Protein AF-0000000066934474 (afdb_homodimer)

Secondary structure (DSSP, 8-state):
--GGG-SEEEEE--STTHHHHHHHHHHHS-TT-EEEEE-S-HHHHHHHHHH-TTTEEE-SSHHHHHHH-SEEEE--SSHHHHHHHHH-TTT---HHHHTT-EEEE-----HHHHHHHHHHHHHH-TTSEEEE--EESHHHHHHHT-EEEEE---TT-TTHHHHHHHHHTTEEEEEEEE-SSTTHHHHHHHHHHHHHHHHHHHHHHHHHHHHHTT--HHHHHHHHHHSTT-BHHHHHS-SSTTSSTTSGGGGTT-SSSBHHHHHHHHHHHHHHHHHTT---TTHHHHHHHHHHHHHHHTTSBGGGHHHHHHHHHHHHHHHH--/--GGG-SEEEEE--STTHHHHHHHHHHHS-TT-EEEEE-S-HHHHHHHHHH-TTTEEE-SSHHHHHHH-SEEEE--SSHHHHHHHHH-TTT---HHHHTT-EEEE-----HHHHHHHHHHHHHH-TTSEEEE--EESHHHHHHHT-EEEEE---TT-TTHHHHHHHHHTTEEEEEEEE-SSTTHHHHHHHHHHHHHHHHHHHHHHHHHHHHHTT--HHHHHHHHHHSTT-BHHHHHS-SSTTSSTTSGGGGTT-SSSBHHHHHHHHHHHHHHHHHTT---TTHHHHHHHHHHHHHHHTTSBGGGHHHHHHHHHHHHHHHS--

Structure (mmCIF, N/CA/C/O backbone):
data_AF-0000000066934474-model_v1
#
loop_
_entity.id
_entity.type
_entity.pdbx_description
1 polymer '3-hydroxyisobutyrate dehydrogenase'
#
loop_
_atom_site.group_PDB
_atom_site.id
_atom_site.type_symbol
_atom_site.label_atom_id
_atom_site.label_alt_id
_atom_site.label_comp_id
_atom_site.label_asym_id
_atom_site.label_entity_id
_atom_site.label_seq_id
_atom_site.pdbx_PDB_ins_code
_atom_site.Cartn_x
_atom_site.Cartn_y
_atom_site.Cartn_z
_atom_site.occupancy
_atom_site.B_iso_or_equiv
_atom_site.auth_seq_id
_atom_site.auth_comp_id
_atom_site.auth_asym_id
_atom_site.auth_atom_id
_atom_site.pdbx_PDB_model_num
ATOM 1 N N . MET A 1 1 ? 10.312 23.922 29.812 1 73.44 1 MET A N 1
ATOM 2 C CA . MET A 1 1 ? 8.875 24.016 30.062 1 73.44 1 MET A CA 1
ATOM 3 C C . MET A 1 1 ? 8.18 22.719 29.656 1 73.44 1 MET A C 1
ATOM 5 O O . MET A 1 1 ? 8.547 22.094 28.656 1 73.44 1 MET A O 1
ATOM 9 N N . GLY A 1 2 ? 7.395 22.125 30.609 1 80.62 2 GLY A N 1
ATOM 10 C CA . GLY A 1 2 ? 6.598 20.938 30.328 1 80.62 2 GLY A CA 1
ATOM 11 C C . GLY A 1 2 ? 5.117 21.234 30.172 1 80.62 2 GLY A C 1
ATOM 12 O O . GLY A 1 2 ? 4.695 22.391 30.328 1 80.62 2 GLY A O 1
ATOM 13 N N . LEU A 1 3 ? 4.379 20.328 29.75 1 84.88 3 LEU A N 1
ATOM 14 C CA . LEU A 1 3 ? 2.943 20.469 29.531 1 84.88 3 LEU A CA 1
ATOM 15 C C . LEU A 1 3 ? 2.25 21.031 30.766 1 84.88 3 LEU A C 1
ATOM 17 O O . LEU A 1 3 ? 1.287 21.781 30.641 1 84.88 3 LEU A O 1
ATOM 21 N N . THR A 1 4 ? 2.809 20.75 31.859 1 86.5 4 THR A N 1
ATOM 22 C CA . THR A 1 4 ? 2.205 21.156 33.125 1 86.5 4 THR A CA 1
ATOM 23 C C . THR A 1 4 ? 2.42 22.656 33.344 1 86.5 4 THR A C 1
ATOM 25 O O . THR A 1 4 ? 1.771 23.25 34.219 1 86.5 4 THR A O 1
ATOM 28 N N . ASP A 1 5 ? 3.283 23.172 32.594 1 91.12 5 ASP A N 1
ATOM 29 C CA . ASP A 1 5 ? 3.58 24.594 32.781 1 91.12 5 ASP A CA 1
ATOM 30 C C . ASP A 1 5 ? 2.6 25.453 31.969 1 91.12 5 ASP A C 1
ATOM 32 O O . ASP A 1 5 ? 2.518 26.672 32.188 1 91.12 5 ASP A O 1
ATOM 36 N N . PHE A 1 6 ? 1.854 24.828 31.094 1 94.94 6 PHE A N 1
ATOM 37 C CA . PHE A 1 6 ? 0.892 25.594 30.297 1 94.94 6 PHE A CA 1
ATOM 38 C C . PHE A 1 6 ? -0.341 25.938 31.141 1 94.94 6 PHE A C 1
ATOM 40 O O . PHE A 1 6 ? -0.987 25.047 31.688 1 94.94 6 PHE A O 1
ATOM 47 N N . GLN A 1 7 ? -0.633 27.219 31.219 1 96.88 7 GLN A N 1
ATOM 48 C CA . GLN A 1 7 ? -1.896 27.625 31.828 1 96.88 7 GLN A CA 1
ATOM 49 C C . GLN A 1 7 ? -3.057 27.469 30.844 1 96.88 7 GLN A C 1
ATOM 51 O O . GLN A 1 7 ? -4.148 27.031 31.234 1 96.88 7 GLN A O 1
ATOM 56 N N . ARG A 1 8 ? -2.77 27.859 29.609 1 98.19 8 ARG A N 1
ATOM 57 C CA . ARG A 1 8 ? -3.779 27.75 28.562 1 98.19 8 ARG A CA 1
ATOM 58 C C . ARG A 1 8 ? -3.17 27.219 27.266 1 98.19 8 ARG A C 1
ATOM 60 O O . ARG A 1 8 ? -2.055 27.609 26.906 1 98.19 8 ARG A O 1
ATOM 67 N N . VAL A 1 9 ? -3.881 26.328 26.641 1 98.75 9 VAL A N 1
ATOM 68 C CA . VAL A 1 9 ? -3.586 25.859 25.281 1 98.75 9 VAL A CA 1
ATOM 69 C C . VAL A 1 9 ? -4.703 26.297 24.344 1 98.75 9 VAL A C 1
ATOM 71 O O . VAL A 1 9 ? -5.879 26.281 24.703 1 98.75 9 VAL A O 1
ATOM 74 N N . GLY A 1 10 ? -4.34 26.781 23.188 1 98.81 10 GLY A N 1
ATOM 75 C CA . GLY A 1 10 ? -5.32 27.234 22.219 1 98.81 10 GLY A CA 1
ATOM 76 C C . GLY A 1 10 ? -5.469 26.297 21.031 1 98.81 10 GLY A C 1
ATOM 77 O O . GLY A 1 10 ? -4.508 25.641 20.641 1 98.81 10 GLY A O 1
ATOM 78 N N . LEU A 1 11 ? -6.645 26.188 20.453 1 98.94 11 LEU A N 1
ATOM 79 C CA . LEU A 1 11 ? -6.895 25.484 19.203 1 98.94 11 LEU A CA 1
ATOM 80 C C . LEU A 1 11 ? -7.805 26.297 18.297 1 98.94 11 LEU A C 1
ATOM 82 O O . LEU A 1 11 ? -8.898 26.703 18.688 1 98.94 11 LEU A O 1
ATOM 86 N N . ILE A 1 12 ? -7.312 26.625 17.141 1 98.75 12 ILE A N 1
ATOM 87 C CA . ILE A 1 12 ? -8.07 27.359 16.141 1 98.75 12 ILE A CA 1
ATOM 88 C C . ILE A 1 12 ? -8.43 26.422 14.977 1 98.75 12 ILE A C 1
ATOM 90 O O . ILE A 1 12 ? -7.547 25.891 14.305 1 98.75 12 ILE A O 1
ATOM 94 N N . GLY A 1 13 ? -9.648 26.297 14.672 1 98.5 13 GLY A N 1
ATOM 95 C CA . GLY A 1 13 ? -10.172 25.375 13.688 1 98.5 13 GLY A CA 1
ATOM 96 C C . GLY A 1 13 ? -10.867 24.172 14.305 1 98.5 13 GLY A C 1
ATOM 97 O O . GLY A 1 13 ? -10.227 23.328 14.938 1 98.5 13 GLY A O 1
ATOM 98 N N . LEU A 1 14 ? -12.211 24.125 14.133 1 98.19 14 LEU A N 1
ATOM 99 C CA . LEU A 1 14 ? -13.023 23.078 14.734 1 98.19 14 LEU A CA 1
ATOM 100 C C . LEU A 1 14 ? -13.82 22.328 13.664 1 98.19 14 LEU A C 1
ATOM 102 O O . LEU A 1 14 ? -15.031 22.141 13.805 1 98.19 14 LEU A O 1
ATOM 106 N N . GLY A 1 15 ? -13.094 22.016 12.609 1 94.5 15 GLY A N 1
ATOM 107 C CA . GLY A 1 15 ? -13.68 21.188 11.57 1 94.5 15 GLY A CA 1
ATOM 108 C C . GLY A 1 15 ? -13.633 19.703 11.898 1 94.5 15 GLY A C 1
ATOM 109 O O . GLY A 1 15 ? -13.609 19.328 13.07 1 94.5 15 GLY A O 1
ATOM 110 N N . ALA A 1 16 ? -13.602 18.906 10.859 1 91.44 16 ALA A N 1
ATOM 111 C CA . ALA A 1 16 ? -13.672 17.453 10.984 1 91.44 16 ALA A CA 1
ATOM 112 C C . ALA A 1 16 ? -12.492 16.906 11.789 1 91.44 16 ALA A C 1
ATOM 114 O O . ALA A 1 16 ? -12.625 15.93 12.523 1 91.44 16 ALA A O 1
ATOM 115 N N . MET A 1 17 ? -11.352 17.578 11.641 1 94.81 17 MET A N 1
ATOM 116 C CA . MET A 1 17 ? -10.156 17.141 12.352 1 94.81 17 MET A CA 1
ATOM 117 C C . MET A 1 17 ? -10.016 17.891 13.672 1 94.81 17 MET A C 1
ATOM 119 O O . MET A 1 17 ? -9.828 17.266 14.727 1 94.81 17 MET A O 1
ATOM 123 N N . GLY A 1 18 ? -10.188 19.188 13.609 1 97.81 18 GLY A N 1
ATOM 124 C CA . GLY A 1 18 ? -9.93 20.031 14.766 1 97.81 18 GLY A CA 1
ATOM 125 C C . GLY A 1 18 ? -10.867 19.766 15.93 1 97.81 18 GLY A C 1
ATOM 126 O O . GLY A 1 18 ? -10.469 19.859 17.094 1 97.81 18 GLY A O 1
ATOM 127 N N . TYR A 1 19 ? -12.078 19.438 15.633 1 97.88 19 TYR A N 1
ATOM 128 C CA . TYR A 1 19 ? -13.07 19.25 16.688 1 97.88 19 TYR A CA 1
ATOM 129 C C . TYR A 1 19 ? -12.711 18.062 17.562 1 97.88 19 TYR A C 1
ATOM 131 O O . TYR A 1 19 ? -12.586 18.203 18.781 1 97.88 19 TYR A O 1
ATOM 139 N N . PRO A 1 20 ? -12.531 16.859 16.969 1 98 20 PRO A N 1
ATOM 140 C CA . PRO A 1 20 ? -12.141 15.75 17.844 1 98 20 PRO A CA 1
ATOM 141 C C . PRO A 1 20 ? -10.766 15.961 18.484 1 98 20 PRO A C 1
ATOM 143 O O . PRO A 1 20 ? -10.523 15.484 19.594 1 98 20 PRO A O 1
ATOM 146 N N . MET A 1 21 ? -9.836 16.656 17.844 1 98.56 21 MET A N 1
ATOM 147 C CA . MET A 1 21 ? -8.57 17.031 18.469 1 98.56 21 MET A CA 1
ATOM 148 C C . MET A 1 21 ? -8.805 17.859 19.719 1 98.56 21 MET A C 1
ATOM 150 O O . MET A 1 21 ? -8.195 17.609 20.766 1 98.56 21 MET A O 1
ATOM 154 N N . ALA A 1 22 ? -9.727 18.812 19.641 1 98.81 22 ALA A N 1
ATOM 155 C CA . ALA A 1 22 ? -10.078 19.641 20.781 1 98.81 22 ALA A CA 1
ATOM 156 C C . ALA A 1 22 ? -10.672 18.812 21.906 1 98.81 22 ALA A C 1
ATOM 158 O O . ALA A 1 22 ? -10.383 19.047 23.094 1 98.81 22 ALA A O 1
ATOM 159 N N . GLN A 1 23 ? -11.477 17.844 21.531 1 98.81 23 GLN A N 1
ATOM 160 C CA . GLN A 1 23 ? -12.039 16.938 22.531 1 98.81 23 GLN A CA 1
ATOM 161 C C . GLN A 1 23 ? -10.945 16.203 23.281 1 98.81 23 GLN A C 1
ATOM 163 O O . GLN A 1 23 ? -10.992 16.094 24.516 1 98.81 23 GLN A O 1
ATOM 168 N N . ASN A 1 24 ? -10.008 15.719 22.562 1 98.81 24 ASN A N 1
ATOM 169 C CA . ASN A 1 24 ? -8.906 14.992 23.188 1 98.81 24 ASN A CA 1
ATOM 170 C C . ASN A 1 24 ? -8.062 15.906 24.078 1 98.81 24 ASN A C 1
ATOM 172 O O . ASN A 1 24 ? -7.664 15.516 25.172 1 98.81 24 ASN A O 1
ATOM 176 N N . LEU A 1 25 ? -7.824 17.109 23.609 1 98.75 25 LEU A N 1
ATOM 177 C CA . LEU A 1 25 ? -7.102 18.078 24.438 1 98.75 25 LEU A CA 1
ATOM 178 C C . LEU A 1 25 ? -7.855 18.359 25.719 1 98.75 25 LEU A C 1
ATOM 180 O O . LEU A 1 25 ? -7.262 18.375 26.812 1 98.75 25 LEU A O 1
ATOM 184 N N . ALA A 1 26 ? -9.102 18.562 25.641 1 98.69 26 ALA A N 1
ATOM 185 C CA . ALA A 1 26 ? -9.922 18.875 26.812 1 98.69 26 ALA A CA 1
ATOM 186 C C . ALA A 1 26 ? -9.852 17.734 27.828 1 98.69 26 ALA A C 1
ATOM 188 O O . ALA A 1 26 ? -9.836 17.969 29.031 1 98.69 26 ALA A O 1
ATOM 189 N N . ARG A 1 27 ? -9.789 16.531 27.328 1 98.31 27 ARG A N 1
ATOM 190 C CA . ARG A 1 27 ? -9.82 15.359 28.188 1 98.31 27 ARG A CA 1
ATOM 191 C C . ARG A 1 27 ? -8.445 15.102 28.797 1 98.31 27 ARG A C 1
ATOM 193 O O . ARG A 1 27 ? -8.336 14.609 29.922 1 98.31 27 ARG A O 1
ATOM 200 N N . LYS A 1 28 ? -7.418 15.414 28.047 1 98.12 28 LYS A N 1
ATOM 201 C CA . LYS A 1 28 ? -6.141 14.812 28.406 1 98.12 28 LYS A CA 1
ATOM 202 C C . LYS A 1 28 ? -5.16 15.867 28.922 1 98.12 28 LYS A C 1
ATOM 204 O O . LYS A 1 28 ? -4.141 15.523 29.531 1 98.12 28 LYS A O 1
ATOM 209 N N . LEU A 1 29 ? -5.43 17.141 28.641 1 98 29 LEU A N 1
ATOM 210 C CA . LEU A 1 29 ? -4.59 18.172 29.234 1 98 29 LEU A CA 1
ATOM 211 C C . LEU A 1 29 ? -4.656 18.125 30.766 1 98 29 LEU A C 1
ATOM 213 O O . LEU A 1 29 ? -5.648 17.656 31.328 1 98 29 LEU A O 1
ATOM 217 N N . PRO A 1 30 ? -3.6 18.609 31.422 1 96.5 30 PRO A N 1
ATOM 218 C CA . PRO A 1 30 ? -3.676 18.688 32.875 1 96.5 30 PRO A CA 1
ATOM 219 C C . PRO A 1 30 ? -4.93 19.406 33.375 1 96.5 30 PRO A C 1
ATOM 221 O O . PRO A 1 30 ? -5.406 20.344 32.719 1 96.5 30 PRO A O 1
ATOM 224 N N . VAL A 1 31 ? -5.379 19.078 34.531 1 95.06 31 VAL A N 1
ATOM 225 C CA . VAL A 1 31 ? -6.645 19.547 35.062 1 95.06 31 VAL A CA 1
ATOM 226 C C . VAL A 1 31 ? -6.633 21.078 35.156 1 95.06 31 VAL A C 1
ATOM 228 O O . VAL A 1 31 ? -7.652 21.734 34.906 1 95.06 31 VAL A O 1
ATOM 231 N N . GLU A 1 32 ? -5.5 21.625 35.406 1 95.75 32 GLU A N 1
ATOM 232 C CA . GLU A 1 32 ? -5.406 23.062 35.625 1 95.75 32 GLU A CA 1
ATOM 233 C C . GLU A 1 32 ? -5.25 23.828 34.312 1 95.75 32 GLU A C 1
ATOM 235 O O . GLU A 1 32 ? -5.414 25.047 34.281 1 95.75 32 GLU A O 1
ATOM 240 N N . THR A 1 33 ? -4.934 23.109 33.25 1 97.94 33 THR A N 1
ATOM 241 C CA . THR A 1 33 ? -4.715 23.766 31.969 1 97.94 33 THR A CA 1
ATOM 242 C C . THR A 1 33 ? -6.035 23.953 31.234 1 97.94 33 THR A C 1
ATOM 244 O O . THR A 1 33 ? -6.762 22.984 31 1 97.94 33 THR A O 1
ATOM 247 N N . LYS A 1 34 ? -6.34 25.203 30.844 1 98.5 34 LYS A N 1
ATOM 248 C CA . LYS A 1 34 ? -7.559 25.484 30.094 1 98.5 34 LYS A CA 1
ATOM 249 C C . LYS A 1 34 ? -7.312 25.375 28.578 1 98.5 34 LYS A C 1
ATOM 251 O O . LYS A 1 34 ? -6.176 25.516 28.125 1 98.5 34 LYS A O 1
ATOM 256 N N . LEU A 1 35 ? -8.383 25.078 27.906 1 98.81 35 LEU A N 1
ATOM 257 C CA . LEU A 1 35 ? -8.367 25.047 26.453 1 98.81 35 LEU A CA 1
ATOM 258 C C . LEU A 1 35 ? -9.156 26.234 25.875 1 98.81 35 LEU A C 1
ATOM 260 O O . LEU A 1 35 ? -10.344 26.375 26.172 1 98.81 35 LEU A O 1
ATOM 264 N N . VAL A 1 36 ? -8.492 27.109 25.141 1 98.81 36 VAL A N 1
ATOM 265 C CA . VAL A 1 36 ? -9.148 28.234 24.484 1 98.81 36 VAL A CA 1
ATOM 266 C C . VAL A 1 36 ? -9.359 27.922 23 1 98.81 36 VAL A C 1
ATOM 268 O O . VAL A 1 36 ? -8.406 27.625 22.281 1 98.81 36 VAL A O 1
ATOM 271 N N . VAL A 1 37 ? -10.648 27.984 22.531 1 98.88 37 VAL A N 1
ATOM 272 C CA . VAL A 1 37 ? -10.914 27.516 21.156 1 98.88 37 VAL A CA 1
ATOM 273 C C . VAL A 1 37 ? -11.531 28.656 20.344 1 98.88 37 VAL A C 1
ATOM 275 O O . VAL A 1 37 ? -12.195 29.531 20.906 1 98.88 37 VAL A O 1
ATOM 278 N N . PHE A 1 38 ? -11.289 28.625 19.031 1 98.56 38 PHE A N 1
ATOM 279 C CA . PHE A 1 38 ? -11.961 29.531 18.094 1 98.56 38 PHE A CA 1
ATOM 280 C C . PHE A 1 38 ? -12.18 28.844 16.75 1 98.56 38 PHE A C 1
ATOM 282 O O . PHE A 1 38 ? -11.344 28.062 16.312 1 98.56 38 PHE A O 1
ATOM 289 N N . ASP A 1 39 ? -13.227 29.094 16.172 1 98.44 39 ASP A N 1
ATOM 290 C CA . ASP A 1 39 ? -13.617 28.75 14.812 1 98.44 39 ASP A CA 1
ATOM 291 C C . ASP A 1 39 ? -14.539 29.812 14.211 1 98.44 39 ASP A C 1
ATOM 293 O O . ASP A 1 39 ? -15.273 30.484 14.945 1 98.44 39 ASP A O 1
ATOM 297 N N . ILE A 1 40 ? -14.516 29.922 12.914 1 96.44 40 ILE A N 1
ATOM 298 C CA . ILE A 1 40 ? -15.43 30.859 12.273 1 96.44 40 ILE A CA 1
ATOM 299 C C . ILE A 1 40 ? -16.875 30.375 12.445 1 96.44 40 ILE A C 1
ATOM 301 O O . ILE A 1 40 ? -17.812 31.172 12.352 1 96.44 40 ILE A O 1
ATOM 305 N N . SER A 1 41 ? -17.047 29.094 12.617 1 96.81 41 SER A N 1
ATOM 306 C CA . SER A 1 41 ? -18.344 28.531 12.945 1 96.81 41 SER A CA 1
ATOM 307 C C . SER A 1 41 ? -18.656 28.672 14.438 1 96.81 41 SER A C 1
ATOM 309 O O . SER A 1 41 ? -18.203 27.859 15.25 1 96.81 41 SER A O 1
ATOM 311 N N . SER A 1 42 ? -19.547 29.562 14.773 1 97.06 42 SER A N 1
ATOM 312 C CA . SER A 1 42 ? -19.922 29.781 16.172 1 97.06 42 SER A CA 1
ATOM 313 C C . SER A 1 42 ? -20.578 28.531 16.766 1 97.06 42 SER A C 1
ATOM 315 O O . SER A 1 42 ? -20.328 28.188 17.922 1 97.06 42 SER A O 1
ATOM 317 N N . PRO A 1 43 ? -21.328 27.859 15.961 1 97.94 43 PRO A N 1
ATOM 318 C CA . PRO A 1 43 ? -21.938 26.641 16.484 1 97.94 43 PRO A CA 1
ATOM 319 C C . PRO A 1 43 ? -20.891 25.609 16.922 1 97.94 43 PRO A C 1
ATOM 321 O O . PRO A 1 43 ? -21.094 24.922 17.938 1 97.94 43 PRO A O 1
ATOM 324 N N . ALA A 1 44 ? -19.844 25.484 16.25 1 97.69 44 ALA A N 1
ATOM 325 C CA . ALA A 1 44 ? -18.797 24.531 16.609 1 97.69 44 ALA A CA 1
ATOM 326 C C . ALA A 1 44 ? -18.141 24.922 17.938 1 97.69 44 ALA A C 1
ATOM 328 O O . ALA A 1 44 ? -17.859 24.062 18.766 1 97.69 44 ALA A O 1
ATOM 329 N N . VAL A 1 45 ? -17.922 26.203 18.125 1 98.5 45 VAL A N 1
ATOM 330 C CA . VAL A 1 45 ? -17.312 26.719 19.359 1 98.5 45 VAL A CA 1
ATOM 331 C C . VAL A 1 45 ? -18.25 26.453 20.531 1 98.5 45 VAL A C 1
ATOM 333 O O . VAL A 1 45 ? -17.828 25.969 21.578 1 98.5 45 VAL A O 1
ATOM 336 N N . GLU A 1 46 ? -19.516 26.734 20.312 1 98.38 46 GLU A N 1
ATOM 337 C CA . GLU A 1 46 ? -20.5 26.547 21.375 1 98.38 46 GLU A CA 1
ATOM 338 C C . GLU A 1 46 ? -20.641 25.078 21.75 1 98.38 46 GLU A C 1
ATOM 340 O O . GLU A 1 46 ? -20.797 24.734 22.922 1 98.38 46 GLU A O 1
ATOM 345 N N . LYS A 1 47 ? -20.609 24.281 20.781 1 98.44 47 LYS A N 1
ATOM 346 C CA . LYS A 1 47 ? -20.797 22.859 21.016 1 98.44 47 LYS A CA 1
ATOM 347 C C . LYS A 1 47 ? -19.703 22.297 21.906 1 98.44 47 LYS A C 1
ATOM 349 O O . LYS A 1 47 ? -19.984 21.625 22.906 1 98.44 47 LYS A O 1
ATOM 354 N N . ILE A 1 48 ? -18.453 22.562 21.625 1 98.62 48 ILE A N 1
ATOM 355 C CA . ILE A 1 48 ? -17.359 21.984 22.406 1 98.62 48 ILE A CA 1
ATOM 356 C C . ILE A 1 48 ? -17.297 22.641 23.781 1 98.62 48 ILE A C 1
ATOM 358 O O . ILE A 1 48 ? -16.953 21.984 24.766 1 98.62 48 ILE A O 1
ATOM 362 N N . ALA A 1 49 ? -17.578 23.906 23.844 1 98.31 49 ALA A N 1
ATOM 363 C CA . ALA A 1 49 ? -17.625 24.578 25.141 1 98.31 49 ALA A CA 1
ATOM 364 C C . ALA A 1 49 ? -18.703 23.969 26.031 1 98.31 49 ALA A C 1
ATOM 366 O O . ALA A 1 49 ? -18.531 23.891 27.25 1 98.31 49 ALA A O 1
ATOM 367 N N . GLY A 1 50 ? -19.781 23.578 25.391 1 98.38 50 GLY A N 1
ATOM 368 C CA . GLY A 1 50 ? -20.859 22.922 26.125 1 98.38 50 GLY A CA 1
ATOM 369 C C . GLY A 1 50 ? -20.5 21.531 26.594 1 98.38 50 GLY A C 1
ATOM 370 O O . GLY A 1 50 ? -20.938 21.109 27.672 1 98.38 50 GLY A O 1
ATOM 371 N N . GLU A 1 51 ? -19.703 20.875 25.875 1 98.5 51 GLU A N 1
ATOM 372 C CA . GLU A 1 51 ? -19.266 19.516 26.234 1 98.5 51 GLU A CA 1
ATOM 373 C C . GLU A 1 51 ? -18.312 19.547 27.406 1 98.5 51 GLU A C 1
ATOM 375 O O . GLU A 1 51 ? -18.281 18.609 28.219 1 98.5 51 GLU A O 1
ATOM 380 N N . PHE A 1 52 ? -17.562 20.656 27.5 1 98.44 52 PHE A N 1
ATOM 381 C CA . PHE A 1 52 ? -16.547 20.766 28.547 1 98.44 52 PHE A CA 1
ATOM 382 C C . PHE A 1 52 ? -16.578 22.156 29.188 1 98.44 52 PHE A C 1
ATOM 384 O O . PHE A 1 52 ? -15.602 22.891 29.141 1 98.44 52 PHE A O 1
ATOM 391 N N . PRO A 1 53 ? -17.562 22.484 29.922 1 97.69 53 PRO A N 1
ATOM 392 C CA . PRO A 1 53 ? -17.781 23.844 30.391 1 97.69 53 PRO A CA 1
ATOM 393 C C . PRO A 1 53 ? -16.719 24.312 31.375 1 97.69 53 PRO A C 1
ATOM 395 O O . PRO A 1 53 ? -16.422 25.516 31.453 1 97.69 53 PRO A O 1
ATOM 398 N N . GLU A 1 54 ? -16.078 23.453 32.094 1 97.12 54 GLU A N 1
ATOM 399 C CA . GLU A 1 54 ? -15.078 23.859 33.094 1 97.12 54 GLU A CA 1
ATOM 400 C C . GLU A 1 54 ? -13.68 23.875 32.469 1 97.12 54 GLU A C 1
ATOM 402 O O . GLU A 1 54 ? -12.742 24.375 33.094 1 97.12 54 GLU A O 1
ATOM 407 N N . LYS A 1 55 ? -13.531 23.344 31.328 1 98.5 55 LYS A N 1
ATOM 408 C CA . LYS A 1 55 ? -12.211 23.125 30.734 1 98.5 55 LYS A CA 1
ATOM 409 C C . LYS A 1 55 ? -12 24.031 29.516 1 98.5 55 LYS A C 1
ATOM 411 O O . LYS A 1 55 ? -10.898 24.547 29.297 1 98.5 55 LYS A O 1
ATOM 416 N N . VAL A 1 56 ? -13.102 24.266 28.75 1 98.75 56 VAL A N 1
ATOM 417 C CA . VAL A 1 56 ? -12.984 24.938 27.453 1 98.75 56 VAL A CA 1
ATOM 418 C C . VAL A 1 56 ? -13.477 26.375 27.578 1 98.75 56 VAL A C 1
ATOM 420 O O . VAL A 1 56 ? -14.555 26.625 28.109 1 98.75 56 VAL A O 1
ATOM 423 N N . GLU A 1 57 ? -12.664 27.281 27.094 1 98.62 57 GLU A N 1
ATOM 424 C CA . GLU A 1 57 ? -13.016 28.703 26.984 1 98.62 57 GLU A CA 1
ATOM 425 C C . GLU A 1 57 ? -13.211 29.109 25.531 1 98.62 57 GLU A C 1
ATOM 427 O O . GLU A 1 57 ? -12.492 28.656 24.641 1 98.62 57 GLU A O 1
ATOM 432 N N . ARG A 1 58 ? -14.125 30.016 25.344 1 98.31 58 ARG A N 1
ATOM 433 C CA . ARG A 1 58 ? -14.422 30.516 24 1 98.31 58 ARG A CA 1
ATOM 434 C C . ARG A 1 58 ? -13.508 31.703 23.656 1 98.31 58 ARG A C 1
ATOM 436 O O . ARG A 1 58 ? -13.375 32.625 24.453 1 98.31 58 ARG A O 1
ATOM 443 N N . GLY A 1 59 ? -12.891 31.578 22.547 1 96.75 59 GLY A N 1
ATOM 444 C CA . GLY A 1 59 ? -12.242 32.75 21.969 1 96.75 59 GLY A CA 1
ATOM 445 C C . GLY A 1 59 ? -13.125 33.5 21 1 96.75 59 GLY A C 1
ATOM 446 O O . GLY A 1 59 ? -13.852 32.906 20.219 1 96.75 59 GLY A O 1
ATOM 447 N N . ASN A 1 60 ? -13.039 34.812 20.953 1 95.31 60 ASN A N 1
ATOM 448 C CA . ASN A 1 60 ? -13.859 35.625 20.078 1 95.31 60 ASN A CA 1
ATOM 449 C C . ASN A 1 60 ? -13.164 35.875 18.734 1 95.31 60 ASN A C 1
ATOM 451 O O . ASN A 1 60 ? -13.805 36.344 17.781 1 95.31 60 ASN A O 1
ATOM 455 N N . SER A 1 61 ? -11.961 35.656 18.688 1 95.94 61 SER A N 1
ATOM 456 C CA . SER A 1 61 ? -11.156 35.781 17.469 1 95.94 61 SER A CA 1
ATOM 457 C C . SER A 1 61 ? -9.891 34.938 17.547 1 95.94 61 SER A C 1
ATOM 459 O O . SER A 1 61 ? -9.508 34.469 18.625 1 95.94 61 SER A O 1
ATOM 461 N N . ALA A 1 62 ? -9.242 34.75 16.406 1 96.69 62 ALA A N 1
ATOM 462 C CA . ALA A 1 62 ? -7.961 34.062 16.375 1 96.69 62 ALA A CA 1
ATOM 463 C C . ALA A 1 62 ? -6.934 34.781 17.25 1 96.69 62 ALA A C 1
ATOM 465 O O . ALA A 1 62 ? -6.223 34.156 18.031 1 96.69 62 ALA A O 1
ATOM 466 N N . ARG A 1 63 ? -6.902 36.094 17.156 1 96.25 63 ARG A N 1
ATOM 467 C CA . ARG A 1 63 ? -5.941 36.875 17.938 1 96.25 63 ARG A CA 1
ATOM 468 C C . ARG A 1 63 ? -6.109 36.625 19.422 1 96.25 63 ARG A C 1
ATOM 470 O O . ARG A 1 63 ? -5.121 36.531 20.156 1 96.25 63 ARG A O 1
ATOM 477 N N . GLU A 1 64 ? -7.316 36.594 19.812 1 96.5 64 GLU A N 1
ATOM 478 C CA . GLU A 1 64 ? -7.566 36.375 21.234 1 96.5 64 GLU A CA 1
ATOM 479 C C . GLU A 1 64 ? -7.031 35.031 21.703 1 96.5 64 GLU A C 1
ATOM 481 O O . GLU A 1 64 ? -6.488 34.938 22.797 1 96.5 64 GLU A O 1
ATOM 486 N N . VAL A 1 65 ? -7.191 34 20.875 1 98 65 VAL A N 1
ATOM 487 C CA . VAL A 1 65 ? -6.66 32.688 21.219 1 98 65 VAL A CA 1
ATOM 488 C C . VAL A 1 65 ? -5.141 32.75 21.344 1 98 65 VAL A C 1
ATOM 490 O O . VAL A 1 65 ? -4.566 32.25 22.312 1 98 65 VAL A O 1
ATOM 493 N N . PHE A 1 66 ? -4.535 33.438 20.422 1 97.69 66 PHE A N 1
ATOM 494 C CA . PHE A 1 66 ? -3.086 33.562 20.469 1 97.69 66 PHE A CA 1
ATOM 495 C C . PHE A 1 66 ? -2.652 34.312 21.719 1 97.69 66 PHE A C 1
ATOM 497 O O . PHE A 1 66 ? -1.698 33.906 22.391 1 97.69 66 PHE A O 1
ATOM 504 N N . SER A 1 67 ? -3.365 35.344 22.109 1 95.81 67 SER A N 1
ATOM 505 C CA . SER A 1 67 ? -2.949 36.219 23.203 1 95.81 67 SER A CA 1
ATOM 506 C C . SER A 1 67 ? -3.17 35.562 24.547 1 95.81 67 SER A C 1
ATOM 508 O O . SER A 1 67 ? -2.461 35.844 25.516 1 95.81 67 SER A O 1
ATOM 510 N N . ARG A 1 68 ? -4.004 34.625 24.578 1 96.94 68 ARG A N 1
ATOM 511 C CA . ARG A 1 68 ? -4.391 34.062 25.859 1 96.94 68 ARG A CA 1
ATOM 512 C C . ARG A 1 68 ? -3.695 32.719 26.109 1 96.94 68 ARG A C 1
ATOM 514 O O . ARG A 1 68 ? -3.758 32.188 27.219 1 96.94 68 ARG A O 1
ATOM 521 N N . SER A 1 69 ? -3.012 32.219 25.109 1 97.94 69 SER A N 1
ATOM 522 C CA . SER A 1 69 ? -2.566 30.828 25.219 1 97.94 69 SER A CA 1
ATOM 523 C C . SER A 1 69 ? -1.045 30.734 25.234 1 97.94 69 SER A C 1
ATOM 525 O O . SER A 1 69 ? -0.365 31.5 24.547 1 97.94 69 SER A O 1
ATOM 527 N N . ASP A 1 70 ? -0.521 29.766 26.016 1 97.75 70 ASP A N 1
ATOM 528 C CA . ASP A 1 70 ? 0.911 29.484 26.062 1 97.75 70 ASP A CA 1
ATOM 529 C C . ASP A 1 70 ? 1.36 28.766 24.781 1 97.75 70 ASP A C 1
ATOM 531 O O . ASP A 1 70 ? 2.484 28.953 24.312 1 97.75 70 ASP A O 1
ATOM 535 N N . ALA A 1 71 ? 0.485 27.938 24.266 1 98.38 71 ALA A N 1
ATOM 536 C CA . ALA A 1 71 ? 0.657 27.234 23 1 98.38 71 ALA A CA 1
ATOM 537 C C . ALA A 1 71 ? -0.641 27.219 22.188 1 98.38 71 ALA A C 1
ATOM 539 O O . ALA A 1 71 ? -1.73 27.141 22.766 1 98.38 71 ALA A O 1
ATOM 540 N N . VAL A 1 72 ? -0.513 27.344 20.891 1 98.62 72 VAL A N 1
ATOM 541 C CA . VAL A 1 72 ? -1.695 27.344 20.031 1 98.62 72 VAL A CA 1
ATOM 542 C C . VAL A 1 72 ? -1.517 26.344 18.891 1 98.62 72 VAL A C 1
ATOM 544 O O . VAL A 1 72 ? -0.465 26.297 18.25 1 98.62 72 VAL A O 1
ATOM 547 N N . ILE A 1 73 ? -2.521 25.5 18.672 1 98.88 73 ILE A N 1
ATOM 548 C CA . ILE A 1 73 ? -2.592 24.594 17.547 1 98.88 73 ILE A CA 1
ATOM 549 C C . ILE A 1 73 ? -3.604 25.109 16.531 1 98.88 73 ILE A C 1
ATOM 551 O O . ILE A 1 73 ? -4.723 25.484 16.891 1 98.88 73 ILE A O 1
ATOM 555 N N . THR A 1 74 ? -3.172 25.25 15.297 1 98.81 74 THR A N 1
ATOM 556 C CA . THR A 1 74 ? -4.094 25.562 14.211 1 98.81 74 THR A CA 1
ATOM 557 C C . THR A 1 74 ? -4.34 24.344 13.328 1 98.81 74 THR A C 1
ATOM 559 O O . THR A 1 74 ? -3.426 23.562 13.078 1 98.81 74 THR A O 1
ATOM 562 N N . MET A 1 75 ? -5.535 24.062 12.984 1 98.44 75 MET A N 1
ATOM 563 C CA . MET A 1 75 ? -5.996 23 12.094 1 98.44 75 MET A CA 1
ATOM 564 C C . MET A 1 75 ? -7.031 23.516 11.109 1 98.44 75 MET A C 1
ATOM 566 O O . MET A 1 75 ? -8.234 23.484 11.383 1 98.44 75 MET A O 1
ATOM 570 N N . LEU A 1 76 ? -6.527 23.969 9.93 1 97.19 76 LEU A N 1
ATOM 571 C CA . LEU A 1 76 ? -7.336 24.688 8.953 1 97.19 76 LEU A CA 1
ATOM 572 C C . LEU A 1 76 ? -7.27 24.016 7.582 1 97.19 76 LEU A C 1
ATOM 574 O O . LEU A 1 76 ? -6.363 23.219 7.32 1 97.19 76 LEU A O 1
ATOM 578 N N . PRO A 1 77 ? -8.172 24.25 6.691 1 92.38 77 PRO A N 1
ATOM 579 C CA . PRO A 1 77 ? -8.328 23.453 5.465 1 92.38 77 PRO A CA 1
ATOM 580 C C . PRO A 1 77 ? -7.199 23.688 4.465 1 92.38 77 PRO A C 1
ATOM 582 O O . PRO A 1 77 ? -6.695 22.75 3.859 1 92.38 77 PRO A O 1
ATOM 585 N N . GLU A 1 78 ? -6.816 24.984 4.27 1 94.06 78 GLU A N 1
ATOM 586 C CA . GLU A 1 78 ? -5.902 25.312 3.18 1 94.06 78 GLU A CA 1
ATOM 587 C C . GLU A 1 78 ? -4.902 26.391 3.602 1 94.06 78 GLU A C 1
ATOM 589 O O . GLU A 1 78 ? -5.059 27.016 4.656 1 94.06 78 GLU A O 1
ATOM 594 N N . GLY A 1 79 ? -3.926 26.562 2.744 1 96 79 GLY A N 1
ATOM 595 C CA . GLY A 1 79 ? -2.857 27.516 3.018 1 96 79 GLY A CA 1
ATOM 596 C C . GLY A 1 79 ? -3.354 28.938 3.227 1 96 79 GLY A C 1
ATOM 597 O O . GLY A 1 79 ? -2.896 29.625 4.137 1 96 79 GLY A O 1
ATOM 598 N N . HIS A 1 80 ? -4.301 29.328 2.438 1 95.75 80 HIS A N 1
ATOM 599 C CA . HIS A 1 80 ? -4.777 30.703 2.559 1 95.75 80 HIS A CA 1
ATOM 600 C C . HIS A 1 80 ? -5.523 30.906 3.869 1 95.75 80 HIS A C 1
ATOM 602 O O . HIS A 1 80 ? -5.496 32 4.438 1 95.75 80 HIS A O 1
ATOM 608 N N . HIS A 1 81 ? -6.129 29.891 4.387 1 96.38 81 HIS A N 1
ATOM 609 C CA . HIS A 1 81 ? -6.77 29.984 5.695 1 96.38 81 HIS A CA 1
ATOM 610 C C . HIS A 1 81 ? -5.738 30.156 6.801 1 96.38 81 HIS A C 1
ATOM 612 O O . HIS A 1 81 ? -5.922 30.984 7.707 1 96.38 81 HIS A O 1
ATOM 618 N N . VAL A 1 82 ? -4.668 29.391 6.703 1 97.94 82 VAL A N 1
ATOM 619 C CA . VAL A 1 82 ? -3.6 29.484 7.695 1 97.94 82 VAL A CA 1
ATOM 620 C C . VAL A 1 82 ? -2.971 30.875 7.645 1 97.94 82 VAL A C 1
ATOM 622 O O . VAL A 1 82 ? -2.771 31.516 8.688 1 97.94 82 VAL A O 1
ATOM 625 N N . ARG A 1 83 ? -2.717 31.344 6.445 1 97.38 83 ARG A N 1
ATOM 626 C CA . ARG A 1 83 ? -2.152 32.688 6.293 1 97.38 83 ARG A CA 1
ATOM 627 C C . ARG A 1 83 ? -3.09 33.75 6.867 1 97.38 83 ARG A C 1
ATOM 629 O O . ARG A 1 83 ? -2.645 34.688 7.523 1 97.38 83 ARG A O 1
ATOM 636 N N . SER A 1 84 ? -4.34 33.562 6.641 1 96.38 84 SER A N 1
ATOM 637 C CA . SER A 1 84 ? -5.32 34.531 7.137 1 96.38 84 SER A CA 1
ATOM 638 C C . SER A 1 84 ? -5.312 34.594 8.664 1 96.38 84 SER A C 1
ATOM 640 O O . SER A 1 84 ? -5.5 35.656 9.25 1 96.38 84 SER A O 1
ATOM 642 N N . VAL A 1 85 ? -5.078 33.5 9.281 1 97.38 85 VAL A N 1
ATOM 643 C CA . VAL A 1 85 ? -5.125 33.406 10.742 1 97.38 85 VAL A CA 1
ATOM 644 C C . VAL A 1 85 ? -3.844 33.969 11.336 1 97.38 85 VAL A C 1
ATOM 646 O O . VAL A 1 85 ? -3.871 34.594 12.406 1 97.38 85 VAL A O 1
ATOM 649 N N . TYR A 1 86 ? -2.758 33.875 10.68 1 97.56 86 TYR A N 1
ATOM 650 C CA . TYR A 1 86 ? -1.474 34.281 11.242 1 97.56 86 TYR A CA 1
ATOM 651 C C . TYR A 1 86 ? -1.078 35.656 10.766 1 97.56 86 TYR A C 1
ATOM 653 O O . TYR A 1 86 ? -0.544 36.469 11.539 1 97.56 86 TYR A O 1
ATOM 661 N N . THR A 1 87 ? -1.323 35.938 9.461 1 94.56 87 THR A N 1
ATOM 662 C CA . THR A 1 87 ? -0.742 37.125 8.867 1 94.56 87 THR A CA 1
ATOM 663 C C . THR A 1 87 ? -1.834 38.062 8.375 1 94.56 87 THR A C 1
ATOM 665 O O . THR A 1 87 ? -1.542 39.156 7.867 1 94.56 87 THR A O 1
ATOM 668 N N . GLY A 1 88 ? -3.02 37.656 8.547 1 91.94 88 GLY A N 1
ATOM 669 C CA . GLY A 1 88 ? -4.098 38.5 8.07 1 91.94 88 GLY A CA 1
ATOM 670 C C . GLY A 1 88 ? -4.07 39.906 8.688 1 91.94 88 GLY A C 1
ATOM 671 O O . GLY A 1 88 ? -3.711 40.062 9.852 1 91.94 88 GLY A O 1
ATOM 672 N N . PRO A 1 89 ? -4.496 40.844 7.918 1 86.19 89 PRO A N 1
ATOM 673 C CA . PRO A 1 89 ? -4.438 42.219 8.383 1 86.19 89 PRO A CA 1
ATOM 674 C C . PRO A 1 89 ? -5.332 42.469 9.594 1 86.19 89 PRO A C 1
ATOM 676 O O . PRO A 1 89 ? -5.066 43.375 10.383 1 86.19 89 PRO A O 1
ATOM 679 N N . ASP A 1 90 ? -6.254 41.625 9.75 1 85.06 90 ASP A N 1
ATOM 680 C CA . ASP A 1 90 ? -7.211 41.875 10.836 1 85.06 90 ASP A CA 1
ATOM 681 C C . ASP A 1 90 ? -6.758 41.188 12.117 1 85.06 90 ASP A C 1
ATOM 683 O O . ASP A 1 90 ? -7.293 41.438 13.195 1 85.06 90 ASP A O 1
ATOM 687 N N . VAL A 1 91 ? -5.758 40.344 12.07 1 87.44 91 VAL A N 1
ATOM 688 C CA . VAL A 1 91 ? -5.355 39.562 13.234 1 87.44 91 VAL A CA 1
ATOM 689 C C . VAL A 1 91 ? -4.297 40.312 14.031 1 87.44 91 VAL A C 1
ATOM 691 O O . VAL A 1 91 ? -4.34 40.344 15.266 1 87.44 91 VAL A O 1
ATOM 694 N N . HIS A 1 92 ? -3.328 41.031 13.406 1 89.62 92 HIS A N 1
ATOM 695 C CA . HIS A 1 92 ? -2.346 41.938 13.984 1 89.62 92 HIS A CA 1
ATOM 696 C C . HIS A 1 92 ? -1.553 41.281 15.102 1 89.62 92 HIS A C 1
ATOM 698 O O . HIS A 1 92 ? -1.479 41.781 16.219 1 89.62 92 HIS A O 1
ATOM 704 N N . LEU A 1 93 ? -0.966 40.156 14.75 1 94.44 93 LEU A N 1
ATOM 705 C CA . LEU A 1 93 ? -0.071 39.531 15.703 1 94.44 93 LEU A CA 1
ATOM 706 C C . LEU A 1 93 ? 1.213 40.312 15.875 1 94.44 93 LEU A C 1
ATOM 708 O O . LEU A 1 93 ? 1.729 40.906 14.906 1 94.44 93 LEU A O 1
ATOM 712 N N . ASP A 1 94 ? 1.589 40.469 17.141 1 93.19 94 ASP A N 1
ATOM 713 C CA . ASP A 1 94 ? 2.82 41.188 17.438 1 93.19 94 ASP A CA 1
ATOM 714 C C . ASP A 1 94 ? 3.574 40.562 18.594 1 93.19 94 ASP A C 1
ATOM 716 O O . ASP A 1 94 ? 3.188 39.469 19.078 1 93.19 94 ASP A O 1
ATOM 720 N N . SER A 1 95 ? 4.664 41.156 18.938 1 92.5 95 SER A N 1
ATOM 721 C CA . SER A 1 95 ? 5.555 40.562 19.938 1 92.5 95 SER A CA 1
ATOM 722 C C . SER A 1 95 ? 4.871 40.469 21.297 1 92.5 95 SER A C 1
ATOM 724 O O . SER A 1 95 ? 5.133 39.562 22.078 1 92.5 95 SER A O 1
ATOM 726 N N . GLU A 1 96 ? 4.074 41.375 21.594 1 91 96 GLU A N 1
ATOM 727 C CA . GLU A 1 96 ? 3.381 41.344 22.891 1 91 96 GLU A CA 1
ATOM 728 C C . GLU A 1 96 ? 2.41 40.188 22.969 1 91 96 GLU A C 1
ATOM 730 O O . GLU A 1 96 ? 2.334 39.5 24 1 91 96 GLU A O 1
ATOM 735 N N . CYS A 1 97 ? 1.799 39.938 21.906 1 91.12 97 CYS A N 1
ATOM 736 C CA . CYS A 1 97 ? 0.788 38.906 21.797 1 91.12 97 CYS A CA 1
ATOM 737 C C . CYS A 1 97 ? 1.429 37.5 21.844 1 91.12 97 CYS A C 1
ATOM 739 O O . CYS A 1 97 ? 0.856 36.562 22.391 1 91.12 97 CYS A O 1
ATOM 741 N N . LEU A 1 98 ? 2.637 37.406 21.312 1 94.81 98 LEU A N 1
ATOM 742 C CA . LEU A 1 98 ? 3.178 36.094 21.031 1 94.81 98 LEU A CA 1
ATOM 743 C C . LEU A 1 98 ? 4.48 35.844 21.797 1 94.81 98 LEU A C 1
ATOM 745 O O . LEU A 1 98 ? 5.266 34.969 21.453 1 94.81 98 LEU A O 1
ATOM 749 N N . GLU A 1 99 ? 4.727 36.625 22.781 1 92.56 99 GLU A N 1
ATOM 750 C CA . GLU A 1 99 ? 5.988 36.5 23.5 1 92.56 99 GLU A CA 1
ATOM 751 C C . GLU A 1 99 ? 6.156 35.094 24.094 1 92.56 99 GLU A C 1
ATOM 753 O O . GLU A 1 99 ? 5.367 34.656 24.938 1 92.56 99 GLU A O 1
ATOM 758 N N . GLY A 1 100 ? 7.098 34.406 23.578 1 92.44 100 GLY A N 1
ATOM 759 C CA . GLY A 1 100 ? 7.496 33.125 24.125 1 92.44 100 GLY A CA 1
ATOM 760 C C . GLY A 1 100 ? 6.5 32 23.828 1 92.44 100 GLY A C 1
ATOM 761 O O . GLY A 1 100 ? 6.559 30.938 24.438 1 92.44 100 GLY A O 1
ATOM 762 N N . ARG A 1 101 ? 5.621 32.25 22.953 1 96 101 ARG A N 1
ATOM 763 C CA . ARG A 1 101 ? 4.562 31.281 22.703 1 96 101 ARG A CA 1
ATOM 764 C C . ARG A 1 101 ? 5.039 30.188 21.75 1 96 101 ARG A C 1
ATOM 766 O O . ARG A 1 101 ? 5.926 30.422 20.922 1 96 101 ARG A O 1
ATOM 773 N N . ILE A 1 102 ? 4.477 28.969 21.938 1 97.69 102 ILE A N 1
ATOM 774 C CA . ILE A 1 102 ? 4.684 27.844 21.016 1 97.69 102 ILE A CA 1
ATOM 775 C C . ILE A 1 102 ? 3.502 27.75 20.062 1 97.69 102 ILE A C 1
ATOM 777 O O . ILE A 1 102 ? 2.361 27.547 20.484 1 97.69 102 ILE A O 1
ATOM 781 N N . LEU A 1 103 ? 3.801 27.938 18.781 1 98.5 103 LEU A N 1
ATOM 782 C CA . LEU A 1 103 ? 2.781 27.906 17.734 1 98.5 103 LEU A CA 1
ATOM 783 C C . LEU A 1 103 ? 2.961 26.672 16.844 1 98.5 103 LEU A C 1
ATOM 785 O O . LEU A 1 103 ? 4.051 26.438 16.328 1 98.5 103 LEU A O 1
ATOM 789 N N . ILE A 1 104 ? 1.873 25.828 16.734 1 98.69 104 ILE A N 1
ATOM 790 C CA . ILE A 1 104 ? 1.915 24.594 15.953 1 98.69 104 ILE A CA 1
ATOM 791 C C . ILE A 1 104 ? 0.807 24.609 14.906 1 98.69 104 ILE A C 1
ATOM 793 O O . ILE A 1 104 ? -0.378 24.656 15.242 1 98.69 104 ILE A O 1
ATOM 797 N N . ASP A 1 105 ? 1.188 24.609 13.672 1 98.81 105 ASP A N 1
ATOM 798 C CA . ASP A 1 105 ? 0.182 24.453 12.625 1 98.81 105 ASP A CA 1
ATOM 799 C C . ASP A 1 105 ? 0.114 23 12.148 1 98.81 105 ASP A C 1
ATOM 801 O O . ASP A 1 105 ? 1.053 22.516 11.516 1 98.81 105 ASP A O 1
ATOM 805 N N . SER A 1 106 ? -1.036 22.391 12.367 1 98.62 106 SER A N 1
ATOM 806 C CA . SER A 1 106 ? -1.204 20.969 12.031 1 98.62 106 SER A CA 1
ATOM 807 C C . SER A 1 106 ? -1.955 20.797 10.719 1 98.62 106 SER A C 1
ATOM 809 O O . SER A 1 106 ? -2.336 19.688 10.359 1 98.62 106 SER A O 1
ATOM 811 N N . SER A 1 107 ? -2.162 21.922 10 1 97.69 107 SER A N 1
ATOM 812 C CA . SER A 1 107 ? -2.836 21.875 8.703 1 97.69 107 SER A CA 1
ATOM 813 C C . SER A 1 107 ? -1.944 21.25 7.637 1 97.69 107 SER A C 1
ATOM 815 O O . SER A 1 107 ? -0.717 21.297 7.742 1 97.69 107 SER A O 1
ATOM 817 N N . THR A 1 108 ? -2.59 20.578 6.684 1 96.25 108 THR A N 1
ATOM 818 C CA . THR A 1 108 ? -1.88 20.125 5.492 1 96.25 108 THR A CA 1
ATOM 819 C C . THR A 1 108 ? -1.954 21.156 4.383 1 96.25 108 THR A C 1
ATOM 821 O O . THR A 1 108 ? -2.949 21.234 3.66 1 96.25 108 THR A O 1
ATOM 824 N N . ILE A 1 109 ? -0.88 21.938 4.273 1 96.94 109 ILE A N 1
ATOM 825 C CA . ILE A 1 109 ? -0.863 23.078 3.359 1 96.94 109 ILE A CA 1
ATOM 826 C C . ILE A 1 109 ? 0.438 23.078 2.559 1 96.94 109 ILE A C 1
ATOM 828 O O . ILE A 1 109 ? 1.306 22.234 2.775 1 96.94 109 ILE A O 1
ATOM 832 N N . ASP A 1 110 ? 0.512 23.969 1.577 1 95.81 110 ASP A N 1
ATOM 833 C CA . ASP A 1 110 ? 1.726 24.078 0.772 1 95.81 110 ASP A CA 1
ATOM 834 C C . ASP A 1 110 ? 2.891 24.609 1.604 1 95.81 110 ASP A C 1
ATOM 836 O O . ASP A 1 110 ? 2.695 25.422 2.508 1 95.81 110 ASP A O 1
ATOM 840 N N . VAL A 1 111 ? 4.062 24.172 1.253 1 95.62 111 VAL A N 1
ATOM 841 C CA . VAL A 1 111 ? 5.297 24.516 1.944 1 95.62 111 VAL A CA 1
ATOM 842 C C . VAL A 1 111 ? 5.477 26.031 1.943 1 95.62 111 VAL A C 1
ATOM 844 O O . VAL A 1 111 ? 5.844 26.625 2.963 1 95.62 111 VAL A O 1
ATOM 847 N N . ASP A 1 112 ? 5.16 26.656 0.896 1 95.44 112 ASP A N 1
ATOM 848 C CA . ASP A 1 112 ? 5.352 28.094 0.748 1 95.44 112 ASP A CA 1
ATOM 849 C C . ASP A 1 112 ? 4.512 28.859 1.764 1 95.44 112 ASP A C 1
ATOM 851 O O . ASP A 1 112 ? 4.98 29.844 2.348 1 95.44 112 ASP A O 1
ATOM 855 N N . SER A 1 113 ? 3.305 28.469 1.919 1 96.56 113 SER A N 1
ATOM 856 C CA . SER A 1 113 ? 2.438 29.141 2.887 1 96.56 113 SER A CA 1
ATOM 857 C C . SER A 1 113 ? 2.986 29 4.301 1 96.56 113 SER A C 1
ATOM 859 O O . SER A 1 113 ? 2.961 29.953 5.074 1 96.56 113 SER A O 1
ATOM 861 N N . SER A 1 114 ? 3.439 27.844 4.633 1 97.44 114 SER A N 1
ATOM 862 C CA . SER A 1 114 ? 4.004 27.609 5.961 1 97.44 114 SER A CA 1
ATOM 863 C C . SER A 1 114 ? 5.246 28.469 6.191 1 97.44 114 SER A C 1
ATOM 865 O O . SER A 1 114 ? 5.406 29.062 7.258 1 97.44 114 SER A O 1
ATOM 867 N N . LEU A 1 115 ? 6.082 28.531 5.203 1 96.88 115 LEU A N 1
ATOM 868 C CA . LEU A 1 115 ? 7.309 29.312 5.316 1 96.88 115 LEU A CA 1
ATOM 869 C C . LEU A 1 115 ? 6.996 30.812 5.387 1 96.88 115 LEU A C 1
ATOM 871 O O . LEU A 1 115 ? 7.688 31.562 6.082 1 96.88 115 LEU A O 1
ATOM 875 N N . ALA A 1 116 ? 6.004 31.203 4.676 1 97.19 116 ALA A N 1
ATOM 876 C CA . ALA A 1 116 ? 5.586 32.594 4.738 1 97.19 116 ALA A CA 1
ATOM 877 C C . ALA A 1 116 ? 5.148 32.969 6.152 1 97.19 116 ALA A C 1
ATOM 879 O O . ALA A 1 116 ? 5.473 34.062 6.641 1 97.19 116 ALA A O 1
ATOM 880 N N . VAL A 1 117 ? 4.418 32.125 6.766 1 97.94 117 VAL A N 1
ATOM 881 C CA . VAL A 1 117 ? 3.982 32.375 8.141 1 97.94 117 VAL A CA 1
ATOM 882 C C . VAL A 1 117 ? 5.195 32.406 9.062 1 97.94 117 VAL A C 1
ATOM 884 O O . VAL A 1 117 ? 5.301 33.312 9.914 1 97.94 117 VAL A O 1
ATOM 887 N N . ARG A 1 118 ? 6.086 31.484 8.891 1 97.31 118 ARG A N 1
ATOM 888 C CA . ARG A 1 118 ? 7.301 31.438 9.703 1 97.31 118 ARG A CA 1
ATOM 889 C C . ARG A 1 118 ? 8.094 32.719 9.57 1 97.31 118 ARG A C 1
ATOM 891 O O . ARG A 1 118 ? 8.531 33.312 10.57 1 97.31 118 ARG A O 1
ATOM 898 N N . ASP A 1 119 ? 8.273 33.156 8.336 1 96.88 119 ASP A N 1
ATOM 899 C CA . ASP A 1 119 ? 9.039 34.375 8.07 1 96.88 119 ASP A CA 1
ATOM 900 C C . ASP A 1 119 ? 8.352 35.594 8.68 1 96.88 119 ASP A C 1
ATOM 902 O O . ASP A 1 119 ? 9.016 36.469 9.227 1 96.88 119 ASP A O 1
ATOM 906 N N . PHE A 1 120 ? 7.121 35.656 8.562 1 97.12 120 PHE A N 1
ATOM 907 C CA . PHE A 1 120 ? 6.355 36.75 9.156 1 97.12 120 PHE A CA 1
ATOM 908 C C . PHE A 1 120 ? 6.562 36.781 10.664 1 97.12 120 PHE A C 1
ATOM 910 O O . PHE A 1 120 ? 6.852 37.844 11.227 1 97.12 120 PHE A O 1
ATOM 917 N N . LEU A 1 121 ? 6.473 35.656 11.328 1 96.88 121 LEU A N 1
ATOM 918 C CA . LEU A 1 121 ? 6.578 35.562 12.773 1 96.88 121 LEU A CA 1
ATOM 919 C C . LEU A 1 121 ? 7.984 35.906 13.242 1 96.88 121 LEU A C 1
ATOM 921 O O . LEU A 1 121 ? 8.164 36.5 14.312 1 96.88 121 LEU A O 1
ATOM 925 N N . LYS A 1 122 ? 8.953 35.531 12.453 1 95.62 122 LYS A N 1
ATOM 926 C CA . LYS A 1 122 ? 10.328 35.875 12.781 1 95.62 122 LYS A CA 1
ATOM 927 C C . LYS A 1 122 ? 10.484 37.406 12.883 1 95.62 122 LYS A C 1
ATOM 929 O O . LYS A 1 122 ? 11.281 37.906 13.68 1 95.62 122 LYS A O 1
ATOM 934 N N . GLY A 1 123 ? 9.742 38.062 12.055 1 95.31 123 GLY A N 1
ATOM 935 C CA . GLY A 1 123 ? 9.82 39.5 12.031 1 95.31 123 GLY A CA 1
ATOM 936 C C . GLY A 1 123 ? 9.055 40.188 13.164 1 95.31 123 GLY A C 1
ATOM 937 O O . GLY A 1 123 ? 9.547 41.125 13.773 1 95.31 123 GLY A O 1
ATOM 938 N N . VAL A 1 124 ? 7.934 39.656 13.508 1 94.62 124 VAL A N 1
ATOM 939 C CA . VAL A 1 124 ? 7.051 40.406 14.398 1 94.62 124 VAL A CA 1
ATOM 940 C C . VAL A 1 124 ? 7.129 39.812 15.805 1 94.62 124 VAL A C 1
ATOM 942 O O . VAL A 1 124 ? 6.805 40.5 16.781 1 94.62 124 VAL A O 1
ATOM 945 N N . ALA A 1 125 ? 7.52 38.625 15.922 1 94.38 125 ALA A N 1
ATOM 946 C CA . ALA A 1 125 ? 7.578 37.906 17.203 1 94.38 125 ALA A CA 1
ATOM 947 C C . ALA A 1 125 ? 8.734 36.938 17.234 1 94.38 125 ALA A C 1
ATOM 949 O O . ALA A 1 125 ? 8.523 35.719 17.297 1 94.38 125 ALA A O 1
ATOM 950 N N . PRO A 1 126 ? 9.898 37.375 17.391 1 93.62 126 PRO A N 1
ATOM 951 C CA . PRO A 1 126 ? 11.07 36.531 17.25 1 93.62 126 PRO A CA 1
ATOM 952 C C . PRO A 1 126 ? 11.203 35.531 18.406 1 93.62 126 PRO A C 1
ATOM 954 O O . PRO A 1 126 ? 11.922 34.531 18.281 1 93.62 126 PRO A O 1
ATOM 957 N N . THR A 1 127 ? 10.523 35.75 19.5 1 95 127 THR A N 1
ATOM 958 C CA . THR A 1 127 ? 10.648 34.812 20.625 1 95 127 THR A CA 1
ATOM 959 C C . THR A 1 127 ? 9.625 33.688 20.531 1 95 127 THR A C 1
ATOM 961 O O . THR A 1 127 ? 9.672 32.75 21.312 1 95 127 THR A O 1
ATOM 964 N N . ALA A 1 128 ? 8.711 33.844 19.656 1 96.5 128 ALA A N 1
ATOM 965 C CA . ALA A 1 128 ? 7.75 32.781 19.438 1 96.5 128 ALA A CA 1
ATOM 966 C C . ALA A 1 128 ? 8.375 31.656 18.609 1 96.5 128 ALA A C 1
ATOM 968 O O . ALA A 1 128 ? 9.273 31.891 17.797 1 96.5 128 ALA A O 1
ATOM 969 N N . SER A 1 129 ? 8.031 30.438 18.906 1 96.69 129 SER A N 1
ATOM 970 C CA . SER A 1 129 ? 8.445 29.281 18.109 1 96.69 129 SER A CA 1
ATOM 971 C C . SER A 1 129 ? 7.293 28.766 17.266 1 96.69 129 SER A C 1
ATOM 973 O O . SER A 1 129 ? 6.191 28.531 17.766 1 96.69 129 SER A O 1
ATOM 975 N N . PHE A 1 130 ? 7.551 28.625 15.961 1 98 130 PHE A N 1
ATOM 976 C CA . PHE A 1 130 ? 6.531 28.156 15.039 1 98 130 PHE A CA 1
ATOM 977 C C . PHE A 1 130 ? 6.941 26.828 14.406 1 98 130 PHE A C 1
ATOM 979 O O . PHE A 1 130 ? 8.039 26.703 13.867 1 98 130 PHE A O 1
ATOM 986 N N . TYR A 1 131 ? 6.031 25.781 14.492 1 98.12 131 TYR A N 1
ATOM 987 C CA . TYR A 1 131 ? 6.281 24.453 13.922 1 98.12 131 TYR A CA 1
ATOM 988 C C . TYR A 1 131 ? 5.129 24.031 13.023 1 98.12 131 TYR A C 1
ATOM 990 O O . TYR A 1 131 ? 3.961 24.141 13.398 1 98.12 131 TYR A O 1
ATOM 998 N N . ALA A 1 132 ? 5.484 23.609 11.812 1 98.5 132 ALA A N 1
ATOM 999 C CA . ALA A 1 132 ? 4.516 22.828 11.039 1 98.5 132 ALA A CA 1
ATOM 1000 C C . ALA A 1 132 ? 4.477 21.375 11.508 1 98.5 132 ALA A C 1
ATOM 1002 O O . ALA A 1 132 ? 5.516 20.719 11.625 1 98.5 132 ALA A O 1
ATOM 1003 N N . ALA A 1 133 ? 3.275 20.875 11.781 1 98.5 133 ALA A N 1
ATOM 1004 C CA . ALA A 1 133 ? 3.109 19.5 12.281 1 98.5 133 ALA A CA 1
ATOM 1005 C C . ALA A 1 133 ? 1.855 18.859 11.695 1 98.5 133 ALA A C 1
ATOM 1007 O O . ALA A 1 133 ? 0.933 18.5 12.43 1 98.5 133 ALA A O 1
ATOM 1008 N N . PRO A 1 134 ? 1.865 18.656 10.359 1 98.19 134 PRO A N 1
ATOM 1009 C CA . PRO A 1 134 ? 0.697 18 9.781 1 98.19 134 PRO A CA 1
ATOM 1010 C C . PRO A 1 134 ? 0.467 16.594 10.352 1 98.19 134 PRO A C 1
ATOM 1012 O O . PRO A 1 134 ? 1.325 16.062 11.055 1 98.19 134 PRO A O 1
ATOM 1015 N N . VAL A 1 135 ? -0.748 16.078 10.062 1 97.44 135 VAL A N 1
ATOM 1016 C CA . VAL A 1 135 ? -1.153 14.883 10.781 1 97.44 135 VAL A CA 1
ATOM 1017 C C . VAL A 1 135 ? -1.552 13.797 9.781 1 97.44 135 VAL A C 1
ATOM 1019 O O . VAL A 1 135 ? -1.822 14.086 8.609 1 97.44 135 VAL A O 1
ATOM 1022 N N . SER A 1 136 ? -1.507 12.609 10.203 1 95.06 136 SER A N 1
ATOM 1023 C CA . SER A 1 136 ? -2.088 11.453 9.531 1 95.06 136 SER A CA 1
ATOM 1024 C C . SER A 1 136 ? -2.943 10.625 10.492 1 95.06 136 SER A C 1
ATOM 1026 O O . SER A 1 136 ? -2.783 10.719 11.711 1 95.06 136 SER A O 1
ATOM 1028 N N . GLY A 1 137 ? -3.936 9.844 9.93 1 90.62 137 GLY A N 1
ATOM 1029 C CA . GLY A 1 137 ? -4.816 9.016 10.727 1 90.62 137 GLY A CA 1
ATOM 1030 C C . GLY A 1 137 ? -6.289 9.32 10.508 1 90.62 137 GLY A C 1
ATOM 1031 O O . GLY A 1 137 ? -7.156 8.547 10.922 1 90.62 137 GLY A O 1
ATOM 1032 N N . GLY A 1 138 ? -6.566 10.438 9.922 1 87.5 138 GLY A N 1
ATOM 1033 C CA . GLY A 1 138 ? -7.934 10.797 9.562 1 87.5 138 GLY A CA 1
ATOM 1034 C C . GLY A 1 138 ? -8.797 11.117 10.773 1 87.5 138 GLY A C 1
ATOM 1035 O O . GLY A 1 138 ? -8.281 11.281 11.883 1 87.5 138 GLY A O 1
ATOM 1036 N N . VAL A 1 139 ? -10.016 11.227 10.5 1 87.69 139 VAL A N 1
ATOM 1037 C CA . VAL A 1 139 ? -10.984 11.594 11.531 1 87.69 139 VAL A CA 1
ATOM 1038 C C . VAL A 1 139 ? -11.016 10.523 12.617 1 87.69 139 VAL A C 1
ATOM 1040 O O . VAL A 1 139 ? -11.133 10.836 13.805 1 87.69 139 VAL A O 1
ATOM 1043 N N . TYR A 1 140 ? -10.875 9.344 12.195 1 86.19 140 TYR A N 1
ATOM 1044 C CA . TYR A 1 140 ? -10.844 8.258 13.164 1 86.19 140 TYR A CA 1
ATOM 1045 C C . TYR A 1 140 ? -9.68 8.43 14.133 1 86.19 140 TYR A C 1
ATOM 1047 O O . TYR A 1 140 ? -9.852 8.32 15.352 1 86.19 140 TYR A O 1
ATOM 1055 N N . GLY A 1 141 ? -8.492 8.648 13.586 1 91.75 141 GLY A N 1
ATOM 1056 C CA . GLY A 1 141 ? -7.336 8.883 14.445 1 91.75 141 GLY A CA 1
ATOM 1057 C C . GLY A 1 141 ? -7.488 10.094 15.336 1 91.75 141 GLY A C 1
ATOM 1058 O O . GLY A 1 141 ? -7.055 10.086 16.484 1 91.75 141 GLY A O 1
ATOM 1059 N N . ALA A 1 142 ? -8.102 11.133 14.836 1 95 142 ALA A N 1
ATOM 1060 C CA . ALA A 1 142 ? -8.336 12.352 15.609 1 95 142 ALA A CA 1
ATOM 1061 C C . ALA A 1 142 ? -9.258 12.078 16.797 1 95 142 ALA A C 1
ATOM 1063 O O . ALA A 1 142 ? -9.016 12.555 17.906 1 95 142 ALA A O 1
ATOM 1064 N N . SER A 1 143 ? -10.281 11.297 16.5 1 95.06 143 SER A N 1
ATOM 1065 C CA . SER A 1 143 ? -11.242 10.961 17.547 1 95.06 143 SER A CA 1
ATOM 1066 C C . SER A 1 143 ? -10.617 10.055 18.594 1 95.06 143 SER A C 1
ATOM 1068 O O . SER A 1 143 ? -10.828 10.242 19.797 1 95.06 143 SER A O 1
ATOM 1070 N N . ALA A 1 144 ? -9.836 9.102 18.109 1 95.62 144 ALA A N 1
ATOM 1071 C CA . ALA A 1 144 ? -9.25 8.102 19 1 95.62 144 ALA A CA 1
ATOM 1072 C C . ALA A 1 144 ? -8.047 8.664 19.75 1 95.62 144 ALA A C 1
ATOM 1074 O O . ALA A 1 144 ? -7.59 8.078 20.734 1 95.62 144 ALA A O 1
ATOM 1075 N N . GLY A 1 145 ? -7.555 9.758 19.328 1 97.75 145 GLY A N 1
ATOM 1076 C CA . GLY A 1 145 ? -6.352 10.32 19.906 1 97.75 145 GLY A CA 1
ATOM 1077 C C . GLY A 1 145 ? -5.094 9.562 19.531 1 97.75 145 GLY A C 1
ATOM 1078 O O . GLY A 1 145 ? -4.191 9.398 20.359 1 97.75 145 GLY A O 1
ATOM 1079 N N . THR A 1 146 ? -5.062 9.055 18.281 1 96.81 146 THR A N 1
ATOM 1080 C CA . THR A 1 146 ? -3.941 8.227 17.844 1 96.81 146 THR A CA 1
ATOM 1081 C C . THR A 1 146 ? -3.307 8.781 16.578 1 96.81 146 THR A C 1
ATOM 1083 O O . THR A 1 146 ? -2.744 8.031 15.773 1 96.81 146 THR A O 1
ATOM 1086 N N . LEU A 1 147 ? -3.369 10.047 16.359 1 97.19 147 LEU A N 1
ATOM 1087 C CA . LEU A 1 147 ? -2.82 10.672 15.164 1 97.19 147 LEU A CA 1
ATOM 1088 C C . LEU A 1 147 ? -1.302 10.531 15.125 1 97.19 147 LEU A C 1
ATOM 1090 O O . LEU A 1 147 ? -0.652 10.461 16.172 1 97.19 147 LEU A O 1
ATOM 1094 N N . ALA A 1 148 ? -0.836 10.445 13.961 1 97.62 148 ALA A N 1
ATOM 1095 C CA . ALA A 1 148 ? 0.578 10.734 13.734 1 97.62 148 ALA A CA 1
ATOM 1096 C C . ALA A 1 148 ? 0.803 12.219 13.477 1 97.62 148 ALA A C 1
ATOM 1098 O O . ALA A 1 148 ? -0.001 12.875 12.812 1 97.62 148 ALA A O 1
ATOM 1099 N N . PHE A 1 149 ? 1.863 12.727 14.031 1 98.44 149 PHE A N 1
ATOM 1100 C CA . PHE A 1 149 ? 2.283 14.102 13.773 1 98.44 149 PHE A CA 1
ATOM 1101 C C . PHE A 1 149 ? 3.668 14.133 13.133 1 98.44 149 PHE A C 1
ATOM 1103 O O . PHE A 1 149 ? 4.602 13.5 13.633 1 98.44 149 PHE A O 1
ATOM 1110 N N . TYR A 1 150 ? 3.793 14.82 12.023 1 98.62 150 TYR A N 1
ATOM 1111 C CA . TYR A 1 150 ? 5.07 15.039 11.352 1 98.62 150 TYR A CA 1
ATOM 1112 C C . TYR A 1 150 ? 5.578 16.453 11.594 1 98.62 150 TYR A C 1
ATOM 1114 O O . TYR A 1 150 ? 5.145 17.391 10.93 1 98.62 150 TYR A O 1
ATOM 1122 N N . VAL A 1 151 ? 6.516 16.547 12.477 1 98.56 151 VAL A N 1
ATOM 1123 C CA . VAL A 1 151 ? 6.848 17.859 13.031 1 98.56 151 VAL A CA 1
ATOM 1124 C C . VAL A 1 151 ? 8.117 18.391 12.375 1 98.56 151 VAL A C 1
ATOM 1126 O O . VAL A 1 151 ? 9.148 17.719 12.375 1 98.56 151 VAL A O 1
ATOM 1129 N N . GLY A 1 152 ? 8 19.562 11.742 1 98 152 GLY A N 1
ATOM 1130 C CA . GLY A 1 152 ? 9.195 20.234 11.258 1 98 152 GLY A CA 1
ATOM 1131 C C . GLY A 1 152 ? 10.078 20.766 12.367 1 98 152 GLY A C 1
ATOM 1132 O O . GLY A 1 152 ? 10.133 21.984 12.594 1 98 152 GLY A O 1
ATOM 1133 N N . ILE A 1 153 ? 10.805 19.844 13.016 1 97 153 ILE A N 1
ATOM 1134 C CA . ILE A 1 153 ? 11.609 20.172 14.188 1 97 153 ILE A CA 1
ATOM 1135 C C . ILE A 1 153 ? 12.797 19.219 14.273 1 97 153 ILE A C 1
ATOM 1137 O O . ILE A 1 153 ? 12.727 18.078 13.805 1 97 153 ILE A O 1
ATOM 1141 N N . THR A 1 154 ? 13.867 19.703 14.727 1 94.44 154 THR A N 1
ATOM 1142 C CA . THR A 1 154 ? 15.008 18.828 14.961 1 94.44 154 THR A CA 1
ATOM 1143 C C . THR A 1 154 ? 14.945 18.219 16.359 1 94.44 154 THR A C 1
ATOM 1145 O O . THR A 1 154 ? 14.289 18.766 17.25 1 94.44 154 THR A O 1
ATOM 1148 N N . ASP A 1 155 ? 15.695 17.125 16.516 1 88.75 155 ASP A N 1
ATOM 1149 C CA . ASP A 1 155 ? 15.742 16.453 17.812 1 88.75 155 ASP A CA 1
ATOM 1150 C C . ASP A 1 155 ? 16.453 17.328 18.844 1 88.75 155 ASP A C 1
ATOM 1152 O O . ASP A 1 155 ? 16.234 17.156 20.047 1 88.75 155 ASP A O 1
ATOM 1156 N N . SER A 1 156 ? 17.156 18.25 18.391 1 92.06 156 SER A N 1
ATOM 1157 C CA . SER A 1 156 ? 17.953 19.062 19.312 1 92.06 156 SER A CA 1
ATOM 1158 C C . SER A 1 156 ? 17.219 20.359 19.672 1 92.06 156 SER A C 1
ATOM 1160 O O . SER A 1 156 ? 17.703 21.141 20.484 1 92.06 156 SER A O 1
ATOM 1162 N N . ASP A 1 157 ? 16.047 20.531 19.094 1 94.69 157 ASP A N 1
ATOM 1163 C CA . ASP A 1 157 ? 15.273 21.719 19.422 1 94.69 157 ASP A CA 1
ATOM 1164 C C . ASP A 1 157 ? 14.867 21.719 20.891 1 94.69 157 ASP A C 1
ATOM 1166 O O . ASP A 1 157 ? 14.383 20.703 21.406 1 94.69 157 ASP A O 1
ATOM 1170 N N . GLY A 1 158 ? 15 22.781 21.547 1 94.5 158 GLY A N 1
ATOM 1171 C CA . GLY A 1 158 ? 14.734 22.875 22.969 1 94.5 158 GLY A CA 1
ATOM 1172 C C . GLY A 1 158 ? 13.266 22.672 23.312 1 94.5 158 GLY A C 1
ATOM 1173 O O . GLY A 1 158 ? 12.938 22.328 24.453 1 94.5 158 GLY A O 1
ATOM 1174 N N . ASN A 1 159 ? 12.445 22.891 22.359 1 95.38 159 ASN A N 1
ATOM 1175 C CA . ASN A 1 159 ? 11.008 22.781 22.609 1 95.38 159 ASN A CA 1
ATOM 1176 C C . ASN A 1 159 ? 10.477 21.406 22.219 1 95.38 159 ASN A C 1
ATOM 1178 O O . ASN A 1 159 ? 9.305 21.094 22.438 1 95.38 159 ASN A O 1
ATOM 1182 N N . PHE A 1 160 ? 11.266 20.531 21.734 1 95.25 160 PHE A N 1
ATOM 1183 C CA . PHE A 1 160 ? 10.758 19.297 21.141 1 95.25 160 PHE A CA 1
ATOM 1184 C C . PHE A 1 160 ? 10.008 18.469 22.172 1 95.25 160 PHE A C 1
ATOM 1186 O O . PHE A 1 160 ? 8.914 17.953 21.891 1 95.25 160 PHE A O 1
ATOM 1193 N N . GLU A 1 161 ? 10.555 18.297 23.312 1 96 161 GLU A N 1
ATOM 1194 C CA . GLU A 1 161 ? 9.914 17.469 24.328 1 96 161 GLU A CA 1
ATOM 1195 C C . GLU A 1 161 ? 8.562 18.031 24.734 1 96 161 GLU A C 1
ATOM 1197 O O . GLU A 1 161 ? 7.594 17.297 24.906 1 96 161 GLU A O 1
ATOM 1202 N N . THR A 1 162 ? 8.539 19.328 24.891 1 96 162 THR A N 1
ATOM 1203 C CA . THR A 1 162 ? 7.289 20 25.25 1 96 162 THR A CA 1
ATOM 1204 C C . THR A 1 162 ? 6.258 19.859 24.141 1 96 162 THR A C 1
ATOM 1206 O O . THR A 1 162 ? 5.09 19.562 24.391 1 96 162 THR A O 1
ATOM 1209 N N . VAL A 1 163 ? 6.68 20.094 22.891 1 97.5 163 VAL A N 1
ATOM 1210 C CA . VAL A 1 163 ? 5.812 19.953 21.719 1 97.5 163 VAL A CA 1
ATOM 1211 C C . VAL A 1 163 ? 5.297 18.516 21.625 1 97.5 163 VAL A C 1
ATOM 1213 O O . VAL A 1 163 ? 4.102 18.297 21.438 1 97.5 163 VAL A O 1
ATOM 1216 N N . LYS A 1 164 ? 6.184 17.609 21.828 1 97.31 164 LYS A N 1
ATOM 1217 C CA . LYS A 1 164 ? 5.824 16.188 21.781 1 97.31 164 LYS A CA 1
ATOM 1218 C C . LYS A 1 164 ? 4.773 15.852 22.828 1 97.31 164 LYS A C 1
ATOM 1220 O O . LYS A 1 164 ? 3.787 15.18 22.531 1 97.31 164 LYS A O 1
ATOM 1225 N N . GLU A 1 165 ? 4.98 16.266 24.016 1 97.56 165 GLU A N 1
ATOM 1226 C CA . GLU A 1 165 ? 4.031 16.016 25.094 1 97.56 165 GLU A CA 1
ATOM 1227 C C . GLU A 1 165 ? 2.648 16.562 24.766 1 97.56 165 GLU A C 1
ATOM 1229 O O . GLU A 1 165 ? 1.635 15.906 25 1 97.56 165 GLU A O 1
ATOM 1234 N N . LEU A 1 166 ? 2.635 17.766 24.266 1 98.38 166 LEU A N 1
ATOM 1235 C CA . LEU A 1 166 ? 1.37 18.391 23.891 1 98.38 166 LEU A CA 1
ATOM 1236 C C . LEU A 1 166 ? 0.676 17.609 22.797 1 98.38 166 LEU A C 1
ATOM 1238 O O . LEU A 1 166 ? -0.521 17.328 22.891 1 98.38 166 LEU A O 1
ATOM 1242 N N . LEU A 1 167 ? 1.433 17.203 21.766 1 98.62 167 LEU A N 1
ATOM 1243 C CA . LEU A 1 167 ? 0.864 16.5 20.625 1 98.62 167 LEU A CA 1
ATOM 1244 C C . LEU A 1 167 ? 0.391 15.102 21.016 1 98.62 167 LEU A C 1
ATOM 1246 O O . LEU A 1 167 ? -0.562 14.57 20.438 1 98.62 167 LEU A O 1
ATOM 1250 N N . CYS A 1 168 ? 0.947 14.492 22.047 1 98.25 168 CYS A N 1
ATOM 1251 C CA . CYS A 1 168 ? 0.565 13.172 22.531 1 98.25 168 CYS A CA 1
ATOM 1252 C C . CYS A 1 168 ? -0.846 13.188 23.109 1 98.25 168 CYS A C 1
ATOM 1254 O O . CYS A 1 168 ? -1.491 12.141 23.203 1 98.25 168 CYS A O 1
ATOM 1256 N N . CYS A 1 169 ? -1.337 14.383 23.453 1 98.5 169 CYS A N 1
ATOM 1257 C CA . CYS A 1 169 ? -2.723 14.484 23.891 1 98.5 169 CYS A CA 1
ATOM 1258 C C . CYS A 1 169 ? -3.682 14.133 22.766 1 98.5 169 CYS A C 1
ATOM 1260 O O . CYS A 1 169 ? -4.836 13.781 23.016 1 98.5 169 CYS A O 1
ATOM 1262 N N . MET A 1 170 ? -3.203 14.219 21.547 1 98.62 170 MET A N 1
ATOM 1263 C CA . MET A 1 170 ? -4.055 14.008 20.391 1 98.62 170 MET A CA 1
ATOM 1264 C C . MET A 1 170 ? -3.525 12.867 19.516 1 98.62 170 MET A C 1
ATOM 1266 O O . MET A 1 170 ? -4.168 12.477 18.547 1 98.62 170 MET A O 1
ATOM 1270 N N . GLY A 1 171 ? -2.359 12.414 19.797 1 98.25 171 GLY A N 1
ATOM 1271 C CA . GLY A 1 171 ? -1.696 11.492 18.891 1 98.25 171 GLY A CA 1
ATOM 1272 C C . GLY A 1 171 ? -1.026 10.336 19.609 1 98.25 171 GLY A C 1
ATOM 1273 O O . GLY A 1 171 ? -1.035 10.273 20.844 1 98.25 171 GLY A O 1
ATOM 1274 N N . ASP A 1 172 ? -0.538 9.406 18.875 1 97.62 172 ASP A N 1
ATOM 1275 C CA . ASP A 1 172 ? 0.237 8.266 19.359 1 97.62 172 ASP A CA 1
ATOM 1276 C C . ASP A 1 172 ? 1.688 8.656 19.625 1 97.62 172 ASP A C 1
ATOM 1278 O O . ASP A 1 172 ? 2.379 9.148 18.734 1 97.62 172 ASP A O 1
ATOM 1282 N N . LYS A 1 173 ? 2.125 8.359 20.844 1 97 173 LYS A N 1
ATOM 1283 C CA . LYS A 1 173 ? 3.451 8.781 21.281 1 97 173 LYS A CA 1
ATOM 1284 C C . LYS A 1 173 ? 4.539 8.242 20.359 1 97 173 LYS A C 1
ATOM 1286 O O . LYS A 1 173 ? 5.562 8.891 20.156 1 97 173 LYS A O 1
ATOM 1291 N N . ASP A 1 174 ? 4.324 7.133 19.734 1 96.25 174 ASP A N 1
ATOM 1292 C CA . ASP A 1 174 ? 5.328 6.492 18.891 1 96.25 174 ASP A CA 1
ATOM 1293 C C . ASP A 1 174 ? 5.262 7.027 17.469 1 96.25 174 ASP A C 1
ATOM 1295 O O . ASP A 1 174 ? 6.098 6.68 16.625 1 96.25 174 ASP A O 1
ATOM 1299 N N . LYS A 1 175 ? 4.336 7.949 17.203 1 97.06 175 LYS A N 1
ATOM 1300 C CA . LYS A 1 175 ? 4.137 8.445 15.836 1 97.06 175 LYS A CA 1
ATOM 1301 C C . LYS A 1 175 ? 4.27 9.969 15.781 1 97.06 175 LYS A C 1
ATOM 1303 O O . LYS A 1 175 ? 3.768 10.602 14.859 1 97.06 175 LYS A O 1
ATOM 1308 N N . ILE A 1 176 ? 4.805 10.531 16.875 1 97.81 176 ILE A N 1
ATOM 1309 C CA . ILE A 1 176 ? 5.254 11.922 16.812 1 97.81 176 ILE A CA 1
ATOM 1310 C C . ILE A 1 176 ? 6.664 11.977 16.234 1 97.81 176 ILE A C 1
ATOM 1312 O O . ILE A 1 176 ? 7.645 11.727 16.922 1 97.81 176 ILE A O 1
ATOM 1316 N N . ILE A 1 177 ? 6.82 12.375 14.984 1 97.69 177 ILE A N 1
ATOM 1317 C CA . ILE A 1 177 ? 8.07 12.18 14.25 1 97.69 177 ILE A CA 1
ATOM 1318 C C . ILE A 1 177 ? 8.711 13.531 13.961 1 97.69 177 ILE A C 1
ATOM 1320 O O . ILE A 1 177 ? 8.148 14.344 13.219 1 97.69 177 ILE A O 1
ATOM 1324 N N . PRO A 1 178 ? 9.891 13.773 14.562 1 98.12 178 PRO A N 1
ATOM 1325 C CA . PRO A 1 178 ? 10.641 14.953 14.125 1 98.12 178 PRO A CA 1
ATOM 1326 C C . PRO A 1 178 ? 11.211 14.805 12.719 1 98.12 178 PRO A C 1
ATOM 1328 O O . PRO A 1 178 ? 11.93 13.844 12.438 1 98.12 178 PRO A O 1
ATOM 1331 N N . CYS A 1 179 ? 10.945 15.781 11.828 1 97.94 179 CYS A N 1
ATOM 1332 C CA . CYS A 1 179 ? 11.258 15.602 10.414 1 97.94 179 CYS A CA 1
ATOM 1333 C C . CYS A 1 179 ? 12.484 16.422 10.023 1 97.94 179 CYS A C 1
ATOM 1335 O O . CYS A 1 179 ? 13 16.297 8.914 1 97.94 179 CYS A O 1
ATOM 1337 N N . GLY A 1 180 ? 13.047 17.266 10.93 1 95.25 180 GLY A N 1
ATOM 1338 C CA . GLY A 1 180 ? 14.383 17.797 10.695 1 95.25 180 GLY A CA 1
ATOM 1339 C C . GLY A 1 180 ? 14.422 19.297 10.555 1 95.25 180 GLY A C 1
ATOM 1340 O O . GLY A 1 180 ? 15.188 19.969 11.25 1 95.25 180 GLY A O 1
ATOM 1341 N N . TYR A 1 181 ? 13.734 20 9.578 1 93.19 181 TYR A N 1
ATOM 1342 C CA . TYR A 1 181 ? 13.789 21.438 9.328 1 93.19 181 TYR A CA 1
ATOM 1343 C C . TYR A 1 181 ? 12.391 22.016 9.164 1 93.19 181 TYR A C 1
ATOM 1345 O O . TYR A 1 181 ? 11.406 21.281 9.109 1 93.19 181 TYR A O 1
ATOM 1353 N N . PRO A 1 182 ? 12.422 23.391 9.133 1 92.19 182 PRO A N 1
ATOM 1354 C CA . PRO A 1 182 ? 11.102 24.016 9.008 1 92.19 182 PRO A CA 1
ATOM 1355 C C . PRO A 1 182 ? 10.32 23.516 7.797 1 92.19 182 PRO A C 1
ATOM 1357 O O . PRO A 1 182 ? 10.875 23.438 6.695 1 92.19 182 PRO A O 1
ATOM 1360 N N . ALA A 1 183 ? 9.195 23.094 7.906 1 94.06 183 ALA A N 1
ATOM 1361 C CA . ALA A 1 183 ? 8.219 22.672 6.902 1 94.06 183 ALA A CA 1
ATOM 1362 C C . ALA A 1 183 ? 8.523 21.266 6.383 1 94.06 183 ALA A C 1
ATOM 1364 O O . ALA A 1 183 ? 7.859 20.781 5.473 1 94.06 183 ALA A O 1
ATOM 1365 N N . SER A 1 184 ? 9.562 20.609 6.977 1 97.31 184 SER A N 1
ATOM 1366 C CA . SER A 1 184 ? 9.891 19.266 6.531 1 97.31 184 SER A CA 1
ATOM 1367 C C . SER A 1 184 ? 8.734 18.297 6.781 1 97.31 184 SER A C 1
ATOM 1369 O O . SER A 1 184 ? 8.547 17.344 6.035 1 97.31 184 SER A O 1
ATOM 1371 N N . GLY A 1 185 ? 8.016 18.562 7.828 1 98.12 185 GLY A N 1
ATOM 1372 C CA . GLY A 1 185 ? 6.832 17.75 8.078 1 98.12 185 GLY A CA 1
ATOM 1373 C C . GLY A 1 185 ? 5.812 17.844 6.957 1 98.12 185 GLY A C 1
ATOM 1374 O O . GLY A 1 185 ? 5.168 16.844 6.625 1 98.12 185 GLY A O 1
ATOM 1375 N N . LEU A 1 186 ? 5.699 19 6.395 1 98.19 186 LEU A N 1
ATOM 1376 C CA . LEU A 1 186 ? 4.777 19.203 5.277 1 98.19 186 LEU A CA 1
ATOM 1377 C C . LEU A 1 186 ? 5.273 18.469 4.031 1 98.19 186 LEU A C 1
ATOM 1379 O O . LEU A 1 186 ? 4.48 17.875 3.295 1 98.19 186 LEU A O 1
ATOM 1383 N N . VAL A 1 187 ? 6.566 18.547 3.814 1 98.12 187 VAL A N 1
ATOM 1384 C CA . VAL A 1 187 ? 7.141 17.812 2.695 1 98.12 187 VAL A CA 1
ATOM 1385 C C . VAL A 1 187 ? 6.848 16.312 2.857 1 98.12 187 VAL A C 1
ATOM 1387 O O . VAL A 1 187 ? 6.363 15.672 1.925 1 98.12 187 VAL A O 1
ATOM 1390 N N . ALA A 1 188 ? 7.098 15.82 4.055 1 98.38 188 ALA A N 1
ATOM 1391 C CA . ALA A 1 188 ? 6.867 14.398 4.34 1 98.38 188 ALA A CA 1
ATOM 1392 C C . ALA A 1 188 ? 5.398 14.031 4.16 1 98.38 188 ALA A C 1
ATOM 1394 O O . ALA A 1 188 ? 5.078 13.023 3.533 1 98.38 188 ALA A O 1
ATOM 1395 N N . LYS A 1 189 ? 4.531 14.836 4.699 1 98.25 189 LYS A N 1
ATOM 1396 C CA . LYS A 1 189 ? 3.092 14.617 4.594 1 98.25 189 LYS A CA 1
ATOM 1397 C C . LYS A 1 189 ? 2.641 14.625 3.135 1 98.25 189 LYS A C 1
ATOM 1399 O O . LYS A 1 189 ? 1.811 13.805 2.732 1 98.25 189 LYS A O 1
ATOM 1404 N N . THR A 1 190 ? 3.148 15.586 2.412 1 97.94 190 THR A N 1
ATOM 1405 C CA . THR A 1 190 ? 2.803 15.695 1 1 97.94 190 THR A CA 1
ATOM 1406 C C . THR A 1 190 ? 3.184 14.422 0.248 1 97.94 190 THR A C 1
ATOM 1408 O O . THR A 1 190 ? 2.402 13.922 -0.561 1 97.94 190 THR A O 1
ATOM 1411 N N . CYS A 1 191 ? 4.363 13.891 0.483 1 98.44 191 CYS A N 1
ATOM 1412 C CA . CYS A 1 191 ? 4.805 12.648 -0.131 1 98.44 191 CYS A CA 1
ATOM 1413 C C . CYS A 1 191 ? 3.9 11.484 0.275 1 98.44 191 CYS A C 1
ATOM 1415 O O . CYS A 1 191 ? 3.492 10.688 -0.568 1 98.44 191 CYS A O 1
ATOM 1417 N N . ASN A 1 192 ? 3.598 11.422 1.557 1 98 192 ASN A N 1
ATOM 1418 C CA . ASN A 1 192 ? 2.709 10.391 2.084 1 98 192 ASN A CA 1
ATOM 1419 C C . ASN A 1 192 ? 1.337 10.438 1.42 1 98 192 ASN A C 1
ATOM 1421 O O . ASN A 1 192 ? 0.805 9.406 1.01 1 98 192 ASN A O 1
ATOM 1425 N N . ASN A 1 193 ? 0.773 11.594 1.314 1 97.75 193 ASN A N 1
ATOM 1426 C CA . ASN A 1 193 ? -0.577 11.734 0.78 1 97.75 193 ASN A CA 1
ATOM 1427 C C . ASN A 1 193 ? -0.609 11.492 -0.728 1 97.75 193 ASN A C 1
ATOM 1429 O O . ASN A 1 193 ? -1.593 10.977 -1.257 1 97.75 193 ASN A O 1
ATOM 1433 N N . TYR A 1 194 ? 0.447 11.93 -1.367 1 98.5 194 TYR A N 1
ATOM 1434 C CA . TYR A 1 194 ? 0.554 11.617 -2.785 1 98.5 194 TYR A CA 1
ATOM 1435 C C . TYR A 1 194 ? 0.53 10.109 -3.01 1 98.5 194 TYR A C 1
ATOM 1437 O O . TYR A 1 194 ? -0.25 9.609 -3.822 1 98.5 194 TYR A O 1
ATOM 1445 N N . LEU A 1 195 ? 1.367 9.398 -2.275 1 98.62 195 LEU A N 1
ATOM 1446 C CA . LEU A 1 195 ? 1.424 7.941 -2.361 1 98.62 195 LEU A CA 1
ATOM 1447 C C . LEU A 1 195 ? 0.067 7.324 -2.039 1 98.62 195 LEU A C 1
ATOM 1449 O O . LEU A 1 195 ? -0.414 6.457 -2.771 1 98.62 195 LEU A O 1
ATOM 1453 N N . SER A 1 196 ? -0.577 7.816 -1.013 1 97.94 196 SER A N 1
ATOM 1454 C CA . SER A 1 196 ? -1.892 7.32 -0.617 1 97.94 196 SER A CA 1
ATOM 1455 C C . SER A 1 196 ? -2.92 7.539 -1.723 1 97.94 196 SER A C 1
ATOM 1457 O O . SER A 1 196 ? -3.732 6.652 -2.004 1 97.94 196 SER A O 1
ATOM 1459 N N . GLY A 1 197 ? -2.889 8.703 -2.305 1 98.31 197 GLY A N 1
ATOM 1460 C CA . GLY A 1 197 ? -3.82 9.023 -3.373 1 98.31 197 GLY A CA 1
ATOM 1461 C C . GLY A 1 197 ? -3.682 8.109 -4.578 1 98.31 197 GLY A C 1
ATOM 1462 O O . GLY A 1 197 ? -4.68 7.617 -5.109 1 98.31 197 GLY A O 1
ATOM 1463 N N . VAL A 1 198 ? -2.445 7.895 -4.984 1 98.69 198 VAL A N 1
ATOM 1464 C CA . VAL A 1 198 ? -2.205 7.031 -6.137 1 98.69 198 VAL A CA 1
ATOM 1465 C C . VAL A 1 198 ? -2.578 5.59 -5.789 1 98.69 198 VAL A C 1
ATOM 1467 O O . VAL A 1 198 ? -3.193 4.891 -6.594 1 98.69 198 VAL A O 1
ATOM 1470 N N . MET A 1 199 ? -2.232 5.176 -4.594 1 98.5 199 MET A N 1
ATOM 1471 C CA . MET A 1 199 ? -2.572 3.836 -4.129 1 98.5 199 MET A CA 1
ATOM 1472 C C . MET A 1 199 ? -4.082 3.613 -4.156 1 98.5 199 MET A C 1
ATOM 1474 O O . MET A 1 199 ? -4.547 2.523 -4.492 1 98.5 199 MET A O 1
ATOM 1478 N N . ASN A 1 200 ? -4.82 4.617 -3.812 1 98.44 200 ASN A N 1
ATOM 1479 C CA . ASN A 1 200 ? -6.273 4.477 -3.836 1 98.44 200 ASN A CA 1
ATOM 1480 C C . ASN A 1 200 ? -6.793 4.258 -5.254 1 98.44 200 ASN A C 1
ATOM 1482 O O . ASN A 1 200 ? -7.672 3.422 -5.473 1 98.44 200 ASN A O 1
ATOM 1486 N N . ILE A 1 201 ? -6.312 5.055 -6.219 1 98.62 201 ILE A N 1
ATOM 1487 C CA . ILE A 1 201 ? -6.734 4.855 -7.602 1 98.62 201 ILE A CA 1
ATOM 1488 C C . ILE A 1 201 ? -6.445 3.418 -8.023 1 98.62 201 ILE A C 1
ATOM 1490 O O . ILE A 1 201 ? -7.32 2.734 -8.562 1 98.62 201 ILE A O 1
ATOM 1494 N N . ALA A 1 202 ? -5.246 2.967 -7.738 1 98.69 202 ALA A N 1
ATOM 1495 C CA . ALA A 1 202 ? -4.832 1.619 -8.117 1 98.69 202 ALA A CA 1
ATOM 1496 C C . ALA A 1 202 ? -5.688 0.565 -7.422 1 98.69 202 ALA A C 1
ATOM 1498 O O . ALA A 1 202 ? -6.02 -0.464 -8.016 1 98.69 202 ALA A O 1
ATOM 1499 N N . ALA A 1 203 ? -5.977 0.79 -6.148 1 98.62 203 ALA A N 1
ATOM 1500 C CA . ALA A 1 203 ? -6.832 -0.127 -5.398 1 98.62 203 ALA A CA 1
ATOM 1501 C C . ALA A 1 203 ? -8.219 -0.214 -6.02 1 98.62 203 ALA A C 1
ATOM 1503 O O . ALA A 1 203 ? -8.773 -1.308 -6.176 1 98.62 203 ALA A O 1
ATOM 1504 N N . CYS A 1 204 ? -8.797 0.952 -6.344 1 98.5 204 CYS A N 1
ATOM 1505 C CA . CYS A 1 204 ? -10.094 0.98 -7 1 98.5 204 CYS A CA 1
ATOM 1506 C C . CYS A 1 204 ? -10.062 0.2 -8.312 1 98.5 204 CYS A C 1
ATOM 1508 O O . CYS A 1 204 ? -10.961 -0.598 -8.586 1 98.5 204 CYS A O 1
ATOM 1510 N N . GLU A 1 205 ? -9.008 0.413 -9.078 1 98.56 205 GLU A N 1
ATOM 1511 C CA . GLU A 1 205 ? -8.859 -0.281 -10.352 1 98.56 205 GLU A CA 1
ATOM 1512 C C . GLU A 1 205 ? -8.734 -1.788 -10.148 1 98.56 205 GLU A C 1
ATOM 1514 O O . GLU A 1 205 ? -9.406 -2.568 -10.828 1 98.56 205 GLU A O 1
ATOM 1519 N N . ALA A 1 206 ? -7.879 -2.193 -9.25 1 98.62 206 ALA A N 1
ATOM 1520 C CA . ALA A 1 206 ? -7.629 -3.613 -9.016 1 98.62 206 ALA A CA 1
ATOM 1521 C C . ALA A 1 206 ? -8.898 -4.328 -8.555 1 98.62 206 ALA A C 1
ATOM 1523 O O . ALA A 1 206 ? -9.227 -5.406 -9.055 1 98.62 206 ALA A O 1
ATOM 1524 N N . MET A 1 207 ? -9.609 -3.705 -7.605 1 98.62 207 MET A N 1
ATOM 1525 C CA . MET A 1 207 ? -10.852 -4.301 -7.117 1 98.62 207 MET A CA 1
ATOM 1526 C C . MET A 1 207 ? -11.891 -4.395 -8.227 1 98.62 207 MET A C 1
ATOM 1528 O O . MET A 1 207 ? -12.531 -5.43 -8.398 1 98.62 207 MET A O 1
ATOM 1532 N N . HIS A 1 208 ? -12.031 -3.312 -8.984 1 98.44 208 HIS A N 1
ATOM 1533 C CA . HIS A 1 208 ? -13 -3.326 -10.07 1 98.44 208 HIS A CA 1
ATOM 1534 C C . HIS A 1 208 ? -12.625 -4.352 -11.133 1 98.44 208 HIS A C 1
ATOM 1536 O O . HIS A 1 208 ? -13.5 -5.035 -11.672 1 98.44 208 HIS A O 1
ATOM 1542 N N . LEU A 1 209 ? -11.359 -4.438 -11.477 1 98.19 209 LEU A N 1
ATOM 1543 C CA . LEU A 1 209 ? -10.859 -5.418 -12.438 1 98.19 209 LEU A CA 1
ATOM 1544 C C . LEU A 1 209 ? -11.266 -6.832 -12.023 1 98.19 209 LEU A C 1
ATOM 1546 O O . LEU A 1 209 ? -11.812 -7.582 -12.836 1 98.19 209 LEU A O 1
ATOM 1550 N N . GLY A 1 210 ? -10.992 -7.184 -10.727 1 98.12 210 GLY A N 1
ATOM 1551 C CA . GLY A 1 210 ? -11.359 -8.5 -10.234 1 98.12 210 GLY A CA 1
ATOM 1552 C C . GLY A 1 210 ? -12.852 -8.773 -10.281 1 98.12 210 GLY A C 1
ATOM 1553 O O . GLY A 1 210 ? -13.281 -9.828 -10.742 1 98.12 210 GLY A O 1
ATOM 1554 N N . VAL A 1 211 ? -13.625 -7.785 -9.867 1 97.38 211 VAL A N 1
ATOM 1555 C CA . VAL A 1 211 ? -15.078 -7.93 -9.844 1 97.38 211 VAL A CA 1
ATOM 1556 C C . VAL A 1 211 ? -15.602 -8.086 -11.273 1 97.38 211 VAL A C 1
ATOM 1558 O O . VAL A 1 211 ? -16.453 -8.938 -11.539 1 97.38 211 VAL A O 1
ATOM 1561 N N . SER A 1 212 ? -15.109 -7.289 -12.172 1 97.06 212 SER A N 1
ATOM 1562 C CA . SER A 1 212 ? -15.539 -7.344 -13.562 1 97.06 212 SER A CA 1
ATOM 1563 C C . SER A 1 212 ? -15.18 -8.68 -14.203 1 97.06 212 SER A C 1
ATOM 1565 O O . SER A 1 212 ? -15.859 -9.133 -15.133 1 97.06 212 SER A O 1
ATOM 1567 N N . ALA A 1 213 ? -14.141 -9.328 -13.688 1 96.12 213 ALA A N 1
ATOM 1568 C CA . ALA A 1 213 ? -13.695 -10.617 -14.211 1 96.12 213 ALA A CA 1
ATOM 1569 C C . ALA A 1 213 ? -14.391 -11.766 -13.492 1 96.12 213 ALA A C 1
ATOM 1571 O O . ALA A 1 213 ? -14.078 -12.938 -13.727 1 96.12 213 ALA A O 1
ATOM 1572 N N . GLY A 1 214 ? -15.297 -11.43 -12.523 1 95.44 214 GLY A N 1
ATOM 1573 C CA . GLY A 1 214 ? -16.172 -12.438 -11.945 1 95.44 214 GLY A CA 1
ATOM 1574 C C . GLY A 1 214 ? -15.75 -12.852 -10.539 1 95.44 214 GLY A C 1
ATOM 1575 O O . GLY A 1 214 ? -16.344 -13.758 -9.953 1 95.44 214 GLY A O 1
ATOM 1576 N N . LEU A 1 215 ? -14.875 -12.195 -9.961 1 97.25 215 LEU A N 1
ATOM 1577 C CA . LEU A 1 215 ? -14.383 -12.562 -8.641 1 97.25 215 LEU A CA 1
ATOM 1578 C C . LEU A 1 215 ? -15.258 -11.977 -7.543 1 97.25 215 LEU A C 1
ATOM 1580 O O . LEU A 1 215 ? -15.758 -10.852 -7.672 1 97.25 215 LEU A O 1
ATOM 1584 N N . ASP A 1 216 ? -15.453 -12.75 -6.477 1 97.25 216 ASP A N 1
ATOM 1585 C CA . ASP A 1 216 ? -16.016 -12.203 -5.242 1 97.25 216 ASP A CA 1
ATOM 1586 C C . ASP A 1 216 ? -15.078 -11.156 -4.637 1 97.25 216 ASP A C 1
ATOM 1588 O O . ASP A 1 216 ? -13.938 -11.469 -4.285 1 97.25 216 ASP A O 1
ATOM 1592 N N . PRO A 1 217 ? -15.586 -9.984 -4.465 1 98.19 217 PRO A N 1
ATOM 1593 C CA . PRO A 1 217 ? -14.695 -8.945 -3.939 1 98.19 217 PRO A CA 1
ATOM 1594 C C . PRO A 1 217 ? -14.172 -9.266 -2.545 1 98.19 217 PRO A C 1
ATOM 1596 O O . PRO A 1 217 ? -13.078 -8.82 -2.174 1 98.19 217 PRO A O 1
ATOM 1599 N N . LYS A 1 218 ? -14.914 -10.055 -1.76 1 98.06 218 LYS A N 1
ATOM 1600 C CA . LYS A 1 218 ? -14.43 -10.461 -0.442 1 98.06 218 LYS A CA 1
ATOM 1601 C C . LYS A 1 218 ? -13.219 -11.375 -0.558 1 98.06 218 LYS A C 1
ATOM 1603 O O . LYS A 1 218 ? -12.289 -11.289 0.249 1 98.06 218 LYS A O 1
ATOM 1608 N N . ILE A 1 219 ? -13.219 -12.211 -1.54 1 97.75 219 ILE A N 1
ATOM 1609 C CA . ILE A 1 219 ? -12.086 -13.102 -1.778 1 97.75 219 ILE A CA 1
ATOM 1610 C C . ILE A 1 219 ? -10.883 -12.297 -2.258 1 97.75 219 ILE A C 1
ATOM 1612 O O . ILE A 1 219 ? -9.758 -12.516 -1.801 1 97.75 219 ILE A O 1
ATOM 1616 N N . LEU A 1 220 ? -11.117 -11.344 -3.162 1 98.5 220 LEU A N 1
ATOM 1617 C CA . LEU A 1 220 ? -10.023 -10.516 -3.658 1 98.5 220 LEU A CA 1
ATOM 1618 C C . LEU A 1 220 ? -9.406 -9.703 -2.529 1 98.5 220 LEU A C 1
ATOM 1620 O O . LEU A 1 220 ? -8.18 -9.547 -2.471 1 98.5 220 LEU A O 1
ATOM 1624 N N . HIS A 1 221 ? -10.258 -9.156 -1.649 1 98.56 221 HIS A N 1
ATOM 1625 C CA . HIS A 1 221 ? -9.773 -8.461 -0.463 1 98.56 221 HIS A CA 1
ATOM 1626 C C . HIS A 1 221 ? -8.812 -9.336 0.336 1 98.56 221 HIS A C 1
ATOM 1628 O O . HIS A 1 221 ? -7.738 -8.891 0.732 1 98.56 221 HIS A O 1
ATOM 1634 N N . ARG A 1 222 ? -9.156 -10.562 0.546 1 97.56 222 ARG A N 1
ATOM 1635 C CA . ARG A 1 222 ? -8.328 -11.5 1.302 1 97.56 222 ARG A CA 1
ATOM 1636 C C . ARG A 1 222 ? -7.008 -11.766 0.583 1 97.56 222 ARG A C 1
ATOM 1638 O O . ARG A 1 222 ? -5.953 -11.82 1.216 1 97.56 222 ARG A O 1
ATOM 1645 N N . VAL A 1 223 ? -7.121 -11.922 -0.699 1 98.12 223 VAL A N 1
ATOM 1646 C CA . VAL A 1 223 ? -5.945 -12.203 -1.517 1 98.12 223 VAL A CA 1
ATOM 1647 C C . VAL A 1 223 ? -4.953 -11.047 -1.402 1 98.12 223 VAL A C 1
ATOM 1649 O O . VAL A 1 223 ? -3.766 -11.258 -1.146 1 98.12 223 VAL A O 1
ATOM 1652 N N . ILE A 1 224 ? -5.406 -9.836 -1.56 1 97.81 224 ILE A N 1
ATOM 1653 C CA . ILE A 1 224 ? -4.531 -8.672 -1.539 1 97.81 224 ILE A CA 1
ATOM 1654 C C . ILE A 1 224 ? -3.936 -8.5 -0.143 1 97.81 224 ILE A C 1
ATOM 1656 O O . ILE A 1 224 ? -2.742 -8.219 -0.001 1 97.81 224 ILE A O 1
ATOM 1660 N N . CYS A 1 225 ? -4.73 -8.719 0.904 1 96.12 225 CYS A N 1
ATOM 1661 C CA . CYS A 1 225 ? -4.25 -8.602 2.275 1 96.12 225 CYS A CA 1
ATOM 1662 C C . CYS A 1 225 ? -3.174 -9.641 2.57 1 96.12 225 CYS A C 1
ATOM 1664 O O . CYS A 1 225 ? -2.287 -9.406 3.395 1 96.12 225 CYS A O 1
ATOM 1666 N N . ALA A 1 226 ? -3.18 -10.75 1.87 1 94.62 226 ALA A N 1
ATOM 1667 C CA . ALA A 1 226 ? -2.225 -11.828 2.084 1 94.62 226 ALA A CA 1
ATOM 1668 C C . ALA A 1 226 ? -1.014 -11.688 1.168 1 94.62 226 ALA A C 1
ATOM 1670 O O . ALA A 1 226 ? -0.021 -12.398 1.322 1 94.62 226 ALA A O 1
ATOM 1671 N N . GLY A 1 227 ? -1.129 -10.742 0.236 1 93.06 227 GLY A N 1
ATOM 1672 C CA . GLY A 1 227 ? -0.138 -10.695 -0.827 1 93.06 227 GLY A CA 1
ATOM 1673 C C . GLY A 1 227 ? 0.778 -9.492 -0.736 1 93.06 227 GLY A C 1
ATOM 1674 O O . GLY A 1 227 ? 0.788 -8.789 0.276 1 93.06 227 GLY A O 1
ATOM 1675 N N . ALA A 1 228 ? 1.555 -9.281 -1.793 1 90.62 228 ALA A N 1
ATOM 1676 C CA . ALA A 1 228 ? 2.59 -8.25 -1.855 1 90.62 228 ALA A CA 1
ATOM 1677 C C . ALA A 1 228 ? 1.975 -6.859 -1.952 1 90.62 228 ALA A C 1
ATOM 1679 O O . ALA A 1 228 ? 2.635 -5.859 -1.658 1 90.62 228 ALA A O 1
ATOM 1680 N N . ALA A 1 229 ? 0.681 -6.781 -2.295 1 95.19 229 ALA A N 1
ATOM 1681 C CA . ALA A 1 229 ? 0.043 -5.484 -2.5 1 95.19 229 ALA A CA 1
ATOM 1682 C C . ALA A 1 229 ? -0.685 -5.023 -1.24 1 95.19 229 ALA A C 1
ATOM 1684 O O . ALA A 1 229 ? -1.424 -4.035 -1.268 1 95.19 229 ALA A O 1
ATOM 1685 N N . ARG A 1 230 ? -0.498 -5.766 -0.178 1 94.88 230 ARG A N 1
ATOM 1686 C CA . ARG A 1 230 ? -1.155 -5.375 1.065 1 94.88 230 ARG A CA 1
ATOM 1687 C C . ARG A 1 230 ? -0.9 -3.904 1.382 1 94.88 230 ARG A C 1
ATOM 1689 O O . ARG A 1 230 ? 0.229 -3.426 1.26 1 94.88 230 ARG A O 1
ATOM 1696 N N . ASN A 1 231 ? -1.924 -3.18 1.774 1 96 231 ASN A N 1
ATOM 1697 C CA . ASN A 1 231 ? -1.783 -1.761 2.084 1 96 231 ASN A CA 1
ATOM 1698 C C . ASN A 1 231 ? -2.949 -1.252 2.928 1 96 231 ASN A C 1
ATOM 1700 O O . ASN A 1 231 ? -3.951 -1.95 3.094 1 96 231 ASN A O 1
ATOM 1704 N N . GLY A 1 232 ? -2.787 -0.084 3.373 1 92.5 232 GLY A N 1
ATOM 1705 C CA . GLY A 1 232 ? -3.754 0.496 4.293 1 92.5 232 GLY A CA 1
ATOM 1706 C C . GLY A 1 232 ? -5.094 0.79 3.641 1 92.5 232 GLY A C 1
ATOM 1707 O O . GLY A 1 232 ? -6.137 0.708 4.293 1 92.5 232 GLY A O 1
ATOM 1708 N N . ILE A 1 233 ? -5.133 1.116 2.375 1 96.19 233 ILE A N 1
ATOM 1709 C CA . ILE A 1 233 ? -6.375 1.41 1.672 1 96.19 233 ILE A CA 1
ATOM 1710 C C . ILE A 1 233 ? -7.266 0.169 1.656 1 96.19 233 ILE A C 1
ATOM 1712 O O . ILE A 1 233 ? -8.438 0.232 2.039 1 96.19 233 ILE A O 1
ATOM 1716 N 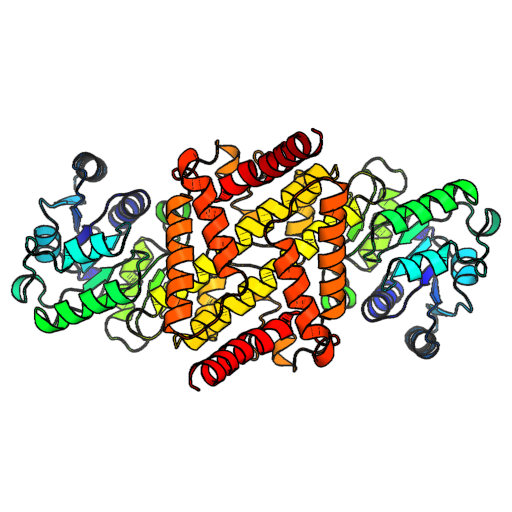N . ILE A 1 234 ? -6.699 -0.933 1.282 1 97.62 234 ILE A N 1
ATOM 1717 C CA . ILE A 1 234 ? -7.441 -2.186 1.166 1 97.62 234 ILE A CA 1
ATOM 1718 C C . ILE A 1 234 ? -7.867 -2.662 2.553 1 97.62 234 ILE A C 1
ATOM 1720 O O . ILE A 1 234 ? -9 -3.111 2.74 1 97.62 234 ILE A O 1
ATOM 1724 N N . GLU A 1 235 ? -7.035 -2.525 3.545 1 95 235 GLU A N 1
ATOM 1725 C CA . GLU A 1 235 ? -7.281 -3.08 4.875 1 95 235 GLU A CA 1
ATOM 1726 C C . GLU A 1 235 ? -8.273 -2.227 5.656 1 95 235 GLU A C 1
ATOM 1728 O O . GLU A 1 235 ? -9.078 -2.75 6.434 1 95 235 GLU A O 1
ATOM 1733 N N . ARG A 1 236 ? -8.258 -0.864 5.438 1 90.81 236 ARG A N 1
ATOM 1734 C CA . ARG A 1 236 ? -9.008 -0.003 6.344 1 90.81 236 ARG A CA 1
ATOM 1735 C C . ARG A 1 236 ? -10 0.867 5.578 1 90.81 236 ARG A C 1
ATOM 1737 O O . ARG A 1 236 ? -11.109 1.12 6.055 1 90.81 236 ARG A O 1
ATOM 1744 N N . SER A 1 237 ? -9.562 1.301 4.41 1 94.06 237 SER A N 1
ATOM 1745 C CA . SER A 1 237 ? -10.375 2.197 3.6 1 94.06 237 SER A CA 1
ATOM 1746 C C . SER A 1 237 ? -10.82 1.524 2.305 1 94.06 237 SER A C 1
ATOM 1748 O O . SER A 1 237 ? -10.773 2.135 1.234 1 94.06 237 SER A O 1
ATOM 1750 N N . GLN A 1 238 ? -11.273 0.285 2.463 1 97.56 238 GLN A N 1
ATOM 1751 C CA . GLN A 1 238 ? -11.672 -0.537 1.325 1 97.56 238 GLN A CA 1
ATOM 1752 C C . GLN A 1 238 ? -12.688 0.192 0.448 1 97.56 238 GLN A C 1
ATOM 1754 O O . GLN A 1 238 ? -13.758 0.574 0.917 1 97.56 238 GLN A O 1
ATOM 1759 N N . PRO A 1 239 ? -12.336 0.383 -0.84 1 98.06 239 PRO A N 1
ATOM 1760 C CA . PRO A 1 239 ? -13.211 1.188 -1.695 1 98.06 239 PRO A CA 1
ATOM 1761 C C . PRO A 1 239 ? -14.516 0.473 -2.045 1 98.06 239 PRO A C 1
ATOM 1763 O O . PRO A 1 239 ? -15.5 1.12 -2.406 1 98.06 239 PRO A O 1
ATOM 1766 N N . VAL A 1 240 ? -14.562 -0.836 -2.051 1 98.5 240 VAL A N 1
ATOM 1767 C CA . VAL A 1 240 ? -15.766 -1.607 -2.346 1 98.5 240 VAL A CA 1
ATOM 1768 C C . VAL A 1 240 ? -16.641 -1.687 -1.101 1 98.5 240 VAL A C 1
ATOM 1770 O O . VAL A 1 240 ? -16.188 -2.115 -0.038 1 98.5 240 VAL A O 1
ATOM 1773 N N . PRO A 1 241 ? -17.922 -1.31 -1.193 1 97.88 241 PRO A N 1
ATOM 1774 C CA . PRO A 1 241 ? -18.812 -1.345 -0.026 1 97.88 241 PRO A CA 1
ATOM 1775 C C . PRO A 1 241 ? -19.031 -2.762 0.495 1 97.88 241 PRO A C 1
ATOM 1777 O O . PRO A 1 241 ? -19.062 -3.715 -0.288 1 97.88 241 PRO A O 1
ATOM 1780 N N . GLY A 1 242 ? -19.188 -2.898 1.826 1 97.75 242 GLY A N 1
ATOM 1781 C CA . GLY A 1 242 ? -19.688 -4.125 2.424 1 97.75 242 GLY A CA 1
ATOM 1782 C C . GLY A 1 242 ? -18.578 -5.109 2.773 1 97.75 242 GLY A C 1
ATOM 1783 O O . GLY A 1 242 ? -18.859 -6.207 3.266 1 97.75 242 GLY A O 1
ATOM 1784 N N . ILE A 1 243 ? -17.328 -4.793 2.549 1 97.94 243 ILE A N 1
ATOM 1785 C CA . ILE A 1 243 ? -16.234 -5.715 2.82 1 97.94 243 ILE A CA 1
ATOM 1786 C C . ILE A 1 243 ? -15.641 -5.414 4.191 1 97.94 243 ILE A C 1
ATOM 1788 O O . ILE A 1 243 ? -15.5 -6.309 5.027 1 97.94 243 ILE A O 1
ATOM 1792 N N . VAL A 1 244 ? -15.234 -4.148 4.379 1 96.94 244 VAL A N 1
ATOM 1793 C CA . VAL A 1 244 ? -14.734 -3.676 5.664 1 96.94 244 VAL A CA 1
ATOM 1794 C C . VAL A 1 244 ? -15.797 -2.818 6.348 1 96.94 244 VAL A C 1
ATOM 1796 O O . VAL A 1 244 ? -16.109 -1.719 5.883 1 96.94 244 VAL A O 1
ATOM 1799 N N . PRO A 1 245 ? -16.359 -3.211 7.449 1 95.31 245 PRO A N 1
ATOM 1800 C CA . PRO A 1 245 ? -17.516 -2.555 8.062 1 95.31 245 PRO A CA 1
ATOM 1801 C C . PRO A 1 245 ? -17.25 -1.099 8.43 1 95.31 245 PRO A C 1
ATOM 1803 O O . PRO A 1 245 ? -18.141 -0.257 8.344 1 95.31 245 PRO A O 1
ATOM 1806 N N . THR A 1 246 ? -16.047 -0.708 8.781 1 91.19 246 THR A N 1
ATOM 1807 C CA . THR A 1 246 ? -15.727 0.632 9.266 1 91.19 246 THR A CA 1
ATOM 1808 C C . THR A 1 246 ? -15.312 1.541 8.117 1 91.19 246 THR A C 1
ATOM 1810 O O . THR A 1 246 ? -15.117 2.742 8.305 1 91.19 246 THR A O 1
ATOM 1813 N N . ALA A 1 247 ? -15.148 0.943 6.906 1 94.5 247 ALA A N 1
ATOM 1814 C CA . ALA A 1 247 ? -14.719 1.741 5.762 1 94.5 247 ALA A CA 1
ATOM 1815 C C . ALA A 1 247 ? -15.812 2.723 5.336 1 94.5 247 ALA A C 1
ATOM 1817 O O . ALA A 1 247 ? -17 2.391 5.359 1 94.5 247 ALA A O 1
ATOM 1818 N N . PRO A 1 248 ? -15.422 3.926 4.918 1 94.44 248 PRO A N 1
ATOM 1819 C CA . PRO A 1 248 ? -16.422 4.895 4.449 1 94.44 248 PRO A CA 1
ATOM 1820 C C . PRO A 1 248 ? -17.281 4.348 3.324 1 94.44 248 PRO A C 1
ATOM 1822 O O . PRO A 1 248 ? -18.469 4.711 3.217 1 94.44 248 PRO A O 1
ATOM 1825 N N . SER A 1 249 ? -16.734 3.496 2.459 1 97.31 249 SER A N 1
ATOM 1826 C CA . SER A 1 249 ? -17.484 2.918 1.346 1 97.31 249 SER A CA 1
ATOM 1827 C C . SER A 1 249 ? -18.734 2.191 1.834 1 97.31 249 SER A C 1
ATOM 1829 O O . SER A 1 249 ? -19.766 2.189 1.156 1 97.31 249 SER A O 1
ATOM 1831 N N . THR A 1 250 ? -18.719 1.571 3.031 1 96.88 250 THR A N 1
ATOM 1832 C CA . THR A 1 250 ? -19.828 0.783 3.568 1 96.88 250 THR A CA 1
ATOM 1833 C C . THR A 1 250 ? -20.891 1.69 4.164 1 96.88 250 THR A C 1
ATOM 1835 O O . THR A 1 250 ? -22 1.233 4.477 1 96.88 250 THR A O 1
ATOM 1838 N N . ARG A 1 251 ? -20.656 2.955 4.281 1 94.81 251 ARG A N 1
ATOM 1839 C CA . ARG A 1 251 ? -21.609 3.941 4.789 1 94.81 251 ARG A CA 1
ATOM 1840 C C . ARG A 1 251 ? -21.875 5.031 3.758 1 94.81 251 ARG A C 1
ATOM 1842 O O . ARG A 1 251 ? -21.922 6.215 4.098 1 94.81 251 ARG A O 1
ATOM 1849 N N . GLY A 1 252 ? -21.891 4.594 2.584 1 95.81 252 GLY A N 1
ATOM 1850 C CA . GLY A 1 252 ? -22.188 5.535 1.517 1 95.81 252 GLY A CA 1
ATOM 1851 C C . GLY A 1 252 ? -21.062 6.52 1.268 1 95.81 252 GLY A C 1
ATOM 1852 O O . GLY A 1 252 ? -21.297 7.656 0.856 1 95.81 252 GLY A O 1
ATOM 1853 N N . TYR A 1 253 ? -19.797 6.191 1.609 1 96.56 253 TYR A N 1
ATOM 1854 C CA . TYR A 1 253 ? -18.594 6.98 1.428 1 96.56 253 TYR A CA 1
ATOM 1855 C C . TYR A 1 253 ? -18.641 8.258 2.252 1 96.56 253 TYR A C 1
ATOM 1857 O O . TYR A 1 253 ? -18.172 9.312 1.809 1 96.56 253 TYR A O 1
ATOM 1865 N N . SER A 1 254 ? -19.344 8.258 3.412 1 90.06 254 SER A N 1
ATOM 1866 C CA . SER A 1 254 ? -19.438 9.391 4.324 1 90.06 254 SER A CA 1
ATOM 1867 C C . SER A 1 254 ? -19.594 8.922 5.77 1 90.06 254 SER A C 1
ATOM 1869 O O . SER A 1 254 ? -20.281 7.945 6.039 1 90.06 254 SER A O 1
ATOM 1871 N N . PRO A 1 255 ? -18.953 9.625 6.629 1 83.94 255 PRO A N 1
ATOM 1872 C CA . PRO A 1 255 ? -17.891 10.617 6.465 1 83.94 255 PRO A CA 1
ATOM 1873 C C . PRO A 1 255 ? -16.547 9.984 6.105 1 83.94 255 PRO A C 1
ATOM 1875 O O . PRO A 1 255 ? -16.422 8.758 6.062 1 83.94 255 PRO A O 1
ATOM 1878 N N . GLY A 1 256 ? -15.586 10.711 5.766 1 87.81 256 GLY A N 1
ATOM 1879 C CA . GLY A 1 256 ? -14.227 10.281 5.469 1 87.81 256 GLY A CA 1
ATOM 1880 C C . GLY A 1 256 ? -13.312 11.422 5.066 1 87.81 256 GLY A C 1
ATOM 1881 O O . GLY A 1 256 ? -13.594 12.578 5.375 1 87.81 256 GLY A O 1
ATOM 1882 N N . PHE A 1 257 ? -12.266 11.039 4.473 1 92 257 PHE A N 1
ATOM 1883 C CA . PHE A 1 257 ? -11.359 12.039 3.91 1 92 257 PHE A CA 1
ATOM 1884 C C . PHE A 1 257 ? -11.82 12.461 2.516 1 92 257 PHE A C 1
ATOM 1886 O O . PHE A 1 257 ? -11.734 11.672 1.568 1 92 257 PHE A O 1
ATOM 1893 N N . LYS A 1 258 ? -12.258 13.641 2.402 1 93.56 258 LYS A N 1
ATOM 1894 C CA . LYS A 1 258 ? -12.969 14.102 1.215 1 93.56 258 LYS A CA 1
ATOM 1895 C C . LYS A 1 258 ? -12.102 13.977 -0.033 1 93.56 258 LYS A C 1
ATOM 1897 O O . LYS A 1 258 ? -10.898 14.242 0.013 1 93.56 258 LYS A O 1
ATOM 1902 N N . ALA A 1 259 ? -12.766 13.633 -1.165 1 97 259 ALA A N 1
ATOM 1903 C CA . ALA A 1 259 ? -12.086 13.586 -2.459 1 97 259 ALA A CA 1
ATOM 1904 C C . ALA A 1 259 ? -11.484 14.945 -2.812 1 97 259 ALA A C 1
ATOM 1906 O O . ALA A 1 259 ? -10.414 15.016 -3.422 1 97 259 ALA A O 1
ATOM 1907 N N . SER A 1 260 ? -12.172 16.031 -2.438 1 96.31 260 SER A N 1
ATOM 1908 C CA . SER A 1 260 ? -11.672 17.375 -2.721 1 96.31 260 SER A CA 1
ATOM 1909 C C . SER A 1 260 ? -10.367 17.641 -1.98 1 96.31 260 SER A C 1
ATOM 1911 O O . SER A 1 260 ? -9.461 18.281 -2.523 1 96.31 260 SER A O 1
ATOM 1913 N N . LEU A 1 261 ? -10.258 17.172 -0.77 1 93.81 261 LEU A N 1
ATOM 1914 C CA . LEU A 1 261 ? -9.039 17.344 0.012 1 93.81 261 LEU A CA 1
ATOM 1915 C C . LEU A 1 261 ? -7.902 16.5 -0.553 1 93.81 261 LEU A C 1
ATOM 1917 O O . LEU A 1 261 ? -6.746 16.938 -0.565 1 93.81 261 LEU A O 1
ATOM 1921 N N . MET A 1 262 ? -8.234 15.297 -1.028 1 96.5 262 MET A N 1
ATOM 1922 C CA . MET A 1 262 ? -7.203 14.469 -1.654 1 96.5 262 MET A CA 1
ATOM 1923 C C . MET A 1 262 ? -6.715 15.094 -2.955 1 96.5 262 MET A C 1
ATOM 1925 O O . MET A 1 262 ? -5.516 15.094 -3.238 1 96.5 262 MET A O 1
ATOM 1929 N N . ALA A 1 263 ? -7.707 15.617 -3.734 1 97.81 263 ALA A N 1
ATOM 1930 C CA . ALA A 1 263 ? -7.312 16.328 -4.949 1 97.81 263 ALA A CA 1
ATOM 1931 C C . ALA A 1 263 ? -6.34 17.469 -4.629 1 97.81 263 ALA A C 1
ATOM 1933 O O . ALA A 1 263 ? -5.34 17.641 -5.328 1 97.81 263 ALA A O 1
ATOM 1934 N N . LYS A 1 264 ? -6.633 18.172 -3.602 1 96 264 LYS A N 1
ATOM 1935 C CA . LYS A 1 264 ? -5.75 19.25 -3.15 1 96 264 LYS A CA 1
ATOM 1936 C C . LYS A 1 264 ? -4.375 18.703 -2.768 1 96 264 LYS A C 1
ATOM 1938 O O . LYS A 1 264 ? -3.352 19.297 -3.111 1 96 264 LYS A O 1
ATOM 1943 N N . ASP A 1 265 ? -4.312 17.609 -2.029 1 96.56 265 ASP A N 1
ATOM 1944 C CA . ASP A 1 265 ? -3.049 17.047 -1.563 1 96.56 265 ASP A CA 1
ATOM 1945 C C . ASP A 1 265 ? -2.211 16.531 -2.732 1 96.56 265 ASP A C 1
ATOM 1947 O O . ASP A 1 265 ? -0.986 16.672 -2.734 1 96.56 265 ASP A O 1
ATOM 1951 N N . VAL A 1 266 ? -2.859 15.891 -3.73 1 98.25 266 VAL A N 1
ATOM 1952 C CA . VAL A 1 266 ? -2.148 15.445 -4.926 1 98.25 266 VAL A CA 1
ATOM 1953 C C . VAL A 1 266 ? -1.612 16.656 -5.691 1 98.25 266 VAL A C 1
ATOM 1955 O O . VAL A 1 266 ? -0.49 16.625 -6.203 1 98.25 266 VAL A O 1
ATOM 1958 N N . ALA A 1 267 ? -2.414 17.688 -5.734 1 97.75 267 ALA A N 1
ATOM 1959 C CA . ALA A 1 267 ? -1.96 18.906 -6.391 1 97.75 267 ALA A CA 1
ATOM 1960 C C . ALA A 1 267 ? -0.743 19.5 -5.68 1 97.75 267 ALA A C 1
ATOM 1962 O O . ALA A 1 267 ? 0.182 20 -6.324 1 97.75 267 ALA A O 1
ATOM 1963 N N . LEU A 1 268 ? -0.748 19.516 -4.367 1 97.12 268 LEU A N 1
ATOM 1964 C CA . LEU A 1 268 ? 0.398 19.969 -3.592 1 97.12 268 LEU A CA 1
ATOM 1965 C C . LEU A 1 268 ? 1.649 19.172 -3.945 1 97.12 268 LEU A C 1
ATOM 1967 O O . LEU A 1 268 ? 2.742 19.734 -4.039 1 97.12 268 LEU A O 1
ATOM 1971 N N . ALA A 1 269 ? 1.48 17.875 -4.137 1 98.19 269 ALA A N 1
ATOM 1972 C CA . ALA A 1 269 ? 2.613 17.016 -4.473 1 98.19 269 ALA A CA 1
ATOM 1973 C C . ALA A 1 269 ? 3.15 17.344 -5.867 1 98.19 269 ALA A C 1
ATOM 1975 O O . ALA A 1 269 ? 4.363 17.391 -6.074 1 98.19 269 ALA A O 1
ATOM 1976 N N . VAL A 1 270 ? 2.238 17.5 -6.801 1 97.5 270 VAL A N 1
ATOM 1977 C CA . VAL A 1 270 ? 2.641 17.844 -8.164 1 97.5 270 VAL A CA 1
ATOM 1978 C C . VAL A 1 270 ? 3.4 19.156 -8.164 1 97.5 270 VAL A C 1
ATOM 1980 O O . VAL A 1 270 ? 4.453 19.281 -8.805 1 97.5 270 VAL A O 1
ATOM 1983 N N . LYS A 1 271 ? 2.904 20.109 -7.406 1 96 271 LYS A N 1
ATOM 1984 C CA . LYS A 1 271 ? 3.574 21.406 -7.293 1 96 271 LYS A CA 1
ATOM 1985 C C . LYS A 1 271 ? 4.953 21.25 -6.656 1 96 271 LYS A C 1
ATOM 1987 O O . LYS A 1 271 ? 5.926 21.844 -7.121 1 96 271 LYS A O 1
ATOM 1992 N N . LEU A 1 272 ? 5.035 20.5 -5.594 1 96.38 272 LEU A N 1
ATOM 1993 C CA . LEU A 1 272 ? 6.312 20.234 -4.941 1 96.38 272 LEU A CA 1
ATOM 1994 C C . LEU A 1 272 ? 7.293 19.578 -5.91 1 96.38 272 LEU A C 1
ATOM 1996 O O . LEU A 1 272 ? 8.492 19.875 -5.871 1 96.38 272 LEU A O 1
ATOM 2000 N N . GLY A 1 273 ? 6.762 18.656 -6.742 1 96.75 273 GLY A N 1
ATOM 2001 C CA . GLY A 1 273 ? 7.594 18.031 -7.758 1 96.75 273 GLY A CA 1
ATOM 2002 C C . GLY A 1 273 ? 8.195 19.031 -8.727 1 96.75 273 GLY A C 1
ATOM 2003 O O . GLY A 1 273 ? 9.383 18.953 -9.062 1 96.75 273 GLY A O 1
ATOM 2004 N N . GLU A 1 274 ? 7.418 19.984 -9.141 1 94.38 274 GLU A N 1
ATOM 2005 C CA . GLU A 1 274 ? 7.902 21.031 -10.031 1 94.38 274 GLU A CA 1
ATOM 2006 C C . GLU A 1 274 ? 9 21.859 -9.375 1 94.38 274 GLU A C 1
ATOM 2008 O O . GLU A 1 274 ? 10.047 22.109 -9.977 1 94.38 274 GLU A O 1
ATOM 2013 N N . THR A 1 275 ? 8.789 22.219 -8.133 1 93.19 275 THR A N 1
ATOM 2014 C CA . THR A 1 275 ? 9.719 23.109 -7.434 1 93.19 275 THR A CA 1
ATOM 2015 C C . THR A 1 275 ? 11.008 22.375 -7.09 1 93.19 275 THR A C 1
ATOM 2017 O O . THR A 1 275 ? 12.086 22.984 -7.059 1 93.19 275 THR A O 1
ATOM 2020 N N . SER A 1 276 ? 10.922 21.109 -6.887 1 94.25 276 SER A N 1
ATOM 2021 C CA . SER A 1 276 ? 12.094 20.328 -6.484 1 94.25 276 SER A CA 1
ATOM 2022 C C . SER A 1 276 ? 12.688 19.578 -7.672 1 94.25 276 SER A C 1
ATOM 2024 O O . SER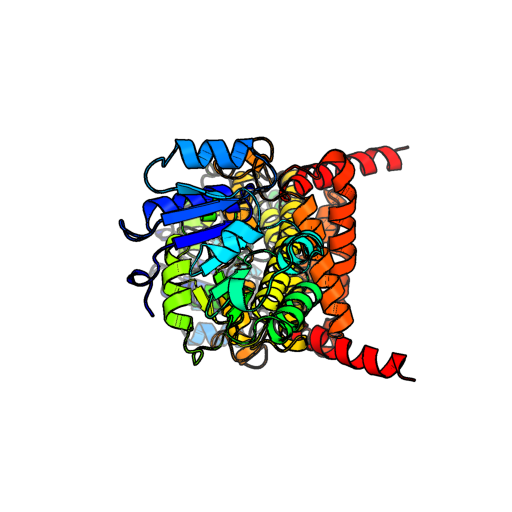 A 1 276 ? 13.594 18.75 -7.504 1 94.25 276 SER A O 1
ATOM 2026 N N . LYS A 1 277 ? 12.078 19.75 -8.859 1 93.31 277 LYS A N 1
ATOM 2027 C CA . LYS A 1 277 ? 12.531 19.141 -10.102 1 93.31 277 LYS A CA 1
ATOM 2028 C C . LYS A 1 277 ? 12.469 17.625 -10.016 1 93.31 277 LYS A C 1
ATOM 2030 O O . LYS A 1 277 ? 13.43 16.938 -10.383 1 93.31 277 LYS A O 1
ATOM 2035 N N . ALA A 1 278 ? 11.484 17.125 -9.391 1 94.56 278 ALA A N 1
ATOM 2036 C CA . ALA A 1 278 ? 11.188 15.703 -9.312 1 94.56 278 ALA A CA 1
ATOM 2037 C C . ALA A 1 278 ? 9.977 15.344 -10.164 1 94.56 278 ALA A C 1
ATOM 2039 O O . ALA A 1 278 ? 8.844 15.719 -9.836 1 94.56 278 ALA A O 1
ATOM 2040 N N . ASN A 1 279 ? 10.188 14.641 -11.203 1 88.94 279 ASN A N 1
ATOM 2041 C CA . ASN A 1 279 ? 9.094 14.258 -12.094 1 88.94 279 ASN A CA 1
ATOM 2042 C C . ASN A 1 279 ? 8.242 13.148 -11.477 1 88.94 279 ASN A C 1
ATOM 2044 O O . ASN A 1 279 ? 8.773 12.164 -10.961 1 88.94 279 ASN A O 1
ATOM 2048 N N . LEU A 1 280 ? 6.957 13.336 -11.516 1 96.69 280 LEU A N 1
ATOM 2049 C CA . LEU A 1 280 ? 5.992 12.336 -11.07 1 96.69 280 LEU A CA 1
ATOM 2050 C C . LEU A 1 280 ? 5.285 11.703 -12.266 1 96.69 280 LEU A C 1
ATOM 2052 O O . LEU A 1 280 ? 4.32 12.266 -12.789 1 96.69 280 LEU A O 1
ATOM 2056 N N . VAL A 1 281 ? 5.66 10.508 -12.625 1 96.94 281 VAL A N 1
ATOM 2057 C CA . VAL A 1 281 ? 5.172 9.812 -13.812 1 96.94 281 VAL A CA 1
ATOM 2058 C C . VAL A 1 281 ? 3.658 9.633 -13.719 1 96.94 281 VAL A C 1
ATOM 2060 O O . VAL A 1 281 ? 2.953 9.742 -14.727 1 96.94 281 VAL A O 1
ATOM 2063 N N . LEU A 1 282 ? 3.119 9.398 -12.531 1 98.25 282 LEU A N 1
ATOM 2064 C CA . LEU A 1 282 ? 1.7 9.125 -12.336 1 98.25 282 LEU A CA 1
ATOM 2065 C C . LEU A 1 282 ? 0.955 10.383 -11.914 1 98.25 282 LEU A C 1
ATOM 2067 O O . LEU A 1 282 ? -0.276 10.391 -11.836 1 98.25 282 LEU A O 1
ATOM 2071 N N . GLY A 1 283 ? 1.69 11.492 -11.617 1 97.81 283 GLY A N 1
ATOM 2072 C CA . GLY A 1 283 ? 1.156 12.672 -10.945 1 97.81 283 GLY A CA 1
ATOM 2073 C C . GLY A 1 283 ? 0.022 13.328 -11.711 1 97.81 283 GLY A C 1
ATOM 2074 O O . GLY A 1 283 ? -1.043 13.586 -11.148 1 97.81 283 GLY A O 1
ATOM 2075 N N . SER A 1 284 ? 0.219 13.562 -13.008 1 96.5 284 SER A N 1
ATOM 2076 C CA . SER A 1 284 ? -0.784 14.258 -13.812 1 96.5 284 SER A CA 1
ATOM 2077 C C . SER A 1 284 ? -2.055 13.422 -13.945 1 96.5 284 SER A C 1
ATOM 2079 O O . SER A 1 284 ? -3.164 13.953 -13.852 1 96.5 284 SER A O 1
ATOM 2081 N N . THR A 1 285 ? -1.905 12.141 -14.219 1 97.56 285 THR A N 1
ATOM 2082 C CA . THR A 1 285 ? -3.057 11.25 -14.352 1 97.56 285 THR A CA 1
ATOM 2083 C C . THR A 1 285 ? -3.822 11.164 -13.031 1 97.56 285 THR A C 1
ATOM 2085 O O . THR A 1 285 ? -5.055 11.18 -13.023 1 97.56 285 THR A O 1
ATOM 2088 N N . ALA A 1 286 ? -3.102 11.07 -11.914 1 98.31 286 ALA A N 1
ATOM 2089 C CA . ALA A 1 286 ? -3.75 11.008 -10.609 1 98.31 286 ALA A CA 1
ATOM 2090 C C . ALA A 1 286 ? -4.551 12.281 -10.336 1 98.31 286 ALA A C 1
ATOM 2092 O O . ALA A 1 286 ? -5.715 12.211 -9.938 1 98.31 286 ALA A O 1
ATOM 2093 N N . LEU A 1 287 ? -3.883 13.414 -10.578 1 97.94 287 LEU A N 1
ATOM 2094 C CA . LEU A 1 287 ? -4.531 14.695 -10.328 1 97.94 287 LEU A CA 1
ATOM 2095 C C . LEU A 1 287 ? -5.789 14.844 -11.18 1 97.94 287 LEU A C 1
ATOM 2097 O O . LEU A 1 287 ? -6.848 15.219 -10.664 1 97.94 287 LEU A O 1
ATOM 2101 N N . SER A 1 288 ? -5.715 14.484 -12.453 1 97.88 288 SER A N 1
ATOM 2102 C CA . SER A 1 288 ? -6.863 14.602 -13.352 1 97.88 288 SER A CA 1
ATOM 2103 C C . SER A 1 288 ? -7.984 13.656 -12.938 1 97.88 288 SER A C 1
ATOM 2105 O O . SER A 1 288 ? -9.164 13.984 -13.086 1 97.88 288 SER A O 1
ATOM 2107 N N . THR A 1 289 ? -7.648 12.461 -12.477 1 97.62 289 THR A N 1
ATOM 2108 C CA . THR A 1 289 ? -8.633 11.477 -12.039 1 97.62 289 THR A CA 1
ATOM 2109 C C . THR A 1 289 ? -9.438 12.008 -10.859 1 97.62 289 THR A C 1
ATOM 2111 O O . THR A 1 289 ? -10.664 11.938 -10.852 1 97.62 289 THR A O 1
ATOM 2114 N N . TYR A 1 290 ? -8.781 12.578 -9.844 1 98.06 290 TYR A N 1
ATOM 2115 C CA . TYR A 1 290 ? -9.484 13.133 -8.695 1 98.06 290 TYR A CA 1
ATOM 2116 C C . TYR A 1 290 ? -10.328 14.336 -9.109 1 98.06 290 TYR A C 1
ATOM 2118 O O . TYR A 1 290 ? -11.477 14.477 -8.68 1 98.06 290 TYR A O 1
ATOM 2126 N N . GLN A 1 291 ? -9.758 15.172 -9.945 1 97.94 291 GLN A N 1
ATOM 2127 C CA . GLN A 1 291 ? -10.477 16.375 -10.383 1 97.94 291 GLN A CA 1
ATOM 2128 C C . GLN A 1 291 ? -11.766 15.992 -11.117 1 97.94 291 GLN A C 1
ATOM 2130 O O . GLN A 1 291 ? -12.781 16.688 -10.992 1 97.94 291 GLN A O 1
ATOM 2135 N N . SER A 1 292 ? -11.758 14.922 -11.805 1 96.5 292 SER A N 1
ATOM 2136 C CA . SER A 1 292 ? -12.891 14.508 -12.633 1 96.5 292 SER A CA 1
ATOM 2137 C C . SER A 1 292 ? -14.094 14.133 -11.781 1 96.5 292 SER A C 1
ATOM 2139 O O . SER A 1 292 ? -15.234 14.188 -12.25 1 96.5 292 SER A O 1
ATOM 2141 N N . VAL A 1 293 ? -13.922 13.805 -10.508 1 96.12 293 VAL A N 1
ATOM 2142 C CA . VAL A 1 293 ? -15.039 13.305 -9.711 1 96.12 293 VAL A CA 1
ATOM 2143 C C . VAL A 1 293 ? -15.539 14.406 -8.781 1 96.12 293 VAL A C 1
ATOM 2145 O O . VAL A 1 293 ? -16.578 14.25 -8.133 1 96.12 293 VAL A O 1
ATOM 2148 N N . LEU A 1 294 ? -14.898 15.562 -8.703 1 96.88 294 LEU A N 1
ATOM 2149 C CA . LEU A 1 294 ? -15.164 16.609 -7.715 1 96.88 294 LEU A CA 1
ATOM 2150 C C . LEU A 1 294 ? -16.562 17.172 -7.887 1 96.88 294 LEU A C 1
ATOM 2152 O O . LEU A 1 294 ? -17.281 17.391 -6.902 1 96.88 294 LEU A O 1
ATOM 2156 N N . PRO A 1 295 ? -17.109 17.359 -9.117 1 96.06 295 PRO A N 1
ATOM 2157 C CA . PRO A 1 295 ? -18.422 17.969 -9.266 1 96.06 295 PRO A CA 1
ATOM 2158 C C . PRO A 1 295 ? -19.531 17.125 -8.617 1 96.06 295 PRO A C 1
ATOM 2160 O O . PRO A 1 295 ? -20.469 17.688 -8.039 1 96.06 295 PRO A O 1
ATOM 2163 N N . GLU A 1 296 ? -19.375 15.852 -8.594 1 94.75 296 GLU A N 1
ATOM 2164 C CA . GLU A 1 296 ? -20.438 14.984 -8.102 1 94.75 296 GLU A CA 1
ATOM 2165 C C . GLU A 1 296 ? -20.125 14.43 -6.719 1 94.75 296 GLU A C 1
ATOM 2167 O O . GLU A 1 296 ? -21.031 14.164 -5.926 1 94.75 296 GLU A O 1
ATOM 2172 N N . SER A 1 297 ? -18.812 14.297 -6.434 1 96.94 297 SER A N 1
ATOM 2173 C CA . SER A 1 297 ? -18.469 13.469 -5.285 1 96.94 297 SER A CA 1
ATOM 2174 C C . SER A 1 297 ? -17.359 14.109 -4.453 1 96.94 297 SER A C 1
ATOM 2176 O O . SER A 1 297 ? -16.656 13.43 -3.703 1 96.94 297 SER A O 1
ATOM 2178 N N . GLY A 1 298 ? -17.203 15.414 -4.59 1 96.81 298 GLY A N 1
ATOM 2179 C CA . GLY A 1 298 ? -16.109 16.109 -3.936 1 96.81 298 GLY A CA 1
ATOM 2180 C C . GLY A 1 298 ? -16.188 16.062 -2.422 1 96.81 298 GLY A C 1
ATOM 2181 O O . GLY A 1 298 ? -15.172 16.094 -1.737 1 96.81 298 GLY A O 1
ATOM 2182 N N . ASP A 1 299 ? -17.391 15.922 -1.84 1 94.62 299 ASP A N 1
ATOM 2183 C CA . ASP A 1 299 ? -17.609 15.961 -0.397 1 94.62 299 ASP A CA 1
ATOM 2184 C C . ASP A 1 299 ? -17.625 14.555 0.196 1 94.62 299 ASP A C 1
ATOM 2186 O O . ASP A 1 299 ? -17.656 14.391 1.418 1 94.62 299 ASP A O 1
ATOM 2190 N N . LEU A 1 300 ? -17.531 13.562 -0.646 1 96.44 300 LEU A N 1
ATOM 2191 C CA . LEU A 1 300 ? -17.484 12.172 -0.197 1 96.44 300 LEU A CA 1
ATOM 2192 C C . LEU A 1 300 ? -16.047 11.711 0.003 1 96.44 300 LEU A C 1
ATOM 2194 O O . LEU A 1 300 ? -15.102 12.406 -0.392 1 96.44 300 LEU A O 1
ATOM 2198 N N . ASP A 1 301 ? -15.93 10.633 0.685 1 96 301 ASP A N 1
ATOM 2199 C CA . ASP A 1 301 ? -14.602 10.047 0.897 1 96 301 ASP A CA 1
ATOM 2200 C C . ASP A 1 301 ? -13.898 9.797 -0.431 1 96 301 ASP A C 1
ATOM 2202 O O . ASP A 1 301 ? -14.531 9.398 -1.413 1 96 301 ASP A O 1
ATOM 2206 N N . PHE A 1 302 ? -12.609 9.961 -0.44 1 96.94 302 PHE A N 1
ATOM 2207 C CA . PHE A 1 302 ? -11.836 9.883 -1.677 1 96.94 302 PHE A CA 1
ATOM 2208 C C . PHE A 1 302 ? -11.922 8.492 -2.283 1 96.94 302 PHE A C 1
ATOM 2210 O O . PHE A 1 302 ? -11.656 8.305 -3.473 1 96.94 302 PHE A O 1
ATOM 2217 N N . THR A 1 303 ? -12.281 7.43 -1.556 1 97.81 303 THR A N 1
ATOM 2218 C CA . THR A 1 303 ? -12.422 6.082 -2.09 1 97.81 303 THR A CA 1
ATOM 2219 C C . THR A 1 303 ? -13.672 5.977 -2.967 1 97.81 303 THR A C 1
ATOM 2221 O O . THR A 1 303 ? -13.883 4.965 -3.635 1 97.81 303 THR A O 1
ATOM 2224 N N . VAL A 1 304 ? -14.461 7.055 -3.09 1 98.06 304 VAL A N 1
ATOM 2225 C CA . VAL A 1 304 ? -15.648 7.105 -3.939 1 98.06 304 VAL A CA 1
ATOM 2226 C C . VAL A 1 304 ? -15.234 6.965 -5.402 1 98.06 304 VAL A C 1
ATOM 2228 O O . VAL A 1 304 ? -16.062 6.648 -6.258 1 98.06 304 VAL A O 1
ATOM 2231 N N . LEU A 1 305 ? -13.945 7.141 -5.637 1 97.69 305 LEU A N 1
ATOM 2232 C CA . LEU A 1 305 ? -13.414 6.945 -6.98 1 97.69 305 LEU A CA 1
ATOM 2233 C C . LEU A 1 305 ? -13.828 5.586 -7.535 1 97.69 305 LEU A C 1
ATOM 2235 O O . LEU A 1 305 ? -13.984 5.426 -8.75 1 97.69 305 LEU A O 1
ATOM 2239 N N . TYR A 1 306 ? -14.016 4.59 -6.676 1 97.94 306 TYR A N 1
ATOM 2240 C CA . TYR A 1 306 ? -14.43 3.26 -7.109 1 97.94 306 TYR A CA 1
ATOM 2241 C C . TYR A 1 306 ? -15.703 3.326 -7.938 1 97.94 306 TYR A C 1
ATOM 2243 O O . TYR A 1 306 ? -15.812 2.684 -8.984 1 97.94 306 TYR A O 1
ATOM 2251 N N . ARG A 1 307 ? -16.656 4.148 -7.496 1 96.12 307 ARG A N 1
ATOM 2252 C CA . ARG A 1 307 ? -17.922 4.281 -8.203 1 96.12 307 ARG A CA 1
ATOM 2253 C C . ARG A 1 307 ? -17.719 4.824 -9.609 1 96.12 307 ARG A C 1
ATOM 2255 O O . ARG A 1 307 ? -18.375 4.383 -10.555 1 96.12 307 ARG A O 1
ATOM 2262 N N . HIS A 1 308 ? -16.859 5.703 -9.742 1 94.5 308 HIS A N 1
ATOM 2263 C CA . HIS A 1 308 ? -16.625 6.359 -11.023 1 94.5 308 HIS A CA 1
ATOM 2264 C C . HIS A 1 308 ? -15.836 5.461 -11.969 1 94.5 308 HIS A C 1
ATOM 2266 O O . HIS A 1 308 ? -16.109 5.41 -13.172 1 94.5 308 HIS A O 1
ATOM 2272 N N . ILE A 1 309 ? -14.875 4.773 -11.406 1 94.38 309 ILE A N 1
ATOM 2273 C CA . ILE A 1 309 ? -14.078 3.846 -12.203 1 94.38 309 ILE A CA 1
ATOM 2274 C C . ILE A 1 309 ? -14.945 2.68 -12.664 1 94.38 309 ILE A C 1
ATOM 2276 O O . ILE A 1 309 ? -14.867 2.256 -13.82 1 94.38 309 ILE A O 1
ATOM 2280 N N . ALA A 1 310 ? -15.773 2.236 -11.805 1 92.25 310 ALA A N 1
ATOM 2281 C CA . ALA A 1 310 ? -16.672 1.131 -12.156 1 92.25 310 ALA A CA 1
ATOM 2282 C C . ALA A 1 310 ? -17.719 1.567 -13.18 1 92.25 310 ALA A C 1
ATOM 2284 O O . ALA A 1 310 ? -18.078 0.794 -14.062 1 92.25 310 ALA A O 1
ATOM 2285 N N . LYS A 1 311 ? -18.281 2.789 -13.125 1 85.12 311 LYS A N 1
ATOM 2286 C CA . LYS A 1 311 ? -19.281 3.32 -14.039 1 85.12 311 LYS A CA 1
ATOM 2287 C C . LYS A 1 311 ? -18.672 3.594 -15.414 1 85.12 311 LYS A C 1
ATOM 2289 O O . LYS A 1 311 ? -19.328 3.367 -16.438 1 85.12 311 LYS A O 1
ATOM 2294 N N . GLY A 1 312 ? -17.453 4.293 -15.391 1 73 312 GLY A N 1
ATOM 2295 C CA . GLY A 1 312 ? -16.812 4.609 -16.656 1 73 312 GLY A CA 1
ATOM 2296 C C . GLY A 1 312 ? -16.578 3.389 -17.531 1 73 312 GLY A C 1
ATOM 2297 O O . GLY A 1 312 ? -16.672 3.471 -18.766 1 73 312 GLY A O 1
ATOM 2298 N N . ALA A 1 313 ? -16.281 2.391 -16.922 1 55.53 313 ALA A N 1
ATOM 2299 C CA . ALA A 1 313 ? -16.141 1.131 -17.641 1 55.53 313 ALA A CA 1
ATOM 2300 C C . ALA A 1 313 ? -17.469 0.7 -18.266 1 55.53 313 ALA A C 1
ATOM 2302 O O . ALA A 1 313 ? -17.484 0.157 -19.375 1 55.53 313 ALA A O 1
ATOM 2303 N N . SER A 1 314 ? -18.531 1.116 -17.703 1 52.22 314 SER A N 1
ATOM 2304 C CA . SER A 1 314 ? -19.859 0.778 -18.203 1 52.22 314 SER A CA 1
ATOM 2305 C C . SER A 1 314 ? -20.266 1.68 -19.359 1 52.22 314 SER A C 1
ATOM 2307 O O . SER A 1 314 ? -20.891 1.223 -20.312 1 52.22 314 SER A O 1
ATOM 2309 N N . HIS A 1 315 ? -19.938 3.016 -19.234 1 46.34 315 HIS A N 1
ATOM 2310 C CA . HIS A 1 315 ? -20.344 3.955 -20.266 1 46.34 315 HIS A CA 1
ATOM 2311 C C . HIS A 1 315 ? -19.531 3.758 -21.547 1 46.34 315 HIS A C 1
ATOM 2313 O O . HIS A 1 315 ? -20 4.062 -22.641 1 46.34 315 HIS A O 1
ATOM 2319 N N . GLN A 1 316 ? -18.266 3.465 -21.438 1 43.66 316 GLN A N 1
ATOM 2320 C CA . GLN A 1 316 ? -17.5 3.217 -22.656 1 43.66 316 GLN A CA 1
ATOM 2321 C C . GLN A 1 316 ? -18.078 2.035 -23.438 1 43.66 316 GLN A C 1
ATOM 2323 O O . GLN A 1 316 ? -17.875 1.932 -24.641 1 43.66 316 GLN A O 1
ATOM 2328 N N . GLN A 1 317 ? -18.641 0.993 -22.875 1 44.75 317 GLN A N 1
ATOM 2329 C CA . GLN A 1 317 ? -19.344 -0.048 -23.609 1 44.75 317 GLN A CA 1
ATOM 2330 C C . GLN A 1 317 ? -20.484 0.542 -24.438 1 44.75 317 GLN A C 1
ATOM 2332 O O . GLN A 1 317 ? -20.781 0.052 -25.531 1 44.75 317 GLN A O 1
ATOM 2337 N N . GLU A 1 318 ? -21.156 1.562 -23.953 1 41.06 318 GLU A N 1
ATOM 2338 C CA . GLU A 1 318 ? -22.312 2.08 -24.688 1 41.06 318 GLU A CA 1
ATOM 2339 C C . GLU A 1 318 ? -21.859 2.91 -25.891 1 41.06 318 GLU A C 1
ATOM 2341 O O . GLU A 1 318 ? -22.594 3.025 -26.875 1 41.06 318 GLU A O 1
ATOM 2346 N N . THR A 1 319 ? -20.859 3.68 -25.703 1 40.53 319 THR A N 1
ATOM 2347 C CA . THR A 1 319 ? -20.547 4.543 -26.828 1 40.53 319 THR A CA 1
ATOM 2348 C C . THR A 1 319 ? -19.875 3.742 -27.953 1 40.53 319 THR A C 1
ATOM 2350 O O . THR A 1 319 ? -19.734 4.238 -29.078 1 40.53 319 THR A O 1
ATOM 2353 N N . ASN A 1 320 ? -19.109 2.729 -27.656 1 31.38 320 ASN A N 1
ATOM 2354 C CA . ASN A 1 320 ? -18.5 2.02 -28.766 1 31.38 320 ASN A CA 1
ATOM 2355 C C . ASN A 1 320 ? -19.484 1.028 -29.406 1 31.38 320 ASN A C 1
ATOM 2357 O O . ASN A 1 320 ? -19.125 0.318 -30.344 1 31.38 320 ASN A O 1
ATOM 2361 N N . GLY A 1 321 ? -20.484 0.691 -28.75 1 30.48 321 GLY A N 1
ATOM 2362 C CA . GLY A 1 321 ? -21.5 -0.124 -29.406 1 30.48 321 GLY A CA 1
ATOM 2363 C C . GLY A 1 321 ? -22.391 0.671 -30.328 1 30.48 321 GLY A C 1
ATOM 2364 O O . GLY A 1 321 ? -23.344 0.128 -30.891 1 30.48 321 GLY A O 1
ATOM 2365 N N . SER A 1 322 ? -22.328 2.012 -30.328 1 27.83 322 SER A N 1
ATOM 2366 C CA . SER A 1 322 ? -23.094 2.545 -31.453 1 27.83 322 SER A CA 1
ATOM 2367 C C . SER A 1 322 ? -22.266 2.572 -32.719 1 27.83 322 SER A C 1
ATOM 2369 O O . SER A 1 322 ? -21.078 2.885 -32.688 1 27.83 322 SER A O 1
ATOM 2371 N N . MET B 1 1 ? -8.273 -38.719 -0.041 1 73.12 1 MET B N 1
ATOM 2372 C CA . MET B 1 1 ? -6.824 -38.906 -0.067 1 73.12 1 MET B CA 1
ATOM 2373 C C . MET B 1 1 ? -6.113 -37.781 0.661 1 73.12 1 MET B C 1
ATOM 2375 O O . MET B 1 1 ? -6.527 -36.625 0.564 1 73.12 1 MET B O 1
ATOM 2379 N N . GLY B 1 2 ? -5.242 -38.125 1.652 1 80.5 2 GLY B N 1
ATOM 2380 C CA . GLY B 1 2 ? -4.43 -37.125 2.352 1 80.5 2 GLY B CA 1
ATOM 2381 C C . GLY B 1 2 ? -2.984 -37.125 1.888 1 80.5 2 GLY B C 1
ATOM 2382 O O . GLY B 1 2 ? -2.592 -37.906 1.032 1 80.5 2 GLY B O 1
ATOM 2383 N N . LEU B 1 3 ? -2.246 -36.188 2.268 1 84.81 3 LEU B N 1
ATOM 2384 C CA . LEU B 1 3 ? -0.845 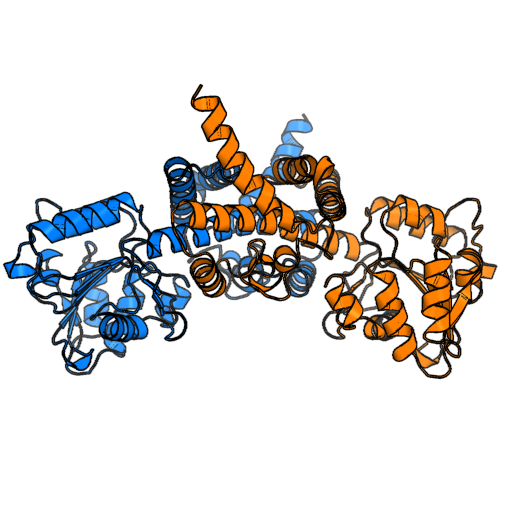-36.031 1.9 1 84.81 3 LEU B CA 1
ATOM 2385 C C . LEU B 1 3 ? -0.06 -37.312 2.143 1 84.81 3 LEU B C 1
ATOM 2387 O O . LEU B 1 3 ? 0.852 -37.625 1.382 1 84.81 3 LEU B O 1
ATOM 2391 N N . THR B 1 4 ? -0.503 -38.031 3.082 1 86.44 4 THR B N 1
ATOM 2392 C CA . THR B 1 4 ? 0.2 -39.25 3.461 1 86.44 4 THR B CA 1
ATOM 2393 C C . THR B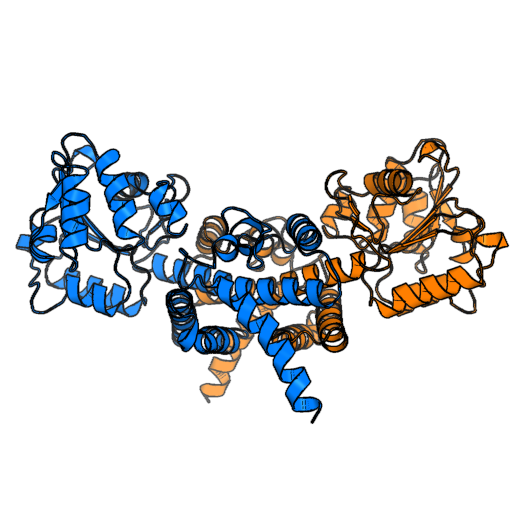 1 4 ? -0.055 -40.344 2.447 1 86.44 4 THR B C 1
ATOM 2395 O O . THR B 1 4 ? 0.645 -41.375 2.439 1 86.44 4 THR B O 1
ATOM 2398 N N . ASP B 1 5 ? -1.008 -40.125 1.647 1 91.06 5 ASP B N 1
ATOM 2399 C CA . ASP B 1 5 ? -1.348 -41.125 0.656 1 91.06 5 ASP B CA 1
ATOM 2400 C C . ASP B 1 5 ? -0.484 -41 -0.595 1 91.06 5 ASP B C 1
ATOM 2402 O O . ASP B 1 5 ? -0.435 -41.906 -1.429 1 91.06 5 ASP B O 1
ATOM 2406 N N . PHE B 1 6 ? 0.206 -39.875 -0.702 1 94.81 6 PHE B N 1
ATOM 2407 C CA . PHE B 1 6 ? 1.055 -39.688 -1.87 1 94.81 6 PHE B CA 1
ATOM 2408 C C . PHE B 1 6 ? 2.342 -40.469 -1.752 1 94.81 6 PHE B C 1
ATOM 2410 O O . PHE B 1 6 ? 3.068 -40.375 -0.762 1 94.81 6 PHE B O 1
ATOM 2417 N N . GLN B 1 7 ? 2.588 -41.312 -2.754 1 96.81 7 GLN B N 1
ATOM 2418 C CA . GLN B 1 7 ? 3.885 -41.969 -2.82 1 96.81 7 GLN B CA 1
ATOM 2419 C C . GLN B 1 7 ? 4.953 -41.031 -3.389 1 96.81 7 GLN B C 1
ATOM 2421 O O . GLN B 1 7 ? 6.09 -41.031 -2.918 1 96.81 7 GLN B O 1
ATOM 2426 N N . ARG B 1 8 ? 4.539 -40.312 -4.422 1 98.19 8 ARG B N 1
ATOM 2427 C CA . ARG B 1 8 ? 5.449 -39.375 -5.062 1 98.19 8 ARG B CA 1
ATOM 2428 C C . ARG B 1 8 ? 4.742 -38.062 -5.379 1 98.19 8 ARG B C 1
ATOM 2430 O O . ARG B 1 8 ? 3.582 -38.031 -5.797 1 98.19 8 ARG B O 1
ATOM 2437 N N . VAL B 1 9 ? 5.426 -36.969 -5.109 1 98.69 9 VAL B N 1
ATOM 2438 C CA . VAL B 1 9 ? 5.02 -35.625 -5.539 1 98.69 9 VAL B CA 1
ATOM 2439 C C . VAL B 1 9 ? 6.02 -35.094 -6.559 1 98.69 9 VAL B C 1
ATOM 2441 O O . VAL B 1 9 ? 7.227 -35.312 -6.434 1 98.69 9 VAL B O 1
ATOM 2444 N N . GLY B 1 10 ? 5.523 -34.5 -7.594 1 98.81 10 GLY B N 1
ATOM 2445 C CA . GLY B 1 10 ? 6.387 -33.938 -8.633 1 98.81 10 GLY B CA 1
ATOM 2446 C C . GLY B 1 10 ? 6.457 -32.438 -8.609 1 98.81 10 GLY B C 1
ATOM 2447 O O . GLY B 1 10 ? 5.492 -31.766 -8.234 1 98.81 10 GLY B O 1
ATOM 2448 N N . LEU B 1 11 ? 7.578 -31.844 -8.984 1 98.94 11 LEU B N 1
ATOM 2449 C CA . LEU B 1 11 ? 7.734 -30.406 -9.203 1 98.94 11 LEU B CA 1
ATOM 2450 C C . LEU B 1 11 ? 8.516 -30.141 -10.484 1 98.94 11 LEU B C 1
ATOM 2452 O O . LEU B 1 11 ? 9.625 -30.656 -10.664 1 98.94 11 LEU B O 1
ATOM 2456 N N . ILE B 1 12 ? 7.902 -29.453 -11.398 1 98.75 12 ILE B N 1
ATOM 2457 C CA . ILE B 1 12 ? 8.523 -29.078 -12.656 1 98.75 12 ILE B CA 1
ATOM 2458 C C . ILE B 1 12 ? 8.812 -27.578 -12.656 1 98.75 12 ILE B C 1
ATOM 2460 O O . ILE B 1 12 ? 7.895 -26.75 -12.562 1 98.75 12 ILE B O 1
ATOM 2464 N N . GLY B 1 13 ? 9.984 -27.203 -12.852 1 98.56 13 GLY B N 1
ATOM 2465 C CA . GLY B 1 13 ? 10.453 -25.828 -12.758 1 98.56 13 GLY B CA 1
ATOM 2466 C C . GLY B 1 13 ? 11.258 -25.547 -11.5 1 98.56 13 GLY B C 1
ATOM 2467 O O . GLY B 1 13 ? 10.719 -25.578 -10.391 1 98.56 13 GLY B O 1
ATOM 2468 N N . LEU B 1 14 ? 12.586 -25.328 -11.695 1 98.25 14 LEU B N 1
ATOM 2469 C CA . LEU B 1 14 ? 13.492 -25.109 -10.578 1 98.25 14 LEU B CA 1
ATOM 2470 C C . LEU B 1 14 ? 14.211 -23.766 -10.703 1 98.25 14 LEU B C 1
ATOM 2472 O O . LEU B 1 14 ? 15.438 -23.703 -10.578 1 98.25 14 LEU B O 1
ATOM 2476 N N . GLY B 1 15 ? 13.398 -22.781 -11.047 1 94.62 15 GLY B N 1
ATOM 2477 C CA . GLY B 1 15 ? 13.922 -21.422 -11.062 1 94.62 15 GLY B CA 1
ATOM 2478 C C . GLY B 1 15 ? 13.977 -20.781 -9.695 1 94.62 15 GLY B C 1
ATOM 2479 O O . GLY B 1 15 ? 14.078 -21.484 -8.68 1 94.62 15 GLY B O 1
ATOM 2480 N N . ALA B 1 16 ? 13.891 -19.469 -9.672 1 91.69 16 ALA B N 1
ATOM 2481 C CA . ALA B 1 16 ? 14.039 -18.688 -8.453 1 91.69 16 ALA B CA 1
ATOM 2482 C C . ALA B 1 16 ? 12.961 -19.047 -7.434 1 91.69 16 ALA B C 1
ATOM 2484 O O . ALA B 1 16 ? 13.211 -19.031 -6.227 1 91.69 16 ALA B O 1
ATOM 2485 N N . MET B 1 17 ? 11.789 -19.391 -7.941 1 95.06 17 MET B N 1
ATOM 2486 C CA . MET B 1 17 ? 10.688 -19.75 -7.059 1 95.06 17 MET B CA 1
ATOM 2487 C C . MET B 1 17 ? 10.641 -21.266 -6.836 1 95.06 17 MET B C 1
ATOM 2489 O O . MET B 1 17 ? 10.586 -21.719 -5.691 1 95.06 17 MET B O 1
ATOM 2493 N N . GLY B 1 18 ? 10.742 -22 -7.918 1 97.81 18 GLY B N 1
ATOM 2494 C CA . GLY B 1 18 ? 10.555 -23.438 -7.859 1 97.81 18 GLY B CA 1
ATOM 2495 C C . GLY B 1 18 ? 11.617 -24.141 -7.035 1 97.81 18 GLY B C 1
ATOM 2496 O O . GLY B 1 18 ? 11.328 -25.141 -6.371 1 97.81 18 GLY B O 1
ATOM 2497 N N . TYR B 1 19 ? 12.805 -23.656 -7.07 1 97.94 19 TYR B N 1
ATOM 2498 C CA . TYR B 1 19 ? 13.906 -24.312 -6.375 1 97.94 19 TYR B CA 1
ATOM 2499 C C . TYR B 1 19 ? 13.68 -24.297 -4.867 1 97.94 19 TYR B C 1
ATOM 2501 O O . TYR B 1 19 ? 13.672 -25.359 -4.223 1 97.94 19 TYR B O 1
ATOM 2509 N N . PRO B 1 20 ? 13.5 -23.109 -4.258 1 98 20 PRO B N 1
ATOM 2510 C CA . PRO B 1 20 ? 13.234 -23.141 -2.816 1 98 20 PRO B CA 1
ATOM 2511 C C . PRO B 1 20 ? 11.922 -23.844 -2.469 1 98 20 PRO B C 1
ATOM 2513 O O . PRO B 1 20 ? 11.805 -24.438 -1.4 1 98 20 PRO B O 1
ATOM 2516 N N . MET B 1 21 ? 10.914 -23.797 -3.33 1 98.62 21 MET B N 1
ATOM 2517 C CA . MET B 1 21 ? 9.695 -24.594 -3.123 1 98.62 21 MET B CA 1
ATOM 2518 C C . MET B 1 21 ? 10.016 -26.078 -3.039 1 98.62 21 MET B C 1
ATOM 2520 O O . MET B 1 21 ? 9.523 -26.766 -2.15 1 98.62 21 MET B O 1
ATOM 2524 N N . ALA B 1 22 ? 10.891 -26.547 -3.92 1 98.81 22 ALA B N 1
ATOM 2525 C CA . ALA B 1 22 ? 11.32 -27.938 -3.922 1 98.81 22 ALA B CA 1
ATOM 2526 C C . ALA B 1 22 ? 12.047 -28.297 -2.627 1 98.81 22 ALA B C 1
ATOM 2528 O O . ALA B 1 22 ? 11.859 -29.391 -2.08 1 98.81 22 ALA B O 1
ATOM 2529 N N . GLN B 1 23 ? 12.852 -27.359 -2.176 1 98.81 23 GLN B N 1
ATOM 2530 C CA . GLN B 1 23 ? 13.547 -27.578 -0.912 1 98.81 23 GLN B CA 1
ATOM 2531 C C . GLN B 1 23 ? 12.555 -27.781 0.233 1 98.81 23 GLN B C 1
ATOM 2533 O O . GLN B 1 23 ? 12.727 -28.672 1.058 1 98.81 23 GLN B O 1
ATOM 2538 N N . ASN B 1 24 ? 11.57 -26.953 0.256 1 98.81 24 ASN B N 1
ATOM 2539 C CA . ASN B 1 24 ? 10.57 -27.062 1.31 1 98.81 24 ASN B CA 1
ATOM 2540 C C . ASN B 1 24 ? 9.781 -28.359 1.203 1 98.81 24 ASN B C 1
ATOM 2542 O O . ASN B 1 24 ? 9.5 -29.016 2.213 1 98.81 24 ASN B O 1
ATOM 2546 N N . LEU B 1 25 ? 9.445 -28.75 -0.006 1 98.75 25 LEU B N 1
ATOM 2547 C CA . LEU B 1 25 ? 8.758 -30.016 -0.205 1 98.75 25 LEU B CA 1
ATOM 2548 C C . LEU B 1 25 ? 9.625 -31.188 0.279 1 98.75 25 LEU B C 1
ATOM 2550 O O . LEU B 1 25 ? 9.133 -32.062 0.979 1 98.75 25 LEU B O 1
ATOM 2554 N N . ALA B 1 26 ? 10.859 -31.172 -0.056 1 98.69 26 ALA B N 1
ATOM 2555 C CA . ALA B 1 26 ? 11.766 -32.25 0.344 1 98.69 26 ALA B CA 1
ATOM 2556 C C . ALA B 1 26 ? 11.844 -32.375 1.863 1 98.69 26 ALA B C 1
ATOM 2558 O O . ALA B 1 26 ? 11.93 -33.469 2.404 1 98.69 26 ALA B O 1
ATOM 2559 N N . ARG B 1 27 ? 11.781 -31.234 2.516 1 98.31 27 ARG B N 1
ATOM 2560 C CA . ARG B 1 27 ? 11.938 -31.203 3.967 1 98.31 27 ARG B CA 1
ATOM 2561 C C . ARG B 1 27 ? 10.641 -31.594 4.668 1 98.31 27 ARG B C 1
ATOM 2563 O O . ARG B 1 27 ? 10.664 -32.219 5.738 1 98.31 27 ARG B O 1
ATOM 2570 N N . LYS B 1 28 ? 9.531 -31.25 4.055 1 98.12 28 LYS B N 1
ATOM 2571 C CA . LYS B 1 28 ? 8.32 -31.234 4.867 1 98.12 28 LYS B 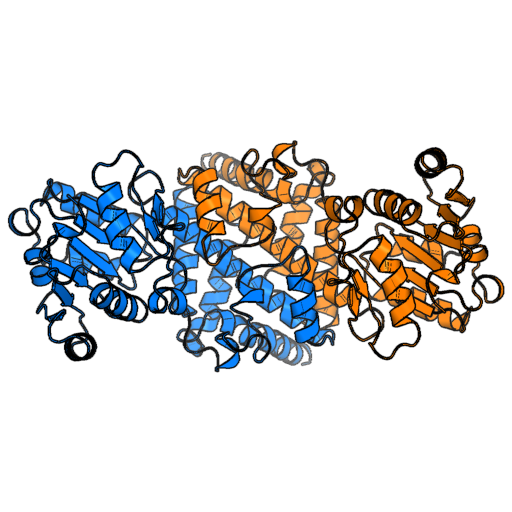CA 1
ATOM 2572 C C . LYS B 1 28 ? 7.348 -32.312 4.434 1 98.12 28 LYS B C 1
ATOM 2574 O O . LYS B 1 28 ? 6.406 -32.656 5.164 1 98.12 28 LYS B O 1
ATOM 2579 N N . LEU B 1 29 ? 7.535 -32.875 3.236 1 98 29 LEU B N 1
ATOM 2580 C CA . LEU B 1 29 ? 6.711 -34 2.854 1 98 29 LEU B CA 1
ATOM 2581 C C . LEU B 1 29 ? 6.93 -35.188 3.805 1 98 29 LEU B C 1
ATOM 2583 O O . LEU B 1 29 ? 7.992 -35.281 4.422 1 98 29 LEU B O 1
ATOM 2587 N N . PRO B 1 30 ? 5.922 -36.062 3.912 1 96.5 30 PRO B N 1
ATOM 2588 C CA . PRO B 1 30 ? 6.137 -37.25 4.723 1 96.5 30 PRO B CA 1
ATOM 2589 C C . PRO B 1 30 ? 7.398 -38.031 4.328 1 96.5 30 PRO B C 1
ATOM 2591 O O . PRO B 1 30 ? 7.77 -38.031 3.15 1 96.5 30 PRO B O 1
ATOM 2594 N N . VAL B 1 31 ? 7.977 -38.688 5.246 1 95.06 31 VAL B N 1
ATOM 2595 C CA . VAL B 1 31 ? 9.273 -39.344 5.086 1 95.06 31 VAL B CA 1
ATOM 2596 C C . VAL B 1 31 ? 9.203 -40.344 3.932 1 95.06 31 VAL B C 1
ATOM 2598 O O . VAL B 1 31 ? 10.164 -40.5 3.176 1 95.06 31 VAL B O 1
ATOM 2601 N N . GLU B 1 32 ? 8.078 -40.938 3.752 1 95.75 32 GLU B N 1
ATOM 2602 C CA . GLU B 1 32 ? 7.941 -42 2.766 1 95.75 32 GLU B CA 1
ATOM 2603 C C . GLU B 1 32 ? 7.629 -41.438 1.381 1 95.75 32 GLU B C 1
ATOM 2605 O O . GLU B 1 32 ? 7.734 -42.156 0.379 1 95.75 32 GLU B O 1
ATOM 2610 N N . THR B 1 33 ? 7.242 -40.188 1.329 1 97.94 33 THR B N 1
ATOM 2611 C CA . THR B 1 33 ? 6.875 -39.594 0.055 1 97.94 33 THR B CA 1
ATOM 2612 C C . THR B 1 33 ? 8.109 -39.031 -0.664 1 97.94 33 THR B C 1
ATOM 2614 O O . THR B 1 33 ? 8.852 -38.219 -0.111 1 97.94 33 THR B O 1
ATOM 2617 N N . LYS B 1 34 ? 8.328 -39.469 -1.914 1 98.5 34 LYS B N 1
ATOM 2618 C CA . LYS B 1 34 ? 9.453 -39 -2.705 1 98.5 34 LYS B CA 1
ATOM 2619 C C . LYS B 1 34 ? 9.07 -37.75 -3.508 1 98.5 34 LYS B C 1
ATOM 2621 O O . LYS B 1 34 ? 7.887 -37.531 -3.779 1 98.5 34 LYS B O 1
ATOM 2626 N N . LEU B 1 35 ? 10.07 -36.969 -3.773 1 98.81 35 LEU B N 1
ATOM 2627 C CA . LEU B 1 35 ? 9.914 -35.812 -4.637 1 98.81 35 LEU B CA 1
ATOM 2628 C C . LEU B 1 35 ? 10.594 -36.031 -5.984 1 98.81 35 LEU B C 1
ATOM 2630 O O . LEU B 1 35 ? 11.797 -36.281 -6.039 1 98.81 35 LEU B O 1
ATOM 2634 N N . VAL B 1 36 ? 9.828 -36.031 -7.07 1 98.81 36 VAL B N 1
ATOM 2635 C CA . VAL B 1 36 ? 10.367 -36.156 -8.414 1 98.81 36 VAL B CA 1
ATOM 2636 C C . VAL B 1 36 ? 10.453 -34.781 -9.078 1 98.81 36 VAL B C 1
ATOM 2638 O O . VAL B 1 36 ? 9.453 -34.062 -9.188 1 98.81 36 VAL B O 1
ATOM 2641 N N . VAL B 1 37 ? 11.688 -34.375 -9.523 1 98.88 37 VAL B N 1
ATOM 2642 C CA . VAL B 1 37 ? 11.836 -33 -10.008 1 98.88 37 VAL B CA 1
ATOM 2643 C C . VAL B 1 37 ? 12.328 -33.031 -11.453 1 98.88 37 VAL B C 1
ATOM 2645 O O . VAL B 1 37 ? 13 -33.969 -11.875 1 98.88 37 VAL B O 1
ATOM 2648 N N . PHE B 1 38 ? 11.953 -31.984 -12.219 1 98.56 38 PHE B N 1
ATOM 2649 C CA . PHE B 1 38 ? 12.484 -31.75 -13.555 1 98.56 38 PHE B CA 1
ATOM 2650 C C . PHE B 1 38 ? 12.602 -30.266 -13.852 1 98.56 38 PHE B C 1
ATOM 2652 O O . PHE B 1 38 ? 11.758 -29.469 -13.414 1 98.56 38 PHE B O 1
ATOM 2659 N N . ASP B 1 39 ? 13.57 -29.906 -14.484 1 98.38 39 ASP B N 1
ATOM 2660 C CA . ASP B 1 39 ? 13.844 -28.594 -15.07 1 98.38 39 ASP B CA 1
ATOM 2661 C C . ASP B 1 39 ? 14.656 -28.734 -16.359 1 98.38 39 ASP B C 1
ATOM 2663 O O . ASP B 1 39 ? 15.43 -29.672 -16.516 1 98.38 39 ASP B O 1
ATOM 2667 N N . ILE B 1 40 ? 14.5 -27.766 -17.234 1 96.38 40 ILE B N 1
ATOM 2668 C CA . ILE B 1 40 ? 15.305 -27.797 -18.453 1 96.38 40 ILE B CA 1
ATOM 2669 C C . ILE B 1 40 ? 16.781 -27.562 -18.094 1 96.38 40 ILE B C 1
ATOM 2671 O O . ILE B 1 40 ? 17.672 -27.922 -18.875 1 96.38 40 ILE B O 1
ATOM 2675 N N . SER B 1 41 ? 17.016 -26.906 -16.984 1 96.81 41 SER B N 1
ATOM 2676 C CA . SER B 1 41 ? 18.375 -26.766 -16.469 1 96.81 41 SER B CA 1
ATOM 2677 C C . SER B 1 41 ? 18.812 -28.016 -15.711 1 96.81 41 SER B C 1
ATOM 2679 O O . SER B 1 41 ? 18.484 -28.188 -14.531 1 96.81 41 SER B O 1
ATOM 2681 N N . SER B 1 42 ? 19.703 -28.781 -16.281 1 97.06 42 SER B N 1
ATOM 2682 C CA . SER B 1 42 ? 20.203 -29.984 -15.641 1 97.06 42 SER B CA 1
ATOM 2683 C C . SER B 1 42 ? 20.953 -29.672 -14.359 1 97.06 42 SER B C 1
ATOM 2685 O O . SER B 1 42 ? 20.844 -30.391 -13.367 1 97.06 42 SER B O 1
ATOM 2687 N N . PRO B 1 43 ? 21.656 -28.578 -14.383 1 97.94 43 PRO B N 1
ATOM 2688 C CA . PRO B 1 43 ? 22.359 -28.219 -13.148 1 97.94 43 PRO B CA 1
ATOM 2689 C C . PRO B 1 43 ? 21.422 -27.984 -11.977 1 97.94 43 PRO B C 1
ATOM 2691 O O . PRO B 1 43 ? 21.734 -28.359 -10.836 1 97.94 43 PRO B O 1
ATOM 2694 N N . ALA B 1 44 ? 20.297 -27.438 -12.195 1 97.69 44 ALA B N 1
ATOM 2695 C CA . ALA B 1 44 ? 19.344 -27.203 -11.125 1 97.69 44 ALA B CA 1
ATOM 2696 C C . ALA B 1 44 ? 18.797 -28.516 -10.57 1 97.69 44 ALA B C 1
ATOM 2698 O O . ALA B 1 44 ? 18.641 -28.656 -9.352 1 97.69 44 ALA B O 1
ATOM 2699 N N . VAL B 1 45 ? 18.562 -29.453 -11.445 1 98.56 45 VAL B N 1
ATOM 2700 C CA . VAL B 1 45 ? 18.062 -30.766 -11.047 1 98.56 45 VAL B CA 1
ATOM 2701 C C . VAL B 1 45 ? 19.109 -31.484 -10.219 1 98.56 45 VAL B C 1
ATOM 2703 O O . VAL B 1 45 ? 18.797 -32.031 -9.156 1 98.56 45 VAL B O 1
ATOM 2706 N N . GLU B 1 46 ? 20.344 -31.422 -10.688 1 98.38 46 GLU B N 1
ATOM 2707 C CA . GLU B 1 46 ? 21.422 -32.094 -10 1 98.38 46 GLU B CA 1
ATOM 2708 C C . GLU B 1 46 ? 21.672 -31.484 -8.617 1 98.38 46 GLU B C 1
ATOM 2710 O O . GLU B 1 46 ? 21.953 -32.219 -7.656 1 98.38 46 GLU B O 1
ATOM 2715 N N . LYS B 1 47 ? 21.578 -30.25 -8.57 1 98.44 47 LYS B N 1
ATOM 2716 C CA . LYS B 1 47 ? 21.844 -29.547 -7.32 1 98.44 47 LYS B CA 1
ATOM 2717 C C . LYS B 1 47 ? 20.859 -29.969 -6.23 1 98.44 47 LYS B C 1
ATOM 2719 O O . LYS B 1 47 ? 21.266 -30.328 -5.129 1 98.44 47 LYS B O 1
ATOM 2724 N N . ILE B 1 48 ? 19.578 -29.984 -6.504 1 98.62 48 ILE B N 1
ATOM 2725 C CA . ILE B 1 48 ? 18.594 -30.297 -5.477 1 98.62 48 ILE B CA 1
ATOM 2726 C C . ILE B 1 48 ? 18.641 -31.781 -5.152 1 98.62 48 ILE B C 1
ATOM 2728 O O . ILE B 1 48 ? 18.422 -32.188 -4.004 1 98.62 48 ILE B O 1
ATOM 2732 N N . ALA B 1 49 ? 18.875 -32.594 -6.145 1 98.31 49 ALA B N 1
ATOM 2733 C CA . ALA B 1 49 ? 19.016 -34.031 -5.891 1 98.31 49 ALA B CA 1
ATOM 2734 C C . ALA B 1 49 ? 20.203 -34.312 -4.973 1 98.31 49 ALA B C 1
ATOM 2736 O O . ALA B 1 49 ? 20.156 -35.219 -4.156 1 98.31 49 ALA B O 1
ATOM 2737 N N . GLY B 1 50 ? 21.234 -33.5 -5.152 1 98.38 50 GLY B N 1
ATOM 2738 C CA . GLY B 1 50 ? 22.406 -33.625 -4.301 1 98.38 50 GLY B CA 1
ATOM 2739 C C . GLY B 1 50 ? 22.156 -33.188 -2.873 1 98.38 50 GLY B C 1
ATOM 2740 O O . GLY B 1 50 ? 22.703 -33.75 -1.931 1 98.38 50 GLY B O 1
ATOM 2741 N N . GLU B 1 51 ? 21.312 -32.219 -2.717 1 98.5 51 GLU B N 1
ATOM 2742 C CA . GLU B 1 51 ? 20.969 -31.719 -1.395 1 98.5 51 GLU B CA 1
ATOM 2743 C C . GLU B 1 51 ? 20.141 -32.719 -0.608 1 98.5 51 GLU B C 1
ATOM 2745 O O . GLU B 1 51 ? 20.219 -32.781 0.619 1 98.5 51 GLU B O 1
ATOM 2750 N N . PHE B 1 52 ? 19.359 -33.5 -1.361 1 98.44 52 PHE B N 1
ATOM 2751 C CA . PHE B 1 52 ? 18.438 -34.469 -0.729 1 98.44 52 PHE B CA 1
ATOM 2752 C C . PHE B 1 52 ? 18.484 -35.812 -1.434 1 98.44 52 PHE B C 1
ATOM 2754 O O . PHE B 1 52 ? 17.469 -36.281 -1.963 1 98.44 52 PHE B O 1
ATOM 2761 N N . PRO B 1 53 ? 19.5 -36.531 -1.353 1 97.69 53 PRO B N 1
ATOM 2762 C CA . PRO B 1 53 ? 19.719 -37.75 -2.168 1 97.69 53 PRO B CA 1
ATOM 2763 C C . PRO B 1 53 ? 18.719 -38.844 -1.851 1 97.69 53 PRO B C 1
ATOM 2765 O O . PRO B 1 53 ? 18.391 -39.656 -2.727 1 97.69 53 PRO B O 1
ATOM 2768 N N . GLU B 1 54 ? 18.188 -38.938 -0.669 1 97.19 54 GLU B N 1
ATOM 2769 C CA . GLU B 1 54 ? 17.266 -40 -0.302 1 97.19 54 GLU B CA 1
ATOM 2770 C C . GLU B 1 54 ? 15.82 -39.594 -0.552 1 97.19 54 GLU B C 1
ATOM 2772 O O . GLU B 1 54 ? 14.914 -40.438 -0.499 1 97.19 54 GLU B O 1
ATOM 2777 N N . LYS B 1 55 ? 15.578 -38.375 -0.812 1 98.5 55 LYS B N 1
ATOM 2778 C CA . LYS B 1 55 ? 14.219 -37.844 -0.882 1 98.5 55 LYS B CA 1
ATOM 2779 C C . LYS B 1 55 ? 13.859 -37.438 -2.311 1 98.5 55 LYS B C 1
ATOM 2781 O O . LYS B 1 55 ? 12.719 -37.625 -2.744 1 98.5 55 LYS B O 1
ATOM 2786 N N . VAL B 1 56 ? 14.875 -36.906 -3.061 1 98.75 56 VAL B N 1
ATOM 2787 C CA . VAL B 1 56 ? 14.602 -36.312 -4.359 1 98.75 56 VAL B CA 1
ATOM 2788 C C . VAL B 1 56 ? 15.039 -37.25 -5.473 1 98.75 56 VAL B C 1
ATOM 2790 O O . VAL B 1 56 ? 16.156 -37.781 -5.453 1 98.75 56 VAL B O 1
ATOM 2793 N N . GLU B 1 57 ? 14.164 -37.469 -6.402 1 98.62 57 GLU B N 1
ATOM 2794 C CA . GLU B 1 57 ? 14.438 -38.219 -7.617 1 98.62 57 GLU B CA 1
ATOM 2795 C C . GLU B 1 57 ? 14.484 -37.312 -8.844 1 98.62 57 GLU B C 1
ATOM 2797 O O . GLU B 1 57 ? 13.703 -36.375 -8.945 1 98.62 57 GLU B O 1
ATOM 2802 N N . ARG B 1 58 ? 15.328 -37.688 -9.766 1 98.25 58 ARG B N 1
ATOM 2803 C CA . ARG B 1 58 ? 15.469 -36.906 -11 1 98.25 58 ARG B CA 1
ATOM 2804 C C . ARG B 1 58 ? 14.477 -37.406 -12.055 1 98.25 58 ARG B C 1
ATOM 2806 O O . ARG B 1 58 ? 14.383 -38.625 -12.312 1 98.25 58 ARG B O 1
ATOM 2813 N N . GLY B 1 59 ? 13.758 -36.469 -12.57 1 96.69 59 GLY B N 1
ATOM 2814 C CA . GLY B 1 59 ? 13.008 -36.781 -13.781 1 96.69 59 GLY B CA 1
ATOM 2815 C C . GLY B 1 59 ? 13.758 -36.406 -15.055 1 96.69 59 GLY B C 1
ATOM 2816 O O . GLY B 1 59 ? 14.422 -35.375 -15.117 1 96.69 59 GLY B O 1
ATOM 2817 N N . ASN B 1 60 ? 13.617 -37.156 -16.109 1 95.25 60 ASN B N 1
ATOM 2818 C CA . ASN B 1 60 ? 14.312 -36.938 -17.375 1 95.25 60 ASN B CA 1
ATOM 2819 C C . ASN B 1 60 ? 13.484 -36.062 -18.312 1 95.25 60 ASN B C 1
ATOM 2821 O O . ASN B 1 60 ? 14 -35.562 -19.312 1 95.25 60 ASN B O 1
ATOM 2825 N N . SER B 1 61 ? 12.281 -35.938 -18.047 1 95.88 61 SER B N 1
ATOM 2826 C CA . SER B 1 61 ? 11.359 -35.125 -18.812 1 95.88 61 SER B CA 1
ATOM 2827 C C . SER B 1 61 ? 10.141 -34.719 -17.984 1 95.88 61 SER B C 1
ATOM 2829 O O . SER B 1 61 ? 9.891 -35.312 -16.938 1 95.88 61 SER B O 1
ATOM 2831 N N . ALA B 1 62 ? 9.383 -33.75 -18.469 1 96.5 62 ALA B N 1
ATOM 2832 C CA . ALA B 1 62 ? 8.141 -33.375 -17.812 1 96.5 62 ALA B CA 1
ATOM 2833 C C . ALA B 1 62 ? 7.172 -34.531 -17.766 1 96.5 62 ALA B C 1
ATOM 2835 O O . ALA B 1 62 ? 6.566 -34.812 -16.719 1 96.5 62 ALA B O 1
ATOM 2836 N N . ARG B 1 63 ? 7.082 -35.281 -18.828 1 96.06 63 ARG B N 1
ATOM 2837 C CA . ARG B 1 63 ? 6.172 -36.406 -18.891 1 96.06 63 ARG B CA 1
ATOM 2838 C C . ARG B 1 63 ? 6.492 -37.438 -17.812 1 96.06 63 ARG B C 1
ATOM 2840 O O . ARG B 1 63 ? 5.586 -38 -17.219 1 96.06 63 ARG B O 1
ATOM 2847 N N . GLU B 1 64 ? 7.73 -37.656 -17.688 1 96.38 64 GLU B N 1
ATOM 2848 C CA . GLU B 1 64 ? 8.133 -38.656 -16.672 1 96.38 64 GLU B CA 1
ATOM 2849 C C . GLU B 1 64 ? 7.695 -38.219 -15.281 1 96.38 64 GLU B C 1
ATOM 2851 O O . GLU B 1 64 ? 7.266 -39.031 -14.477 1 96.38 64 GLU B O 1
ATOM 2856 N N . VAL B 1 65 ? 7.824 -36.938 -14.969 1 97.94 65 VAL B N 1
ATOM 2857 C CA . VAL B 1 65 ? 7.387 -36.406 -13.672 1 97.94 65 VAL B CA 1
ATOM 2858 C C . VAL B 1 65 ? 5.887 -36.625 -13.516 1 97.94 65 VAL B C 1
ATOM 2860 O O . VAL B 1 65 ? 5.43 -37.125 -12.469 1 97.94 65 VAL B O 1
ATOM 2863 N N . PHE B 1 66 ? 5.16 -36.344 -14.539 1 97.56 66 PHE B N 1
ATOM 2864 C CA . PHE B 1 66 ? 3.715 -36.531 -14.5 1 97.56 66 PHE B CA 1
ATOM 2865 C C . PHE B 1 66 ? 3.369 -38 -14.289 1 97.56 66 PHE B C 1
ATOM 2867 O O . PHE B 1 66 ? 2.506 -38.344 -13.469 1 97.56 66 PHE B O 1
ATOM 2874 N N . SER B 1 67 ? 4.074 -38.906 -14.938 1 95.62 67 SER B N 1
ATOM 2875 C CA . SER B 1 67 ? 3.727 -40.312 -14.93 1 95.62 67 SER B CA 1
ATOM 2876 C C . SER B 1 67 ? 4.105 -40.969 -13.602 1 95.62 67 SER B C 1
ATOM 2878 O O . SER B 1 67 ? 3.477 -41.969 -13.188 1 95.62 67 SER B O 1
ATOM 2880 N N . ARG B 1 68 ? 4.984 -40.406 -12.945 1 96.88 68 ARG B N 1
ATOM 2881 C CA . ARG B 1 68 ? 5.516 -41.062 -11.758 1 96.88 68 ARG B CA 1
ATOM 2882 C C . ARG B 1 68 ? 4.902 -40.469 -10.484 1 96.88 68 ARG B C 1
ATOM 2884 O O . ARG B 1 68 ? 5.086 -41 -9.391 1 96.88 68 ARG B O 1
ATOM 2891 N N . SER B 1 69 ? 4.156 -39.406 -10.609 1 97.88 69 SER B N 1
ATOM 2892 C CA . SER B 1 69 ? 3.785 -38.656 -9.406 1 97.88 69 SER B CA 1
ATOM 2893 C C . SER B 1 69 ? 2.277 -38.688 -9.18 1 97.88 69 SER B C 1
ATOM 2895 O O . SER B 1 69 ? 1.501 -38.625 -10.133 1 97.88 69 SER B O 1
ATOM 2897 N N . ASP B 1 70 ? 1.864 -38.75 -7.891 1 97.69 70 ASP B N 1
ATOM 2898 C CA . ASP B 1 70 ? 0.457 -38.656 -7.512 1 97.69 70 ASP B CA 1
ATOM 2899 C C . ASP B 1 70 ? -0.08 -37.25 -7.664 1 97.69 70 ASP B C 1
ATOM 2901 O O . ASP B 1 70 ? -1.253 -37.062 -7.988 1 97.69 70 ASP B O 1
ATOM 2905 N N . ALA B 1 71 ? 0.776 -36.312 -7.422 1 98.31 71 ALA B N 1
ATOM 2906 C CA . ALA B 1 71 ? 0.512 -34.875 -7.613 1 98.31 71 ALA B CA 1
ATOM 2907 C C . ALA B 1 71 ? 1.726 -34.156 -8.211 1 98.31 71 ALA B C 1
ATOM 2909 O O . ALA B 1 71 ? 2.867 -34.531 -7.906 1 98.31 71 ALA B O 1
ATOM 2910 N N . VAL B 1 72 ? 1.474 -33.219 -9.078 1 98.62 72 VAL B N 1
ATOM 2911 C CA . VAL B 1 72 ? 2.566 -32.469 -9.703 1 98.62 72 VAL B CA 1
ATOM 2912 C C . VAL B 1 72 ? 2.322 -30.969 -9.578 1 98.62 72 VAL B C 1
ATOM 2914 O O . VAL B 1 72 ? 1.214 -30.484 -9.828 1 98.62 72 VAL B O 1
ATOM 2917 N N . ILE B 1 73 ? 3.336 -30.234 -9.141 1 98.88 73 ILE B N 1
ATOM 2918 C CA . ILE B 1 73 ? 3.338 -28.781 -9.117 1 98.88 73 ILE B CA 1
ATOM 2919 C C . ILE B 1 73 ? 4.219 -28.234 -10.242 1 98.88 73 ILE B C 1
ATOM 2921 O O . ILE B 1 73 ? 5.355 -28.688 -10.414 1 98.88 73 ILE B O 1
ATOM 2925 N N . THR B 1 74 ? 3.664 -27.359 -11.047 1 98.81 74 THR B N 1
ATOM 2926 C CA . THR B 1 74 ? 4.461 -26.656 -12.039 1 98.81 74 THR B CA 1
ATOM 2927 C C . THR B 1 74 ? 4.68 -25.203 -11.625 1 98.81 74 THR B C 1
ATOM 2929 O O . THR B 1 74 ? 3.775 -24.578 -11.078 1 98.81 74 THR B O 1
ATOM 2932 N N . MET B 1 75 ? 5.84 -24.703 -11.719 1 98.44 75 MET B N 1
ATOM 2933 C CA . MET B 1 75 ? 6.258 -23.328 -11.453 1 98.44 75 MET B CA 1
ATOM 2934 C C . MET B 1 75 ? 7.172 -22.812 -12.562 1 98.44 75 MET B C 1
ATOM 2936 O O . MET B 1 75 ? 8.391 -22.953 -12.484 1 98.44 75 MET B O 1
ATOM 2940 N N . LEU B 1 76 ? 6.535 -22.172 -13.586 1 97.25 76 LEU B N 1
ATOM 2941 C CA . LEU B 1 76 ? 7.211 -21.797 -14.82 1 97.25 76 LEU B CA 1
ATOM 2942 C C . LEU B 1 76 ? 7.043 -20.312 -15.102 1 97.25 76 LEU B C 1
ATOM 2944 O O . LEU B 1 76 ? 6.145 -19.656 -14.555 1 97.25 76 LEU B O 1
ATOM 2948 N N . PRO B 1 77 ? 7.848 -19.688 -15.898 1 92.56 77 PRO B N 1
ATOM 2949 C CA . PRO B 1 77 ? 7.914 -18.234 -16.016 1 92.56 77 PRO B CA 1
ATOM 2950 C C . PRO B 1 77 ? 6.688 -17.641 -16.719 1 92.56 77 PRO B C 1
ATOM 2952 O O . PRO B 1 77 ? 6.168 -16.609 -16.281 1 92.56 77 PRO B O 1
ATOM 2955 N N . GLU B 1 78 ? 6.234 -18.297 -17.812 1 94.12 78 GLU B N 1
ATOM 2956 C CA . GLU B 1 78 ? 5.203 -17.672 -18.641 1 94.12 78 GLU B CA 1
ATOM 2957 C C . GLU B 1 78 ? 4.207 -18.719 -19.156 1 94.12 78 GLU B C 1
ATOM 2959 O O . GLU B 1 78 ? 4.438 -19.922 -19.016 1 94.12 78 GLU B O 1
ATOM 2964 N N . GLY B 1 79 ? 3.145 -18.203 -19.719 1 96 79 GLY B N 1
ATOM 2965 C CA . GLY B 1 79 ? 2.066 -19.047 -20.203 1 96 79 GLY B CA 1
ATOM 2966 C C . GLY B 1 79 ? 2.521 -20.047 -21.25 1 96 79 GLY B C 1
ATOM 2967 O O . GLY B 1 79 ? 2.125 -21.219 -21.203 1 96 79 GLY B O 1
ATOM 2968 N N . HIS B 1 80 ? 3.375 -19.625 -22.125 1 95.75 80 HIS B N 1
ATOM 2969 C CA . HIS B 1 80 ? 3.801 -20.531 -23.188 1 95.75 80 HIS B CA 1
ATOM 2970 C C . HIS B 1 80 ? 4.66 -21.656 -22.625 1 95.75 80 HIS B C 1
ATOM 2972 O O . HIS B 1 80 ? 4.641 -22.781 -23.141 1 95.75 80 HIS B O 1
ATOM 2978 N N . HIS B 1 81 ? 5.367 -21.422 -21.562 1 96.38 81 HIS B N 1
ATOM 2979 C CA . HIS B 1 81 ? 6.121 -22.484 -20.906 1 96.38 81 HIS B CA 1
ATOM 2980 C C . HIS B 1 81 ? 5.188 -23.516 -20.281 1 96.38 81 HIS B C 1
ATOM 2982 O O . HIS B 1 81 ? 5.418 -24.719 -20.406 1 96.38 81 HIS B O 1
ATOM 2988 N N . VAL B 1 82 ? 4.141 -23.031 -19.641 1 97.94 82 VAL B N 1
ATOM 2989 C CA . VAL B 1 82 ? 3.172 -23.922 -19.016 1 97.94 82 VAL B CA 1
ATOM 2990 C C . VAL B 1 82 ? 2.48 -24.766 -20.094 1 97.94 82 VAL B C 1
ATOM 2992 O O . VAL B 1 82 ? 2.355 -25.984 -19.953 1 97.94 82 VAL B O 1
ATOM 2995 N N . ARG B 1 83 ? 2.1 -24.109 -21.172 1 97.31 83 ARG B N 1
ATOM 2996 C CA . ARG B 1 83 ? 1.466 -24.828 -22.266 1 97.31 83 ARG B CA 1
ATOM 2997 C C . ARG B 1 83 ? 2.406 -25.875 -22.844 1 97.31 83 ARG B C 1
ATOM 2999 O O . ARG B 1 83 ? 1.984 -26.984 -23.156 1 97.31 83 ARG B O 1
ATOM 3006 N N . SER B 1 84 ? 3.645 -25.531 -22.953 1 96.31 84 SER B N 1
ATOM 3007 C CA . SER B 1 84 ? 4.621 -26.469 -23.5 1 96.31 84 SER B CA 1
ATOM 3008 C C . SER B 1 84 ? 4.754 -27.703 -22.625 1 96.31 84 SER B C 1
ATOM 3010 O O . SER B 1 84 ? 4.953 -28.812 -23.141 1 96.31 84 SER B O 1
ATOM 3012 N N . VAL B 1 85 ? 4.617 -27.547 -21.375 1 97.31 85 VAL B N 1
ATOM 3013 C CA . VAL B 1 85 ? 4.805 -28.641 -20.422 1 97.31 85 VAL B CA 1
ATOM 3014 C C . VAL B 1 85 ? 3.561 -29.531 -20.391 1 97.31 85 VAL B C 1
ATOM 3016 O O . VAL B 1 85 ? 3.66 -30.75 -20.234 1 97.31 85 VAL B O 1
ATOM 3019 N N . TYR B 1 86 ? 2.416 -28.984 -20.609 1 97.44 86 TYR B N 1
ATOM 3020 C CA . TYR B 1 86 ? 1.175 -29.75 -20.469 1 97.44 86 TYR B CA 1
ATOM 3021 C C . TYR B 1 86 ? 0.674 -30.234 -21.828 1 97.44 86 TYR B C 1
ATOM 3023 O O . TYR B 1 86 ? 0.177 -31.344 -21.938 1 97.44 86 TYR B O 1
ATOM 3031 N N . THR B 1 87 ? 0.793 -29.344 -22.844 1 94.25 87 THR B N 1
ATOM 3032 C CA . THR B 1 87 ? 0.106 -29.625 -24.094 1 94.25 87 THR B CA 1
ATOM 3033 C C . THR B 1 87 ? 1.106 -29.75 -25.234 1 94.25 87 THR B C 1
ATOM 3035 O O . THR B 1 87 ? 0.72 -30.016 -26.375 1 94.25 87 THR B O 1
ATOM 3038 N N . GLY B 1 88 ? 2.318 -29.578 -24.922 1 91.56 88 GLY B N 1
ATOM 3039 C CA . GLY B 1 88 ? 3.309 -29.656 -25.984 1 91.56 88 GLY B CA 1
ATOM 3040 C C . GLY B 1 88 ? 3.283 -30.984 -26.719 1 91.56 88 GLY B C 1
ATOM 3041 O O . GLY B 1 88 ? 3.029 -32.031 -26.109 1 91.56 88 GLY B O 1
ATOM 3042 N N . PRO B 1 89 ? 3.588 -30.922 -27.953 1 85.56 89 PRO B N 1
ATOM 3043 C CA . PRO B 1 89 ? 3.512 -32.156 -28.766 1 85.56 89 PRO B CA 1
ATOM 3044 C C . PRO B 1 89 ? 4.508 -33.219 -28.328 1 85.56 89 PRO B C 1
ATOM 3046 O O . PRO B 1 89 ? 4.281 -34.406 -28.562 1 85.56 89 PRO B O 1
ATOM 3049 N N . ASP B 1 90 ? 5.477 -32.781 -27.656 1 84.69 90 ASP B N 1
ATOM 3050 C CA . ASP B 1 90 ? 6.523 -33.719 -27.281 1 84.69 90 ASP B CA 1
ATOM 3051 C C . ASP B 1 90 ? 6.23 -34.344 -25.922 1 84.69 90 ASP B C 1
ATOM 3053 O O . ASP B 1 90 ? 6.855 -35.344 -25.547 1 84.69 90 ASP B O 1
ATOM 3057 N N . VAL B 1 91 ? 5.27 -33.844 -25.188 1 86.94 91 VAL B N 1
ATOM 3058 C CA . VAL B 1 91 ? 5.02 -34.312 -23.828 1 86.94 91 VAL B CA 1
ATOM 3059 C C . VAL B 1 91 ? 4.016 -35.469 -23.859 1 86.94 91 VAL B C 1
ATOM 3061 O O . VAL B 1 91 ? 4.168 -36.469 -23.141 1 86.94 91 VAL B O 1
ATOM 3064 N N . HIS B 1 92 ? 2.955 -35.469 -24.719 1 89.25 92 HIS B N 1
ATOM 3065 C CA . HIS B 1 92 ? 1.996 -36.531 -25 1 89.25 92 HIS B CA 1
ATOM 3066 C C . HIS B 1 92 ? 1.344 -37.062 -23.719 1 89.25 92 HIS B C 1
ATOM 3068 O O . HIS B 1 92 ? 1.354 -38.25 -23.453 1 89.25 92 HIS B O 1
ATOM 3074 N N . LEU B 1 93 ? 0.791 -36.156 -22.984 1 94.12 93 LEU B N 1
ATOM 3075 C CA . LEU B 1 93 ? 0.021 -36.562 -21.812 1 94.12 93 LEU B CA 1
ATOM 3076 C C . LEU B 1 93 ? -1.274 -37.25 -22.234 1 94.12 93 LEU B C 1
ATOM 3078 O O . LEU B 1 93 ? -1.907 -36.844 -23.219 1 94.12 93 LEU B O 1
ATOM 3082 N N . ASP B 1 94 ? -1.534 -38.344 -21.531 1 92.81 94 ASP B N 1
ATOM 3083 C CA . ASP B 1 94 ? -2.762 -39.094 -21.812 1 92.81 94 ASP B CA 1
ATOM 3084 C C . ASP B 1 94 ? -3.371 -39.656 -20.531 1 92.81 94 ASP B C 1
ATOM 3086 O O . ASP B 1 94 ? -2.898 -39.344 -19.438 1 92.81 94 ASP B O 1
ATOM 3090 N N . SER B 1 95 ? -4.457 -40.344 -20.688 1 92.06 95 SER B N 1
ATOM 3091 C CA . SER B 1 95 ? -5.215 -40.844 -19.547 1 92.06 95 SER B CA 1
ATOM 3092 C C . SER B 1 95 ? -4.395 -41.812 -18.703 1 92.06 95 SER B C 1
ATOM 3094 O O . SER B 1 95 ? -4.539 -41.875 -17.484 1 92.06 95 SER B O 1
ATOM 3096 N N . GLU B 1 96 ? -3.607 -42.531 -19.328 1 90.38 96 GLU B N 1
ATOM 3097 C CA . GLU B 1 96 ? -2.791 -43.531 -18.594 1 90.38 96 GLU B CA 1
ATOM 3098 C C . GLU B 1 96 ? -1.771 -42.812 -17.703 1 90.38 96 GLU B C 1
ATOM 3100 O O . GLU B 1 96 ? -1.565 -43.219 -16.562 1 90.38 96 GLU B O 1
ATOM 3105 N N . CYS B 1 97 ? -1.264 -41.781 -18.219 1 91.06 97 CYS B N 1
ATOM 3106 C CA . CYS B 1 97 ? -0.224 -41.031 -17.547 1 91.06 97 CYS B CA 1
ATOM 3107 C C . CYS B 1 97 ? -0.802 -40.219 -16.375 1 91.06 97 CYS B C 1
ATOM 3109 O O . CYS B 1 97 ? -0.142 -40.062 -15.352 1 91.06 97 CYS B O 1
ATOM 3111 N N . LEU B 1 98 ? -2.045 -39.812 -16.484 1 94.56 98 LEU B N 1
ATOM 3112 C CA . LEU B 1 98 ? -2.555 -38.812 -15.562 1 94.56 98 LEU B CA 1
ATOM 3113 C C . LEU B 1 98 ? -3.77 -39.344 -14.805 1 94.56 98 LEU B C 1
ATOM 3115 O O . LEU B 1 98 ? -4.531 -38.562 -14.219 1 94.56 98 LEU B O 1
ATOM 3119 N N . GLU B 1 99 ? -3.971 -40.594 -14.797 1 92.31 99 GLU B N 1
ATOM 3120 C CA . GLU B 1 99 ? -5.152 -41.156 -14.148 1 92.31 99 GLU B CA 1
ATOM 3121 C C . GLU B 1 99 ? -5.199 -40.781 -12.672 1 92.31 99 GLU B C 1
ATOM 3123 O O . GLU B 1 99 ? -4.312 -41.156 -11.898 1 92.31 99 GLU B O 1
ATOM 3128 N N . GLY B 1 100 ? -6.152 -40 -12.328 1 92.25 100 GLY B N 1
ATOM 3129 C CA . GLY B 1 100 ? -6.434 -39.688 -10.938 1 92.25 100 GLY B CA 1
ATOM 3130 C C . GLY B 1 100 ? -5.426 -38.719 -10.336 1 92.25 100 GLY B C 1
ATOM 3131 O O . GLY B 1 100 ? -5.367 -38.562 -9.117 1 92.25 100 GLY B O 1
ATOM 3132 N N . ARG B 1 101 ? -4.633 -38.125 -11.141 1 95.94 101 ARG B N 1
ATOM 3133 C CA . ARG B 1 101 ? -3.564 -37.281 -10.617 1 95.94 101 ARG B CA 1
ATOM 3134 C C . ARG B 1 101 ? -4.082 -35.875 -10.289 1 95.94 101 ARG B C 1
ATOM 3136 O O . ARG B 1 101 ? -5.055 -35.406 -10.883 1 95.94 101 ARG B O 1
ATOM 3143 N N . ILE B 1 102 ? -3.461 -35.281 -9.258 1 97.69 102 ILE B N 1
ATOM 3144 C CA . ILE B 1 102 ? -3.707 -33.875 -8.906 1 97.69 102 ILE B CA 1
ATOM 3145 C C . ILE B 1 102 ? -2.623 -33 -9.516 1 97.69 102 ILE B C 1
ATOM 3147 O O . ILE B 1 102 ? -1.438 -33.156 -9.219 1 97.69 102 ILE B O 1
ATOM 3151 N N . LEU B 1 103 ? -3.053 -32.125 -10.422 1 98.44 103 LEU B N 1
ATOM 3152 C CA . LEU B 1 103 ? -2.137 -31.219 -11.117 1 98.44 103 LEU B CA 1
ATOM 3153 C C . LEU B 1 103 ? -2.346 -29.766 -10.672 1 98.44 103 LEU B C 1
ATOM 3155 O O . LEU B 1 103 ? -3.469 -29.266 -10.703 1 98.44 103 LEU B O 1
ATOM 3159 N N . ILE B 1 104 ? -1.239 -29.109 -10.172 1 98.69 104 ILE B N 1
ATOM 3160 C CA . ILE B 1 104 ? -1.303 -27.75 -9.664 1 98.69 104 ILE B CA 1
ATOM 3161 C C . ILE B 1 104 ? -0.301 -26.875 -10.406 1 98.69 104 ILE B C 1
ATOM 3163 O O . ILE B 1 104 ? 0.908 -27.109 -10.344 1 98.69 104 ILE B O 1
ATOM 3167 N N . ASP B 1 105 ? -0.796 -25.906 -11.117 1 98.81 105 ASP B N 1
ATOM 3168 C CA . ASP B 1 105 ? 0.11 -24.938 -11.719 1 98.81 105 ASP B CA 1
ATOM 3169 C C . ASP B 1 105 ? 0.197 -23.672 -10.867 1 98.81 105 ASP B C 1
ATOM 3171 O O . ASP B 1 105 ? -0.775 -22.922 -10.766 1 98.81 105 ASP B O 1
ATOM 3175 N N . SER B 1 106 ? 1.387 -23.406 -10.352 1 98.62 106 SER B N 1
ATOM 3176 C CA . SER B 1 106 ? 1.583 -22.281 -9.445 1 98.62 106 SER B CA 1
ATOM 3177 C C . SER B 1 106 ? 2.209 -21.094 -10.172 1 98.62 106 SER B C 1
ATOM 3179 O O . SER B 1 106 ? 2.6 -20.109 -9.547 1 98.62 106 SER B O 1
ATOM 3181 N N . SER B 1 107 ? 2.295 -21.188 -11.523 1 97.75 107 SER B N 1
ATOM 3182 C CA . SER B 1 107 ? 2.844 -20.109 -12.328 1 97.75 107 SER B CA 1
ATOM 3183 C C . SER B 1 107 ? 1.883 -18.922 -12.398 1 97.75 107 SER B C 1
ATOM 3185 O O . SER B 1 107 ? 0.671 -19.094 -12.25 1 97.75 107 SER B O 1
ATOM 3187 N N . THR B 1 108 ? 2.461 -17.734 -12.5 1 96.31 108 THR B N 1
ATOM 3188 C CA . THR B 1 108 ? 1.661 -16.547 -12.789 1 96.31 108 THR B CA 1
ATOM 3189 C C . THR B 1 108 ? 1.582 -16.312 -14.289 1 96.31 108 THR B C 1
ATOM 3191 O O . THR B 1 108 ? 2.506 -15.75 -14.883 1 96.31 108 THR B O 1
ATOM 3194 N N . ILE B 1 109 ? 0.469 -16.734 -14.883 1 97 109 ILE B N 1
ATOM 3195 C CA . ILE B 1 109 ? 0.311 -16.703 -16.328 1 97 109 ILE B CA 1
ATOM 3196 C C . ILE B 1 109 ? -1.059 -16.141 -16.688 1 97 109 ILE B C 1
ATOM 3198 O O . ILE B 1 109 ? -1.862 -15.828 -15.805 1 97 109 ILE B O 1
ATOM 3202 N N . ASP B 1 110 ? -1.264 -15.914 -17.984 1 96 110 ASP B N 1
ATOM 3203 C CA . ASP B 1 110 ? -2.553 -15.406 -18.438 1 96 110 ASP B CA 1
ATOM 3204 C C . ASP B 1 110 ? -3.654 -16.438 -18.25 1 96 110 ASP B C 1
ATOM 3206 O O . ASP B 1 110 ? -3.408 -17.641 -18.359 1 96 110 ASP B O 1
ATOM 3210 N N . VAL B 1 111 ? -4.836 -15.953 -18 1 95.69 111 VAL B N 1
ATOM 3211 C CA . VAL B 1 111 ? -6.012 -16.781 -17.734 1 95.69 111 VAL B CA 1
ATOM 3212 C C . VAL B 1 111 ? -6.262 -17.719 -18.922 1 95.69 111 VAL B C 1
ATOM 3214 O O . VAL B 1 111 ? -6.551 -18.891 -18.734 1 95.69 111 VAL B O 1
ATOM 3217 N N . ASP B 1 112 ? -6.074 -17.234 -20.078 1 95.5 112 ASP B N 1
ATOM 3218 C CA . ASP B 1 112 ? -6.344 -18.016 -21.281 1 95.5 112 ASP B CA 1
ATOM 3219 C C . ASP B 1 112 ? -5.445 -19.25 -21.359 1 95.5 112 ASP B C 1
ATOM 3221 O O . ASP B 1 112 ? -5.902 -20.328 -21.734 1 95.5 112 ASP B O 1
ATOM 3225 N N . SER B 1 113 ? -4.211 -19.062 -21.062 1 96.62 113 SER B N 1
ATOM 3226 C CA . SER B 1 113 ? -3.289 -20.203 -21.078 1 96.62 113 SER B CA 1
ATOM 3227 C C . SER B 1 113 ? -3.693 -21.266 -20.078 1 96.62 113 SER B C 1
ATOM 3229 O O . SER B 1 113 ? -3.637 -22.469 -20.359 1 96.62 113 SER B O 1
ATOM 3231 N N . SER B 1 114 ? -4.059 -20.859 -18.922 1 97.5 114 SER B N 1
ATOM 3232 C CA . SER B 1 114 ? -4.484 -21.781 -17.875 1 97.5 114 SER B CA 1
ATOM 3233 C C . SER B 1 114 ? -5.734 -22.547 -18.297 1 97.5 114 SER B C 1
ATOM 3235 O O . SER B 1 114 ? -5.816 -23.766 -18.109 1 97.5 114 SER B O 1
ATOM 3237 N N . LEU B 1 115 ? -6.672 -21.844 -18.875 1 96.88 115 LEU B N 1
ATOM 3238 C CA . LEU B 1 115 ? -7.914 -22.469 -19.312 1 96.88 115 LEU B CA 1
ATOM 3239 C C . LEU B 1 115 ? -7.66 -23.422 -20.484 1 96.88 115 LEU B C 1
ATOM 3241 O O . LEU B 1 115 ? -8.312 -24.469 -20.594 1 96.88 115 LEU B O 1
ATOM 3245 N N . ALA B 1 116 ? -6.758 -23.047 -21.312 1 97.12 116 ALA B N 1
ATOM 3246 C CA . ALA B 1 116 ? -6.398 -23.938 -22.406 1 97.12 116 ALA B CA 1
ATOM 3247 C C . ALA B 1 116 ? -5.84 -25.266 -21.906 1 97.12 116 ALA B C 1
ATOM 3249 O O . ALA B 1 116 ? -6.168 -26.328 -22.438 1 97.12 116 ALA B O 1
ATOM 3250 N N . VAL B 1 117 ? -5.016 -25.203 -20.922 1 97.94 117 VAL B N 1
ATOM 3251 C CA . VAL B 1 117 ? -4.461 -26.406 -20.312 1 97.94 117 VAL B CA 1
ATOM 3252 C C . VAL B 1 117 ? -5.582 -27.234 -19.688 1 97.94 117 VAL B C 1
ATOM 3254 O O . VAL B 1 117 ? -5.645 -28.453 -19.875 1 97.94 117 VAL B O 1
ATOM 3257 N N . ARG B 1 118 ? -6.445 -26.562 -18.969 1 97.25 118 ARG B N 1
ATOM 3258 C CA . ARG B 1 118 ? -7.57 -27.234 -18.328 1 97.25 118 ARG B CA 1
ATOM 3259 C C . ARG B 1 118 ? -8.43 -27.969 -19.375 1 97.25 118 ARG B C 1
ATOM 3261 O O . ARG B 1 118 ? -8.789 -29.125 -19.172 1 97.25 118 ARG B O 1
ATOM 3268 N N . ASP B 1 119 ? -8.742 -27.25 -20.438 1 96.75 119 ASP B N 1
ATOM 3269 C CA . ASP B 1 119 ? -9.586 -27.828 -21.484 1 96.75 119 ASP B CA 1
ATOM 3270 C C . ASP B 1 119 ? -8.898 -29.016 -22.156 1 96.75 119 ASP B C 1
ATOM 3272 O O . ASP B 1 119 ? -9.539 -30.016 -22.469 1 96.75 119 ASP B O 1
ATOM 3276 N N . PHE B 1 120 ? -7.691 -28.906 -22.391 1 97 120 PHE B N 1
ATOM 3277 C CA . PHE B 1 120 ? -6.918 -30.016 -22.953 1 97 120 PHE B CA 1
ATOM 3278 C C . PHE B 1 120 ? -6.98 -31.234 -22.062 1 97 120 PHE B C 1
ATOM 3280 O O . PHE B 1 120 ? -7.254 -32.344 -22.531 1 97 120 PHE B O 1
ATOM 3287 N N . LEU B 1 121 ? -6.773 -31.062 -20.766 1 96.69 121 LEU B N 1
ATOM 3288 C CA . LEU B 1 121 ? -6.734 -32.156 -19.812 1 96.69 121 LEU B CA 1
ATOM 3289 C C . LEU B 1 121 ? -8.109 -32.812 -19.672 1 96.69 121 LEU B C 1
ATOM 3291 O O . LEU B 1 121 ? -8.203 -34.031 -19.469 1 96.69 121 LEU B O 1
ATOM 3295 N N . LYS B 1 122 ? -9.125 -32 -19.75 1 95.5 122 LYS B N 1
ATOM 3296 C CA . LYS B 1 122 ? -10.477 -32.562 -19.719 1 95.5 122 LYS B CA 1
ATOM 3297 C C . LYS B 1 122 ? -10.688 -33.562 -20.859 1 95.5 122 LYS B C 1
ATOM 3299 O O . LYS B 1 122 ? -11.422 -34.531 -20.688 1 95.5 122 LYS B O 1
ATOM 3304 N N . GLY B 1 123 ? -10.047 -33.25 -21.953 1 95.06 123 GLY B N 1
ATOM 3305 C CA . GLY B 1 123 ? -10.195 -34.125 -23.109 1 95.06 123 GLY B CA 1
ATOM 3306 C C . GLY B 1 123 ? -9.352 -35.375 -23.031 1 95.06 123 GLY B C 1
ATOM 3307 O O . GLY B 1 123 ? -9.812 -36.469 -23.375 1 95.06 123 GLY B O 1
ATOM 3308 N N . VAL B 1 124 ? -8.188 -35.312 -22.5 1 94.38 124 VAL B N 1
ATOM 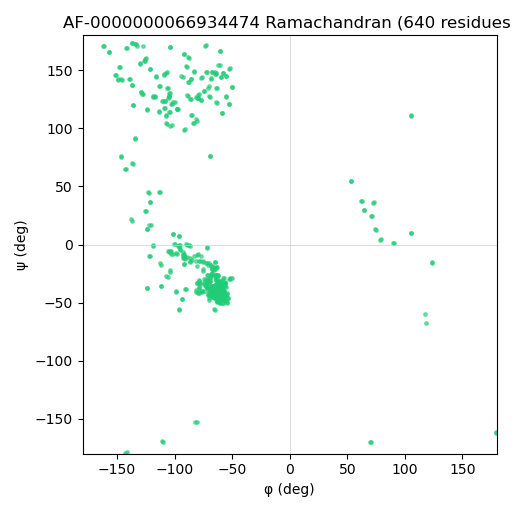3309 C CA . VAL B 1 124 ? -7.254 -36.406 -22.625 1 94.38 124 VAL B CA 1
ATOM 3310 C C . VAL B 1 124 ? -7.172 -37.188 -21.312 1 94.38 124 VAL B C 1
ATOM 3312 O O . VAL B 1 124 ? -6.785 -38.344 -21.297 1 94.38 124 VAL B O 1
ATOM 3315 N N . ALA B 1 125 ? -7.496 -36.562 -20.234 1 93.94 125 ALA B N 1
ATOM 3316 C CA . ALA B 1 125 ? -7.402 -37.156 -18.906 1 93.94 125 ALA B CA 1
ATOM 3317 C C . ALA B 1 125 ? -8.508 -36.625 -18 1 93.94 125 ALA B C 1
ATOM 3319 O O . ALA B 1 125 ? -8.234 -35.938 -17.016 1 93.94 125 ALA B O 1
ATOM 3320 N N . PRO B 1 126 ? -9.672 -37.062 -18.156 1 93.31 126 PRO B N 1
ATOM 3321 C CA . PRO B 1 126 ? -10.812 -36.5 -17.453 1 93.31 126 PRO B CA 1
ATOM 3322 C C . PRO B 1 126 ? -10.789 -36.812 -15.953 1 93.31 126 PRO B C 1
ATOM 3324 O O . PRO B 1 126 ? -11.469 -36.125 -15.172 1 93.31 126 PRO B O 1
ATOM 3327 N N . THR B 1 127 ? -10.016 -37.75 -15.523 1 94.88 127 THR B N 1
ATOM 3328 C CA . THR B 1 127 ? -9.992 -38.094 -14.102 1 94.88 127 THR B CA 1
ATOM 3329 C C . THR B 1 127 ? -8.93 -37.281 -13.367 1 94.88 127 THR B C 1
ATOM 3331 O O . THR B 1 127 ? -8.859 -37.312 -12.141 1 94.88 127 THR B O 1
ATOM 3334 N N . ALA B 1 128 ? -8.102 -36.656 -14.102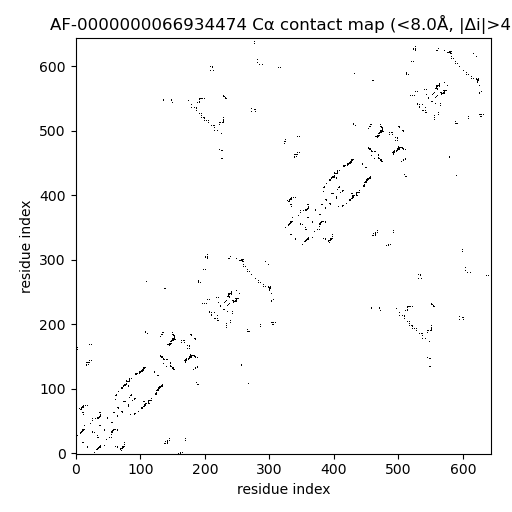 1 96.38 128 ALA B N 1
ATOM 3335 C CA . ALA B 1 128 ? -7.125 -35.781 -13.477 1 96.38 128 ALA B CA 1
ATOM 3336 C C . ALA B 1 128 ? -7.777 -34.469 -13.031 1 96.38 128 ALA B C 1
ATOM 3338 O O . ALA B 1 128 ? -8.766 -34.031 -13.625 1 96.38 128 ALA B O 1
ATOM 3339 N N . SER B 1 129 ? -7.355 -33.938 -11.93 1 96.62 129 SER B N 1
ATOM 3340 C CA . SER B 1 129 ? -7.793 -32.625 -11.461 1 96.62 129 SER B CA 1
ATOM 3341 C C . SER B 1 129 ? -6.707 -31.578 -11.664 1 96.62 129 SER B C 1
ATOM 3343 O O . SER B 1 129 ? -5.551 -31.797 -11.281 1 96.62 129 SER B O 1
ATOM 3345 N N . PHE B 1 130 ? -7.094 -30.469 -12.312 1 98 130 PHE B N 1
ATOM 3346 C CA . PHE B 1 130 ? -6.145 -29.406 -12.586 1 98 130 PHE B CA 1
ATOM 3347 C C . PHE B 1 130 ? -6.555 -28.125 -11.875 1 98 130 PHE B C 1
ATOM 3349 O O . PHE B 1 130 ? -7.695 -27.672 -12.008 1 98 130 PHE B O 1
ATOM 3356 N N . TYR B 1 131 ? -5.59 -27.5 -11.086 1 98.12 131 TYR B N 1
ATOM 3357 C CA . TYR B 1 131 ? -5.832 -26.266 -10.359 1 98.12 131 TYR B CA 1
ATOM 3358 C C . TYR B 1 131 ? -4.754 -25.234 -10.672 1 98.12 131 TYR B C 1
ATOM 3360 O O . TYR B 1 131 ? -3.561 -25.547 -10.648 1 98.12 131 TYR B O 1
ATOM 3368 N N . ALA B 1 132 ? -5.207 -24.031 -11.031 1 98.5 132 ALA B N 1
ATOM 3369 C CA . ALA B 1 132 ? -4.285 -22.906 -10.977 1 98.5 132 ALA B CA 1
ATOM 3370 C C . ALA B 1 132 ? -4.133 -22.391 -9.547 1 98.5 132 ALA B C 1
ATOM 3372 O O . ALA B 1 132 ? -5.129 -22.141 -8.859 1 98.5 132 ALA B O 1
ATOM 3373 N N . ALA B 1 133 ? -2.889 -22.25 -9.094 1 98.56 133 ALA B N 1
ATOM 3374 C CA . ALA B 1 133 ? -2.613 -21.797 -7.734 1 98.56 133 ALA B CA 1
ATOM 3375 C C . ALA B 1 133 ? -1.396 -20.875 -7.695 1 98.56 133 ALA B C 1
ATOM 3377 O O . ALA B 1 133 ? -0.39 -21.203 -7.055 1 98.56 133 ALA B O 1
ATOM 3378 N N . PRO B 1 134 ? -1.523 -19.703 -8.336 1 98.25 134 PRO B N 1
ATOM 3379 C CA . PRO B 1 134 ? -0.39 -18.781 -8.273 1 98.25 134 PRO B CA 1
ATOM 3380 C C . PRO B 1 134 ? -0.046 -18.359 -6.848 1 98.25 134 PRO B C 1
ATOM 3382 O O . PRO B 1 134 ? -0.81 -18.641 -5.918 1 98.25 134 PRO B O 1
ATOM 3385 N N . VAL B 1 135 ? 1.152 -17.75 -6.723 1 97.56 135 VAL B N 1
ATOM 3386 C CA . VAL B 1 135 ? 1.677 -17.562 -5.375 1 97.56 135 VAL B CA 1
ATOM 3387 C C . VAL B 1 135 ? 2.027 -16.094 -5.156 1 97.56 135 VAL B C 1
ATOM 3389 O O . VAL B 1 135 ? 2.18 -15.344 -6.121 1 97.56 135 VAL B O 1
ATOM 3392 N N . SER B 1 136 ? 2.078 -15.703 -3.961 1 95.31 136 SER B N 1
ATOM 3393 C CA . SER B 1 136 ? 2.643 -14.438 -3.504 1 95.31 136 SER B CA 1
ATOM 3394 C C . SER B 1 136 ? 3.623 -14.656 -2.355 1 95.31 136 SER B C 1
ATOM 3396 O O . SER B 1 136 ? 3.584 -15.688 -1.683 1 95.31 136 SER B O 1
ATOM 3398 N N . GLY B 1 137 ? 4.582 -13.695 -2.168 1 90.94 137 GLY B N 1
ATOM 3399 C CA . GLY B 1 137 ? 5.574 -13.781 -1.108 1 90.94 137 GLY B CA 1
ATOM 3400 C C . GLY B 1 137 ? 7 -13.719 -1.621 1 90.94 137 GLY B C 1
ATOM 3401 O O . GLY B 1 137 ? 7.938 -13.531 -0.842 1 90.94 137 GLY B O 1
ATOM 3402 N N . GLY B 1 138 ? 7.168 -13.906 -2.893 1 87.69 138 GLY B N 1
ATOM 3403 C CA . GLY B 1 138 ? 8.477 -13.773 -3.516 1 87.69 138 GLY B CA 1
ATOM 3404 C C . GLY B 1 138 ? 9.438 -14.883 -3.125 1 87.69 138 GLY B C 1
ATOM 3405 O O . GLY B 1 138 ? 9.031 -15.891 -2.537 1 87.69 138 GLY B O 1
ATOM 3406 N N . VAL B 1 139 ? 10.625 -14.688 -3.482 1 87.94 139 VAL B N 1
ATOM 3407 C CA . VAL B 1 139 ? 11.672 -15.672 -3.244 1 87.94 139 VAL B CA 1
ATOM 3408 C C . VAL B 1 139 ? 11.852 -15.875 -1.742 1 87.94 139 VAL B C 1
ATOM 3410 O O . VAL B 1 139 ? 12.07 -17 -1.286 1 87.94 139 VAL B O 1
ATOM 3413 N N . TYR B 1 140 ? 11.727 -14.828 -1.054 1 86.38 140 TYR B N 1
ATOM 3414 C CA . TYR B 1 140 ? 11.836 -14.938 0.397 1 86.38 140 TYR B CA 1
ATOM 3415 C C . TYR B 1 140 ? 10.758 -15.867 0.953 1 86.38 140 TYR B C 1
ATOM 3417 O O . TYR B 1 140 ? 11.055 -16.75 1.76 1 86.38 140 TYR B O 1
ATOM 3425 N N . GLY B 1 141 ? 9.516 -15.625 0.561 1 91.88 141 GLY B N 1
ATOM 3426 C CA . GLY B 1 141 ? 8.438 -16.5 1.002 1 91.88 141 GLY B CA 1
ATOM 3427 C C . GLY B 1 141 ? 8.625 -17.938 0.565 1 91.88 141 GLY B C 1
ATOM 3428 O O . GLY B 1 141 ? 8.305 -18.859 1.316 1 91.88 141 GLY B O 1
ATOM 3429 N N . ALA B 1 142 ? 9.141 -18.141 -0.612 1 95.12 142 ALA B N 1
ATOM 3430 C CA . ALA B 1 142 ? 9.391 -19.484 -1.124 1 95.12 142 ALA B CA 1
ATOM 3431 C C . ALA B 1 142 ? 10.438 -20.219 -0.278 1 95.12 142 ALA B C 1
ATOM 3433 O O . ALA B 1 142 ? 10.273 -21.391 0.047 1 95.12 142 ALA B O 1
ATOM 3434 N N . SER B 1 143 ? 11.461 -19.453 0.062 1 95.12 143 SER B N 1
ATOM 3435 C CA . SER B 1 143 ? 12.531 -20.031 0.868 1 95.12 143 SER B CA 1
ATOM 3436 C C . SER B 1 143 ? 12.055 -20.328 2.283 1 95.12 143 SER B C 1
ATOM 3438 O O . SER B 1 143 ? 12.367 -21.391 2.836 1 95.12 143 SER B O 1
ATOM 3440 N N . ALA B 1 144 ? 11.266 -19.422 2.811 1 95.69 144 ALA B N 1
ATOM 3441 C CA . ALA B 1 144 ? 10.812 -19.531 4.195 1 95.69 144 ALA B CA 1
ATOM 3442 C C . ALA B 1 144 ? 9.664 -20.531 4.312 1 95.69 144 ALA B C 1
ATOM 3444 O O . ALA B 1 144 ? 9.328 -20.969 5.41 1 95.69 144 ALA B O 1
ATOM 3445 N N . GLY B 1 145 ? 9.086 -20.891 3.232 1 97.81 145 GLY B N 1
ATOM 3446 C CA . GLY B 1 145 ? 7.918 -21.766 3.254 1 97.81 145 GLY B CA 1
ATOM 3447 C C . GLY B 1 145 ? 6.664 -21.062 3.748 1 97.81 145 GLY B C 1
ATOM 3448 O O . GLY B 1 145 ? 5.855 -21.656 4.457 1 97.81 145 GLY B O 1
ATOM 3449 N N . THR B 1 146 ? 6.531 -19.75 3.377 1 96.88 146 THR B N 1
ATOM 3450 C CA . THR B 1 146 ? 5.414 -18.969 3.883 1 96.88 146 THR B CA 1
ATOM 3451 C C . THR B 1 146 ? 4.633 -18.328 2.734 1 96.88 146 THR B C 1
ATOM 3453 O O . THR B 1 146 ? 4.027 -17.266 2.9 1 96.88 146 THR B O 1
ATOM 3456 N N . LEU B 1 147 ? 4.629 -18.922 1.603 1 97.31 147 LEU B N 1
ATOM 3457 C CA . LEU B 1 147 ? 3.941 -18.391 0.434 1 97.31 147 LEU B CA 1
ATOM 3458 C C . LEU B 1 147 ? 2.434 -18.344 0.665 1 97.31 147 LEU B C 1
ATOM 3460 O O . LEU B 1 147 ? 1.892 -19.172 1.411 1 97.31 147 LEU B O 1
ATOM 3464 N N . ALA B 1 148 ? 1.861 -17.391 0.075 1 97.75 148 ALA B N 1
ATOM 3465 C CA . ALA B 1 148 ? 0.421 -17.469 -0.156 1 97.75 148 ALA B CA 1
ATOM 3466 C C . ALA B 1 148 ? 0.108 -18.172 -1.466 1 97.75 148 ALA B C 1
ATOM 3468 O O . ALA B 1 148 ? 0.814 -18 -2.461 1 97.75 148 ALA B O 1
ATOM 3469 N N . PHE B 1 149 ? -0.917 -18.984 -1.435 1 98.5 149 PHE B N 1
ATOM 3470 C CA . PHE B 1 149 ? -1.421 -19.625 -2.639 1 98.5 149 PHE B CA 1
ATOM 3471 C C . PHE B 1 149 ? -2.859 -19.219 -2.918 1 98.5 149 PHE B C 1
ATOM 3473 O O . PHE B 1 149 ? -3.713 -19.266 -2.029 1 98.5 149 PHE B O 1
ATOM 3480 N N . TYR B 1 150 ? -3.111 -18.75 -4.113 1 98.62 150 TYR B N 1
ATOM 3481 C CA . TYR B 1 150 ? -4.453 -18.422 -4.578 1 98.62 150 TYR B CA 1
ATOM 3482 C C . TYR B 1 150 ? -4.996 -19.5 -5.504 1 98.62 150 TYR B C 1
ATOM 3484 O O . TYR B 1 150 ? -4.66 -19.547 -6.688 1 98.62 150 TYR B O 1
ATOM 3492 N N . VAL B 1 151 ? -5.859 -20.312 -4.973 1 98.56 151 VAL B N 1
ATOM 3493 C CA . VAL B 1 151 ? -6.195 -21.562 -5.641 1 98.56 151 VAL B CA 1
ATOM 3494 C C . VAL B 1 151 ? -7.547 -21.438 -6.336 1 98.56 151 VAL B C 1
ATOM 3496 O O . VAL B 1 151 ? -8.547 -21.062 -5.707 1 98.56 151 VAL B O 1
ATOM 3499 N N . GLY B 1 152 ? -7.547 -21.641 -7.641 1 98.06 152 GLY B N 1
ATOM 3500 C CA . GLY B 1 152 ? -8.812 -21.719 -8.352 1 98.06 152 GLY B CA 1
ATOM 3501 C C . GLY B 1 152 ? -9.602 -22.969 -8.016 1 98.06 152 GLY B C 1
ATOM 3502 O O . GLY B 1 152 ? -9.695 -23.891 -8.836 1 98.06 152 GLY B O 1
ATOM 3503 N N . ILE B 1 153 ? -10.211 -22.969 -6.84 1 97.19 153 ILE B N 1
ATOM 3504 C CA . ILE B 1 153 ? -10.914 -24.125 -6.309 1 97.19 153 ILE B CA 1
ATOM 3505 C C . ILE B 1 153 ? -12.047 -23.672 -5.387 1 97.19 153 ILE B C 1
ATOM 3507 O O . ILE B 1 153 ? -11.961 -22.609 -4.77 1 97.19 153 ILE B O 1
ATOM 3511 N N . THR B 1 154 ? -13.078 -24.375 -5.379 1 94.56 154 THR B N 1
ATOM 3512 C CA . THR B 1 154 ? -14.148 -24.078 -4.434 1 94.56 154 THR B CA 1
ATOM 3513 C C . THR B 1 154 ? -13.93 -24.812 -3.117 1 94.56 154 THR B C 1
ATOM 3515 O O . THR B 1 154 ? -13.219 -25.828 -3.074 1 94.56 154 THR B O 1
ATOM 3518 N N . ASP B 1 155 ? -14.609 -24.312 -2.094 1 89.19 155 ASP B N 1
ATOM 3519 C CA . ASP B 1 155 ? -14.5 -24.922 -0.778 1 89.19 155 ASP B CA 1
ATOM 3520 C C . ASP B 1 155 ? -15.141 -26.312 -0.772 1 89.19 155 ASP B C 1
ATOM 3522 O O . ASP B 1 155 ? -14.805 -27.156 0.06 1 89.19 155 ASP B O 1
ATOM 3526 N N . SER B 1 156 ? -15.938 -26.547 -1.708 1 92.25 156 SER B N 1
ATOM 3527 C CA . SER B 1 156 ? -16.672 -27.812 -1.733 1 92.25 156 SER B CA 1
ATOM 3528 C C . SER B 1 156 ? -15.969 -28.844 -2.607 1 92.25 156 SER B C 1
ATOM 3530 O O . SER B 1 156 ? -16.406 -30 -2.689 1 92.25 156 SER B O 1
ATOM 3532 N N . ASP B 1 157 ? -14.875 -28.453 -3.215 1 94.75 157 ASP B N 1
ATOM 3533 C CA . ASP B 1 157 ? -14.125 -29.391 -4.027 1 94.75 157 ASP B CA 1
ATOM 3534 C C . ASP B 1 157 ? -13.57 -30.547 -3.176 1 94.75 157 ASP B C 1
ATOM 3536 O O . ASP B 1 157 ? -13 -30.312 -2.109 1 94.75 157 ASP B O 1
ATOM 3540 N N . GLY B 1 158 ? -13.688 -31.688 -3.615 1 94.5 158 GLY B N 1
ATOM 3541 C CA . GLY B 1 158 ? -13.297 -32.875 -2.859 1 94.5 158 GLY B CA 1
ATOM 3542 C C . GLY B 1 158 ? -11.797 -32.969 -2.627 1 94.5 158 GLY B C 1
ATOM 3543 O O . GLY B 1 158 ? -11.344 -33.625 -1.694 1 94.5 158 GLY B O 1
ATOM 3544 N N . ASN B 1 159 ? -11.078 -32.281 -3.449 1 95.44 159 ASN B N 1
ATOM 3545 C CA . ASN B 1 159 ? -9.625 -32.344 -3.348 1 95.44 159 ASN B CA 1
ATOM 3546 C C . ASN B 1 159 ? -9.07 -31.188 -2.533 1 95.44 159 ASN B C 1
ATOM 3548 O O . ASN B 1 159 ? -7.871 -31.125 -2.283 1 95.44 159 ASN B O 1
ATOM 3552 N N . PHE B 1 160 ? -9.859 -30.312 -2.053 1 95.38 160 PHE B N 1
ATOM 3553 C CA . PHE B 1 160 ? -9.352 -29.062 -1.493 1 95.38 160 PHE B CA 1
ATOM 3554 C C . PHE B 1 160 ? -8.477 -29.328 -0.278 1 95.38 160 PHE B C 1
ATOM 3556 O O . PHE B 1 160 ? -7.391 -28.766 -0.149 1 95.38 160 PHE B O 1
ATOM 3563 N N . GLU B 1 161 ? -8.906 -30.172 0.586 1 96.12 161 GLU B N 1
ATOM 3564 C CA . GLU B 1 161 ? -8.125 -30.438 1.794 1 96.12 161 GLU B CA 1
ATOM 3565 C C . GLU B 1 161 ? -6.77 -31.047 1.457 1 96.12 161 GLU B C 1
ATOM 3567 O O . GLU B 1 161 ? -5.754 -30.672 2.049 1 96.12 161 GLU B O 1
ATOM 3572 N N . THR B 1 162 ? -6.793 -31.953 0.521 1 96.06 162 THR B N 1
ATOM 3573 C CA . THR B 1 162 ? -5.547 -32.562 0.095 1 96.06 162 THR B CA 1
ATOM 3574 C C . THR B 1 162 ? -4.625 -31.547 -0.567 1 96.06 162 THR B C 1
ATOM 3576 O O . THR B 1 162 ? -3.426 -31.516 -0.284 1 96.06 162 THR B O 1
ATOM 3579 N N . VAL B 1 163 ? -5.176 -30.719 -1.456 1 97.56 163 VAL B N 1
ATOM 3580 C CA . VAL B 1 163 ? -4.422 -29.672 -2.131 1 97.56 163 VAL B CA 1
ATOM 3581 C C . VAL B 1 163 ? -3.855 -28.703 -1.101 1 97.56 163 VAL B C 1
ATOM 3583 O O . VAL B 1 163 ? -2.674 -28.344 -1.154 1 97.56 163 VAL B O 1
ATOM 3586 N N . LYS B 1 164 ? -4.668 -28.359 -0.177 1 97.38 164 LYS B N 1
ATOM 3587 C CA . LYS B 1 164 ? -4.258 -27.438 0.879 1 97.38 164 LYS B CA 1
ATOM 3588 C C . LYS B 1 164 ? -3.094 -28 1.686 1 97.38 164 LYS B C 1
ATOM 3590 O O . LYS B 1 164 ? -2.111 -27.312 1.945 1 97.38 164 LYS B O 1
ATOM 3595 N N . GLU B 1 165 ? -3.203 -29.203 2.082 1 97.56 165 GLU B N 1
ATOM 3596 C CA . GLU B 1 165 ? -2.143 -29.844 2.852 1 97.56 165 GLU B CA 1
ATOM 3597 C C . GLU B 1 165 ? -0.826 -29.859 2.08 1 97.56 165 GLU B C 1
ATOM 3599 O O . GLU B 1 165 ? 0.234 -29.578 2.65 1 97.56 165 GLU B O 1
ATOM 3604 N N . LEU B 1 166 ? -0.908 -30.203 0.834 1 98.44 166 LEU B N 1
ATOM 3605 C CA . LEU B 1 166 ? 0.285 -30.234 -0.005 1 98.44 166 LEU B CA 1
ATOM 3606 C C . LEU B 1 166 ? 0.901 -28.844 -0.108 1 98.44 166 LEU B C 1
ATOM 3608 O O . LEU B 1 166 ? 2.113 -28.672 0.057 1 98.44 166 LEU B O 1
ATOM 3612 N N . LEU B 1 167 ? 0.059 -27.812 -0.336 1 98.62 167 LEU B N 1
ATOM 3613 C CA . LEU B 1 167 ? 0.543 -26.438 -0.519 1 98.62 167 LEU B CA 1
ATOM 3614 C C . LEU B 1 167 ? 1.113 -25.891 0.783 1 98.62 167 LEU B C 1
ATOM 3616 O O . LEU B 1 167 ? 2.031 -25.062 0.763 1 98.62 167 LEU B O 1
ATOM 3620 N N . CYS B 1 168 ? 0.689 -26.359 1.935 1 98.25 168 CYS B N 1
ATOM 3621 C CA . CYS B 1 168 ? 1.173 -25.922 3.238 1 98.25 168 CYS B CA 1
ATOM 3622 C C . CYS B 1 168 ? 2.631 -26.312 3.441 1 98.25 168 CYS B C 1
ATOM 3624 O O . CYS B 1 168 ? 3.328 -25.734 4.273 1 98.25 168 CYS B O 1
ATOM 3626 N N . CYS B 1 169 ? 3.105 -27.297 2.65 1 98.5 169 CYS B N 1
ATOM 3627 C CA . CYS B 1 169 ? 4.523 -27.625 2.709 1 98.5 169 CYS B CA 1
ATOM 3628 C C . CYS B 1 169 ? 5.383 -26.469 2.217 1 98.5 169 CYS B C 1
ATOM 3630 O O . CYS B 1 169 ? 6.57 -26.391 2.533 1 98.5 169 CYS B O 1
ATOM 3632 N N . MET B 1 170 ? 4.777 -25.594 1.462 1 98.62 170 MET B N 1
ATOM 3633 C CA . MET B 1 170 ? 5.52 -24.5 0.838 1 98.62 170 MET B CA 1
ATOM 3634 C C . MET B 1 170 ? 4.961 -23.141 1.266 1 98.62 170 MET B C 1
ATOM 3636 O O . MET B 1 170 ? 5.523 -22.109 0.924 1 98.62 170 MET B O 1
ATOM 3640 N N . GLY B 1 171 ? 3.857 -23.141 1.905 1 98.25 171 GLY B N 1
ATOM 3641 C CA . GLY B 1 171 ? 3.152 -21.891 2.152 1 98.25 171 GLY B CA 1
ATOM 3642 C C . GLY B 1 171 ? 2.602 -21.797 3.561 1 98.25 171 GLY B C 1
ATOM 3643 O O . GLY B 1 171 ? 2.721 -22.734 4.352 1 98.25 171 GLY B O 1
ATOM 3644 N N . ASP B 1 172 ? 2.086 -20.656 3.891 1 97.69 172 ASP B N 1
ATOM 3645 C CA . ASP B 1 172 ? 1.412 -20.375 5.156 1 97.69 172 ASP B CA 1
ATOM 3646 C C . ASP B 1 172 ? -0.021 -20.906 5.141 1 97.69 172 ASP B C 1
ATOM 3648 O O . ASP B 1 172 ? -0.818 -20.531 4.281 1 97.69 172 ASP B O 1
ATOM 3652 N N . LYS B 1 173 ? -0.325 -21.719 6.152 1 97.06 173 LYS B N 1
ATOM 3653 C CA . LYS B 1 173 ? -1.619 -22.391 6.215 1 97.06 173 LYS B CA 1
ATOM 3654 C C . LYS B 1 173 ? -2.766 -21.375 6.188 1 97.06 173 LYS B C 1
ATOM 3656 O O . LYS B 1 173 ? -3.838 -21.672 5.648 1 97.06 173 LYS B O 1
ATOM 3661 N N . ASP B 1 174 ? -2.561 -20.203 6.668 1 96.31 174 ASP B N 1
ATOM 3662 C CA . ASP B 1 174 ? -3.611 -19.188 6.758 1 96.31 174 ASP B CA 1
ATOM 3663 C C . ASP B 1 174 ? -3.711 -18.391 5.465 1 96.31 174 ASP B C 1
ATOM 3665 O O . ASP B 1 174 ? -4.609 -17.547 5.316 1 96.31 174 ASP B O 1
ATOM 3669 N N . LYS B 1 175 ? -2.859 -18.688 4.488 1 97.06 175 LYS B N 1
ATOM 3670 C CA . LYS B 1 175 ? -2.816 -17.906 3.256 1 97.06 175 LYS B CA 1
ATOM 3671 C C . LYS B 1 175 ? -3.021 -18.797 2.033 1 97.06 175 LYS B C 1
ATOM 3673 O O . LYS B 1 175 ? -2.645 -18.422 0.919 1 97.06 175 LYS B O 1
ATOM 3678 N N . ILE B 1 176 ? -3.469 -20.047 2.293 1 97.88 176 ILE B N 1
ATOM 3679 C CA . ILE B 1 176 ? -3.984 -20.859 1.2 1 97.88 176 ILE B CA 1
ATOM 3680 C C . ILE B 1 176 ? -5.445 -20.5 0.933 1 97.88 176 ILE B C 1
ATOM 3682 O O . ILE B 1 176 ? -6.34 -20.938 1.657 1 97.88 176 ILE B O 1
ATOM 3686 N N . ILE B 1 177 ? -5.73 -19.766 -0.114 1 97.81 177 ILE B N 1
ATOM 3687 C CA . ILE B 1 177 ? -7.035 -19.125 -0.284 1 97.81 177 ILE B CA 1
ATOM 3688 C C . ILE B 1 177 ? -7.762 -19.75 -1.471 1 97.81 177 ILE B C 1
ATOM 3690 O O . ILE B 1 177 ? -7.32 -19.625 -2.615 1 97.81 177 ILE B O 1
ATOM 3694 N N . PRO B 1 178 ? -8.883 -20.438 -1.193 1 98.19 178 PRO B N 1
ATOM 3695 C CA . PRO B 1 178 ? -9.727 -20.844 -2.318 1 98.19 178 PRO B CA 1
ATOM 3696 C C . PRO B 1 178 ? -10.422 -19.656 -2.996 1 98.19 178 PRO B C 1
ATOM 3698 O O . PRO B 1 178 ? -11.117 -18.891 -2.334 1 98.19 178 PRO B O 1
ATOM 3701 N N . CYS B 1 179 ? -10.281 -19.531 -4.316 1 98 179 CYS B N 1
ATOM 3702 C CA . CYS B 1 179 ? -10.727 -18.328 -5.004 1 98 179 CYS B CA 1
ATOM 3703 C C . CYS B 1 179 ? -12.016 -18.578 -5.77 1 98 179 CYS B C 1
ATOM 3705 O O . CYS B 1 179 ? -12.633 -17.641 -6.289 1 98 179 CYS B O 1
ATOM 3707 N N . GLY B 1 180 ? -12.508 -19.844 -5.844 1 95.25 180 GLY B N 1
ATOM 3708 C CA . GLY B 1 180 ? -13.875 -20.047 -6.297 1 95.25 180 GLY B CA 1
ATOM 3709 C C . GLY B 1 180 ? -13.953 -20.875 -7.566 1 95.25 180 GLY B C 1
ATOM 3710 O O . GLY B 1 180 ? -14.578 -21.938 -7.578 1 95.25 180 GLY B O 1
ATOM 3711 N N . TYR B 1 181 ? -13.492 -20.453 -8.797 1 93.19 181 TYR B N 1
ATOM 3712 C CA . TYR B 1 181 ? -13.625 -21.141 -10.07 1 93.19 181 TYR B CA 1
ATOM 3713 C C . TYR B 1 181 ? -12.273 -21.297 -10.758 1 93.19 181 TYR B C 1
ATOM 3715 O O . TYR B 1 181 ? -11.273 -20.75 -10.289 1 93.19 181 TYR B O 1
ATOM 3723 N N . PRO B 1 182 ? -12.359 -22.125 -11.859 1 92.38 182 PRO B N 1
ATOM 3724 C CA . PRO B 1 182 ? -11.086 -22.344 -12.547 1 92.38 182 PRO B CA 1
ATOM 3725 C C . PRO B 1 182 ? -10.406 -21.047 -12.961 1 92.38 182 PRO B C 1
ATOM 3727 O O . PRO B 1 182 ? -11.047 -20.156 -13.516 1 92.38 182 PRO B O 1
ATOM 3730 N N . ALA B 1 183 ? -9.25 -20.812 -12.656 1 94.19 183 ALA B N 1
ATOM 3731 C CA . ALA B 1 183 ? -8.352 -19.719 -13.023 1 94.19 183 ALA B CA 1
ATOM 3732 C C . ALA B 1 183 ? -8.656 -18.469 -12.195 1 94.19 183 ALA B C 1
ATOM 3734 O O . ALA B 1 183 ? -8.062 -17.406 -12.43 1 94.19 183 ALA B O 1
ATOM 3735 N N . SER B 1 184 ? -9.594 -18.578 -11.219 1 97.44 184 SER B N 1
ATOM 3736 C CA . SER B 1 184 ? -9.906 -17.422 -10.391 1 97.44 184 SER B CA 1
ATOM 3737 C C . SER B 1 184 ? -8.688 -16.984 -9.578 1 97.44 184 SER B C 1
ATOM 3739 O O . SER B 1 184 ? -8.531 -15.797 -9.281 1 97.44 184 SER B O 1
ATOM 3741 N N . GLY B 1 185 ? -7.887 -17.938 -9.227 1 98.19 185 GLY B N 1
ATOM 3742 C CA . GLY B 1 185 ? -6.648 -17.594 -8.547 1 98.19 185 GLY B CA 1
ATOM 3743 C C . GLY B 1 185 ? -5.742 -16.703 -9.383 1 98.19 185 GLY B C 1
ATOM 3744 O O . GLY B 1 185 ? -5.094 -15.797 -8.852 1 98.19 185 GLY B O 1
ATOM 3745 N N . LEU B 1 186 ? -5.742 -16.953 -10.664 1 98.25 186 LEU B N 1
ATOM 3746 C CA . LEU B 1 186 ? -4.941 -16.141 -11.57 1 98.25 186 LEU B CA 1
ATOM 3747 C C . LEU B 1 186 ? -5.523 -14.742 -11.703 1 98.25 186 LEU B C 1
ATOM 3749 O O . LEU B 1 186 ? -4.781 -13.758 -11.766 1 98.25 186 LEU B O 1
ATOM 3753 N N . VAL B 1 187 ? -6.836 -14.68 -11.773 1 98.19 187 VAL B N 1
ATOM 3754 C CA . VAL B 1 187 ? -7.484 -13.375 -11.805 1 98.19 187 VAL B CA 1
ATOM 3755 C C . VAL B 1 187 ? -7.105 -12.578 -10.562 1 98.19 187 VAL B C 1
ATOM 3757 O O . VAL B 1 187 ? -6.688 -11.422 -10.656 1 98.19 187 VAL B O 1
ATOM 3760 N N . ALA B 1 188 ? -7.211 -13.234 -9.414 1 98.44 188 ALA B N 1
ATOM 3761 C CA . ALA B 1 188 ? -6.895 -12.586 -8.141 1 98.44 188 ALA B CA 1
ATOM 3762 C C . ALA B 1 188 ? -5.434 -12.148 -8.102 1 98.44 188 ALA B C 1
ATOM 3764 O O . ALA B 1 188 ? -5.129 -11.016 -7.707 1 98.44 188 ALA B O 1
ATOM 3765 N N . LYS B 1 189 ? -4.551 -13.016 -8.508 1 98.25 189 LYS B N 1
ATOM 3766 C CA . LYS B 1 189 ? -3.121 -12.727 -8.531 1 98.25 189 LYS B CA 1
ATOM 3767 C C . LYS B 1 189 ? -2.812 -11.555 -9.461 1 98.25 189 LYS B C 1
ATOM 3769 O O . LYS B 1 189 ? -1.987 -10.703 -9.141 1 98.25 189 LYS B O 1
ATOM 3774 N N . THR B 1 190 ? -3.434 -11.594 -10.602 1 98 190 THR B N 1
ATOM 3775 C CA . THR B 1 190 ? -3.232 -10.531 -11.578 1 98 190 THR B CA 1
ATOM 3776 C C . THR B 1 190 ? -3.621 -9.172 -10.992 1 98 190 THR B C 1
ATOM 3778 O O . THR B 1 190 ? -2.898 -8.188 -11.148 1 98 190 THR B O 1
ATOM 3781 N N . CYS B 1 191 ? -4.746 -9.094 -10.312 1 98.5 191 CYS B N 1
ATOM 3782 C CA . CYS B 1 191 ? -5.188 -7.867 -9.648 1 98.5 191 CYS B CA 1
ATOM 3783 C C . CYS B 1 191 ? -4.195 -7.441 -8.578 1 98.5 191 CYS B C 1
ATOM 3785 O O . CYS B 1 191 ? -3.83 -6.266 -8.492 1 98.5 191 CYS B O 1
ATOM 3787 N N . ASN B 1 192 ? -3.762 -8.406 -7.781 1 98.06 192 ASN B N 1
ATOM 3788 C CA . ASN B 1 192 ? -2.781 -8.156 -6.73 1 98.06 192 ASN B CA 1
ATOM 3789 C C . ASN B 1 192 ? -1.481 -7.594 -7.301 1 98.06 192 ASN B C 1
ATOM 3791 O O . ASN B 1 192 ? -0.943 -6.613 -6.777 1 98.06 192 ASN B O 1
ATOM 3795 N N . ASN B 1 193 ? -0.99 -8.188 -8.336 1 97.88 193 ASN B N 1
ATOM 3796 C CA . ASN B 1 193 ? 0.294 -7.781 -8.898 1 97.88 193 ASN B CA 1
ATOM 3797 C C . ASN B 1 193 ? 0.192 -6.441 -9.617 1 97.88 193 ASN B C 1
ATOM 3799 O O . ASN B 1 193 ? 1.143 -5.656 -9.617 1 97.88 193 ASN B O 1
ATOM 3803 N N . TYR B 1 194 ? -0.94 -6.25 -10.25 1 98.56 194 TYR B N 1
ATOM 3804 C CA . TYR B 1 194 ? -1.169 -4.938 -10.844 1 98.56 194 TYR B CA 1
ATOM 3805 C C . TYR B 1 194 ? -1.099 -3.842 -9.789 1 98.56 194 TYR B C 1
ATOM 3807 O O . TYR B 1 194 ? -0.381 -2.854 -9.961 1 98.56 194 TYR B O 1
ATOM 3815 N N . LEU B 1 195 ? -1.824 -4.031 -8.703 1 98.69 195 LEU B N 1
ATOM 3816 C CA . LEU B 1 195 ? -1.819 -3.078 -7.598 1 98.69 195 LEU B CA 1
ATOM 3817 C C . LEU B 1 195 ? -0.41 -2.893 -7.047 1 98.69 195 LEU B C 1
ATOM 3819 O O . LEU B 1 195 ? 0.04 -1.762 -6.848 1 98.69 195 LEU B O 1
ATOM 3823 N N . SER B 1 196 ? 0.303 -3.965 -6.875 1 98 196 SER B N 1
ATOM 3824 C CA . SER B 1 196 ? 1.672 -3.916 -6.375 1 98 196 SER B CA 1
ATOM 3825 C C . SER B 1 196 ? 2.576 -3.123 -7.309 1 98 196 SER B C 1
ATOM 3827 O O . SER B 1 196 ? 3.398 -2.324 -6.859 1 98 196 SER B O 1
ATOM 3829 N N . GLY B 1 197 ? 2.43 -3.373 -8.578 1 98.38 197 GLY B N 1
ATOM 3830 C CA . GLY B 1 197 ? 3.24 -2.678 -9.57 1 98.38 197 GLY B CA 1
ATOM 3831 C C . GLY B 1 197 ? 3.029 -1.176 -9.562 1 98.38 197 GLY B C 1
ATOM 3832 O O . GLY B 1 197 ? 3.992 -0.408 -9.586 1 98.38 197 GLY B O 1
ATOM 3833 N N . VAL B 1 198 ? 1.771 -0.782 -9.516 1 98.69 198 VAL B N 1
ATOM 3834 C CA . VAL B 1 198 ? 1.46 0.644 -9.508 1 98.69 198 VAL B CA 1
ATOM 3835 C C . VAL B 1 198 ? 1.93 1.266 -8.195 1 98.69 198 VAL B C 1
ATOM 3837 O O . VAL B 1 198 ? 2.492 2.363 -8.188 1 98.69 198 VAL B O 1
ATOM 3840 N N . MET B 1 199 ? 1.729 0.552 -7.113 1 98.5 199 MET B N 1
ATOM 3841 C CA . MET B 1 199 ? 2.176 1.016 -5.801 1 98.5 199 MET B CA 1
ATOM 3842 C C . MET B 1 199 ? 3.684 1.248 -5.789 1 98.5 199 MET B C 1
ATOM 3844 O O . MET B 1 199 ? 4.164 2.199 -5.172 1 98.5 199 MET B O 1
ATOM 3848 N N . ASN B 1 200 ? 4.41 0.405 -6.453 1 98.5 200 ASN B N 1
ATOM 3849 C CA . ASN B 1 200 ? 5.859 0.578 -6.496 1 98.5 200 ASN B CA 1
ATOM 3850 C C . ASN B 1 200 ? 6.25 1.859 -7.227 1 98.5 200 ASN B C 1
ATOM 3852 O O . ASN B 1 200 ? 7.145 2.584 -6.789 1 98.5 200 ASN B O 1
ATOM 3856 N N . ILE B 1 201 ? 5.633 2.115 -8.391 1 98.62 201 ILE B N 1
ATOM 3857 C CA . ILE B 1 201 ? 5.926 3.35 -9.109 1 98.62 201 ILE B CA 1
ATOM 3858 C C . ILE B 1 201 ? 5.668 4.551 -8.203 1 98.62 201 ILE B C 1
ATOM 3860 O O . ILE B 1 201 ? 6.516 5.434 -8.078 1 98.62 201 ILE B O 1
ATOM 3864 N N . ALA B 1 202 ? 4.523 4.531 -7.559 1 98.69 202 ALA B N 1
ATOM 3865 C CA . ALA B 1 202 ? 4.141 5.633 -6.68 1 98.69 202 ALA B CA 1
ATOM 3866 C C . ALA B 1 202 ? 5.109 5.766 -5.508 1 98.69 202 ALA B C 1
ATOM 3868 O O . ALA B 1 202 ? 5.43 6.875 -5.082 1 98.69 202 ALA B O 1
ATOM 3869 N N . ALA B 1 203 ? 5.508 4.633 -4.949 1 98.62 203 ALA B N 1
ATOM 3870 C CA . ALA B 1 203 ? 6.473 4.633 -3.855 1 98.62 203 ALA B CA 1
ATOM 3871 C C . ALA B 1 203 ? 7.801 5.246 -4.297 1 98.62 203 ALA B C 1
ATOM 3873 O O . ALA B 1 203 ? 8.391 6.059 -3.576 1 98.62 203 ALA B O 1
ATOM 3874 N N . CYS B 1 204 ? 8.289 4.82 -5.465 1 98.5 204 CYS B N 1
ATOM 3875 C CA . CYS B 1 204 ? 9.516 5.387 -6.012 1 98.5 204 CYS B CA 1
ATOM 3876 C C . CYS B 1 204 ? 9.391 6.898 -6.18 1 98.5 204 CYS B C 1
ATOM 3878 O O . CYS B 1 204 ? 10.297 7.645 -5.805 1 98.5 204 CYS B O 1
ATOM 3880 N N . GLU B 1 205 ? 8.258 7.328 -6.707 1 98.56 205 GLU B N 1
ATOM 3881 C CA . GLU B 1 205 ? 8.016 8.75 -6.91 1 98.56 205 GLU B CA 1
ATOM 3882 C C . GLU B 1 205 ? 7.984 9.508 -5.586 1 98.56 205 GLU B C 1
ATOM 3884 O O . GLU B 1 205 ? 8.625 10.555 -5.445 1 98.56 205 GLU B O 1
ATOM 3889 N N . ALA B 1 206 ? 7.25 8.992 -4.641 1 98.62 206 ALA B N 1
ATOM 3890 C CA . ALA B 1 206 ? 7.09 9.664 -3.352 1 98.62 206 ALA B CA 1
ATOM 3891 C C . ALA B 1 206 ? 8.43 9.797 -2.633 1 98.62 206 ALA B C 1
ATOM 3893 O O . ALA B 1 206 ? 8.758 10.859 -2.105 1 98.62 206 ALA B O 1
ATOM 3894 N N . MET B 1 207 ? 9.203 8.695 -2.619 1 98.62 207 MET B N 1
ATOM 3895 C CA . MET B 1 207 ? 10.508 8.727 -1.974 1 98.62 207 MET B CA 1
ATOM 3896 C C . MET B 1 207 ? 11.438 9.711 -2.674 1 98.62 207 MET B C 1
ATOM 3898 O O . MET B 1 207 ? 12.117 10.508 -2.02 1 98.62 207 MET B O 1
ATOM 3902 N N . HIS B 1 208 ? 11.453 9.664 -3.994 1 98.44 208 HIS B N 1
ATOM 3903 C CA . HIS B 1 208 ? 12.32 10.578 -4.734 1 98.44 208 HIS B CA 1
ATOM 3904 C C . HIS B 1 208 ? 11.891 12.023 -4.527 1 98.44 208 HIS B C 1
ATOM 3906 O O . HIS B 1 208 ? 12.742 12.914 -4.402 1 98.44 208 HIS B O 1
ATOM 3912 N N . LEU B 1 209 ? 10.594 12.281 -4.547 1 98.19 209 LEU B N 1
ATOM 3913 C CA . LEU B 1 209 ? 10.062 13.617 -4.301 1 98.19 209 LEU B CA 1
ATOM 3914 C C . LEU B 1 209 ? 10.57 14.18 -2.977 1 98.19 209 LEU B C 1
ATOM 3916 O O . LEU B 1 209 ? 11.07 15.297 -2.924 1 98.19 209 LEU B O 1
ATOM 3920 N N . GLY B 1 210 ? 10.445 13.344 -1.889 1 98.06 210 GLY B N 1
ATOM 3921 C CA . GLY B 1 210 ? 10.914 13.773 -0.581 1 98.06 210 GLY B CA 1
ATOM 3922 C C . GLY B 1 210 ? 12.406 14.039 -0.542 1 98.06 210 GLY B C 1
ATOM 3923 O O . GLY B 1 210 ? 12.844 15.07 -0.021 1 98.06 210 GLY B O 1
ATOM 3924 N N . VAL B 1 211 ? 13.164 13.156 -1.145 1 97.38 211 VAL B N 1
ATOM 3925 C CA . VAL B 1 211 ? 14.617 13.289 -1.162 1 97.38 211 VAL B CA 1
ATOM 3926 C C . VAL B 1 211 ? 15.016 14.539 -1.95 1 97.38 211 VAL B C 1
ATOM 3928 O O . VAL B 1 211 ? 15.875 15.312 -1.519 1 97.38 211 VAL B O 1
ATOM 3931 N N . SER B 1 212 ? 14.398 14.75 -3.068 1 97.06 212 SER B N 1
ATOM 3932 C CA . SER B 1 212 ? 14.695 15.898 -3.91 1 97.06 212 SER B CA 1
ATOM 3933 C C . SER B 1 212 ? 14.344 17.203 -3.203 1 97.06 212 SER B C 1
ATOM 3935 O O . SER B 1 212 ? 14.953 18.25 -3.471 1 97.06 212 SER B O 1
ATOM 3937 N N . ALA B 1 213 ? 13.391 17.141 -2.295 1 96 213 ALA B N 1
ATOM 3938 C CA . ALA B 1 213 ? 12.969 18.312 -1.543 1 96 213 ALA B CA 1
ATOM 3939 C C . ALA B 1 213 ? 13.789 18.484 -0.269 1 96 213 ALA B C 1
ATOM 3941 O O . ALA B 1 213 ? 13.516 19.375 0.542 1 96 213 ALA B O 1
ATOM 3942 N N . GLY B 1 214 ? 14.758 17.547 -0.035 1 95.44 214 GLY B N 1
ATOM 3943 C CA . GLY B 1 214 ? 15.727 17.75 1.029 1 95.44 214 GLY B CA 1
ATOM 3944 C C . GLY B 1 214 ? 15.461 16.875 2.242 1 95.44 214 GLY B C 1
ATOM 3945 O O . GLY B 1 214 ? 16.156 16.984 3.26 1 95.44 214 GLY B O 1
ATOM 3946 N N . LEU B 1 215 ? 14.609 15.977 2.158 1 97.25 215 LEU B N 1
ATOM 3947 C CA . LEU B 1 215 ? 14.258 15.133 3.299 1 97.25 215 LEU B CA 1
ATOM 3948 C C . LEU B 1 215 ? 15.203 13.945 3.414 1 97.25 215 LEU B C 1
ATOM 3950 O O . LEU B 1 215 ? 15.625 13.383 2.4 1 97.25 215 LEU B O 1
ATOM 3954 N N . ASP B 1 216 ? 15.539 13.586 4.656 1 97.25 216 ASP B N 1
ATOM 3955 C CA . ASP B 1 216 ? 16.188 12.305 4.918 1 97.25 216 ASP B CA 1
ATOM 3956 C C . ASP B 1 216 ? 15.273 11.141 4.547 1 97.25 216 ASP B C 1
ATOM 3958 O O . ASP B 1 216 ? 14.188 11 5.109 1 97.25 216 ASP B O 1
ATOM 3962 N N . PRO B 1 217 ? 15.742 10.32 3.672 1 98.19 217 PRO B N 1
ATOM 3963 C CA . PRO B 1 217 ? 14.859 9.227 3.25 1 98.19 217 PRO B CA 1
ATOM 3964 C C . PRO B 1 217 ? 14.484 8.297 4.398 1 98.19 217 PRO B C 1
ATOM 3966 O O . PRO B 1 217 ? 13.414 7.676 4.375 1 98.19 217 PRO B O 1
ATOM 3969 N N . LYS B 1 218 ? 15.336 8.18 5.434 1 98.06 218 LYS B N 1
ATOM 3970 C CA . LYS B 1 218 ? 15 7.359 6.594 1 98.06 218 LYS B CA 1
ATOM 3971 C C . LYS B 1 218 ? 13.828 7.953 7.367 1 98.06 218 LYS B C 1
ATOM 3973 O O . LYS B 1 218 ? 12.977 7.219 7.879 1 98.06 218 LYS B O 1
ATOM 3978 N N . ILE B 1 219 ? 13.758 9.25 7.426 1 97.69 219 ILE B N 1
ATOM 3979 C CA . ILE B 1 219 ? 12.656 9.93 8.094 1 97.69 219 ILE B CA 1
ATOM 3980 C C . ILE B 1 219 ? 11.375 9.758 7.281 1 97.69 219 ILE B C 1
ATOM 3982 O O . ILE B 1 219 ? 10.312 9.477 7.84 1 97.69 219 ILE B O 1
ATOM 3986 N N . LEU B 1 220 ? 11.477 9.914 5.965 1 98.5 220 LEU B N 1
ATOM 3987 C CA . LEU B 1 220 ? 10.305 9.742 5.117 1 98.5 220 LEU B CA 1
ATOM 3988 C C . LEU B 1 220 ? 9.758 8.328 5.211 1 98.5 220 LEU B C 1
ATOM 3990 O O . LEU B 1 220 ? 8.547 8.125 5.242 1 98.5 220 LEU B O 1
ATOM 3994 N N . HIS B 1 221 ? 10.672 7.332 5.23 1 98.56 221 HIS B N 1
ATOM 3995 C CA . HIS B 1 221 ? 10.273 5.945 5.445 1 98.56 221 HIS B CA 1
ATOM 3996 C C . HIS B 1 221 ? 9.438 5.805 6.715 1 98.56 221 HIS B C 1
ATOM 3998 O O . HIS B 1 221 ? 8.383 5.164 6.699 1 98.56 221 HIS B O 1
ATOM 4004 N N . ARG B 1 222 ? 9.859 6.402 7.777 1 97.5 222 ARG B N 1
ATOM 4005 C CA . ARG B 1 222 ? 9.156 6.332 9.055 1 97.5 222 ARG B CA 1
ATOM 4006 C C . ARG B 1 222 ? 7.785 6.996 8.953 1 97.5 222 ARG B C 1
ATOM 4008 O O . ARG B 1 222 ? 6.797 6.477 9.477 1 97.5 222 ARG B O 1
ATOM 4015 N N . VAL B 1 223 ? 7.773 8.117 8.297 1 98 223 VAL B N 1
ATOM 4016 C CA . VAL B 1 223 ? 6.535 8.875 8.133 1 98 223 VAL B CA 1
ATOM 4017 C C . VAL B 1 223 ? 5.508 8.031 7.387 1 98 223 VAL B C 1
ATOM 4019 O O . VAL B 1 223 ? 4.363 7.902 7.824 1 98 223 VAL B O 1
ATOM 4022 N N . ILE B 1 224 ? 5.887 7.445 6.301 1 97.75 224 ILE B N 1
ATOM 4023 C CA . ILE B 1 224 ? 4.961 6.676 5.473 1 97.75 224 ILE B CA 1
ATOM 4024 C C . ILE B 1 224 ? 4.496 5.438 6.234 1 97.75 224 ILE B C 1
ATOM 4026 O O . ILE B 1 224 ? 3.312 5.098 6.215 1 97.75 224 ILE B O 1
ATOM 4030 N N . CYS B 1 225 ? 5.406 4.773 6.965 1 96.06 225 CYS B N 1
ATOM 4031 C CA . CYS B 1 225 ? 5.055 3.594 7.746 1 96.06 225 CYS B CA 1
ATOM 4032 C C . CYS B 1 225 ? 4.059 3.943 8.844 1 96.06 225 CYS B C 1
ATOM 4034 O O . CYS B 1 225 ? 3.24 3.107 9.234 1 96.06 225 CYS B O 1
ATOM 4036 N N . ALA B 1 226 ? 4.051 5.176 9.297 1 94.38 226 ALA B N 1
ATOM 4037 C CA . ALA B 1 226 ? 3.174 5.621 10.375 1 94.38 226 ALA B CA 1
ATOM 4038 C C . ALA B 1 226 ? 1.876 6.203 9.828 1 94.38 226 ALA B C 1
ATOM 4040 O O . ALA B 1 226 ? 0.936 6.469 10.578 1 94.38 226 ALA B O 1
ATOM 4041 N N . GLY B 1 227 ? 1.854 6.371 8.508 1 92.81 227 GLY B N 1
ATOM 4042 C CA . GLY B 1 227 ? 0.767 7.141 7.93 1 92.81 227 GLY B CA 1
ATOM 4043 C C . GLY B 1 227 ? -0.196 6.297 7.117 1 92.81 227 GLY B C 1
ATOM 4044 O O . GLY B 1 227 ? -0.152 5.066 7.172 1 92.81 227 GLY B O 1
ATOM 4045 N N . ALA B 1 228 ? -1.067 6.973 6.379 1 90.31 228 ALA B N 1
ATOM 4046 C CA . ALA B 1 228 ? -2.154 6.352 5.629 1 90.31 228 ALA B CA 1
ATOM 4047 C C . ALA B 1 228 ? -1.621 5.609 4.406 1 90.31 228 ALA B C 1
ATOM 4049 O O . ALA B 1 228 ? -2.305 4.746 3.848 1 90.31 228 ALA B O 1
ATOM 4050 N N . ALA B 1 229 ? -0.377 5.887 4.012 1 95.06 229 ALA B N 1
ATOM 4051 C CA . ALA B 1 229 ? 0.174 5.289 2.799 1 95.06 229 ALA B CA 1
ATOM 4052 C C . ALA B 1 229 ? 0.998 4.047 3.123 1 95.06 229 ALA B C 1
ATOM 4054 O O . ALA B 1 229 ? 1.689 3.508 2.256 1 95.06 229 ALA B O 1
ATOM 4055 N N . ARG B 1 230 ? 0.95 3.641 4.367 1 94.88 230 ARG B N 1
ATOM 4056 C CA . ARG B 1 230 ? 1.705 2.451 4.746 1 94.88 230 ARG B CA 1
ATOM 4057 C C . ARG B 1 230 ? 1.42 1.295 3.795 1 94.88 230 ARG B C 1
ATOM 4059 O O . ARG B 1 230 ? 0.266 1.047 3.439 1 94.88 230 ARG B O 1
ATOM 4066 N N . ASN B 1 231 ? 2.441 0.582 3.371 1 96.06 231 ASN B N 1
ATOM 4067 C CA . ASN B 1 231 ? 2.271 -0.533 2.445 1 96.06 231 ASN B CA 1
ATOM 4068 C C . ASN B 1 231 ? 3.49 -1.451 2.443 1 96.06 231 ASN B C 1
ATOM 4070 O O . ASN B 1 231 ? 4.531 -1.108 3.006 1 96.06 231 ASN B O 1
ATOM 4074 N N . GLY B 1 232 ? 3.324 -2.525 1.794 1 92.69 232 GLY B N 1
ATOM 4075 C CA . GLY B 1 232 ? 4.352 -3.555 1.798 1 92.69 232 GLY B CA 1
ATOM 4076 C C . GLY B 1 232 ? 5.602 -3.15 1.04 1 92.69 232 GLY B C 1
ATOM 4077 O O . GLY B 1 232 ? 6.707 -3.562 1.395 1 92.69 232 GLY B O 1
ATOM 4078 N N . ILE B 1 233 ? 5.496 -2.338 0.01 1 96.38 233 ILE B N 1
ATOM 4079 C CA . ILE B 1 233 ? 6.648 -1.894 -0.768 1 96.38 233 ILE B CA 1
ATOM 4080 C C . ILE B 1 233 ? 7.59 -1.084 0.121 1 96.38 233 ILE B C 1
ATOM 4082 O O . ILE B 1 233 ? 8.789 -1.363 0.183 1 96.38 233 ILE B O 1
ATOM 4086 N N . ILE B 1 234 ? 7.035 -0.158 0.826 1 97.69 234 ILE B N 1
ATOM 4087 C CA . ILE B 1 234 ? 7.816 0.731 1.68 1 97.69 234 ILE B CA 1
ATOM 4088 C C . ILE B 1 234 ? 8.398 -0.056 2.852 1 97.69 234 ILE B C 1
ATOM 4090 O O . ILE B 1 234 ? 9.562 0.122 3.209 1 97.69 234 ILE B O 1
ATOM 4094 N N . GLU B 1 235 ? 7.676 -0.964 3.416 1 95.06 235 GLU B N 1
ATOM 4095 C CA . GLU B 1 235 ? 8.07 -1.665 4.633 1 95.06 235 GLU B CA 1
ATOM 4096 C C . GLU B 1 235 ? 9.094 -2.758 4.336 1 95.06 235 GLU B C 1
ATOM 4098 O O . GLU B 1 235 ? 9.984 -3.02 5.145 1 95.06 235 GLU B O 1
ATOM 4103 N N . ARG B 1 236 ? 8.992 -3.416 3.133 1 91 236 ARG B N 1
ATOM 4104 C CA . ARG B 1 236 ? 9.789 -4.621 2.924 1 91 236 ARG B CA 1
ATOM 4105 C C . ARG B 1 236 ? 10.656 -4.496 1.678 1 91 236 ARG B C 1
ATOM 4107 O O . ARG B 1 236 ? 11.805 -4.949 1.666 1 91 236 ARG B O 1
ATOM 4114 N N . SER B 1 237 ? 10.078 -3.869 0.672 1 94.19 237 SER B N 1
ATOM 4115 C CA . SER B 1 237 ? 10.766 -3.736 -0.606 1 94.19 237 SER B CA 1
ATOM 4116 C C . SER B 1 237 ? 11.117 -2.281 -0.898 1 94.19 237 SER B C 1
ATOM 4118 O O . SER B 1 237 ? 10.953 -1.813 -2.027 1 94.19 237 SER B O 1
ATOM 4120 N N . GLN B 1 238 ? 11.641 -1.63 0.138 1 97.62 238 GLN B N 1
ATOM 4121 C CA . GLN B 1 238 ? 11.969 -0.209 0.065 1 97.62 238 GLN B CA 1
ATOM 4122 C C . GLN B 1 238 ? 12.852 0.092 -1.139 1 97.62 238 GLN B C 1
ATOM 4124 O O . GLN B 1 238 ? 13.953 -0.454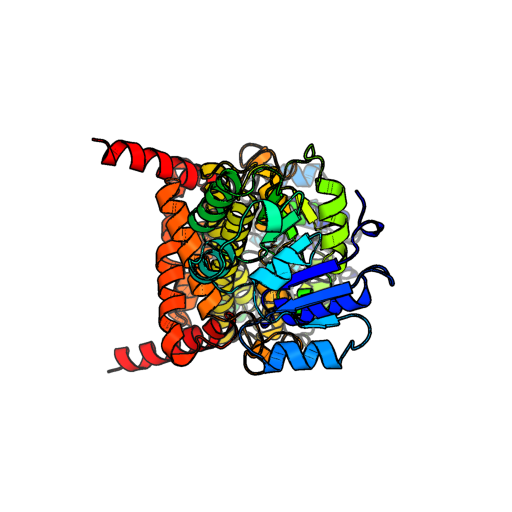 -1.26 1 97.62 238 GLN B O 1
ATOM 4129 N N . PRO B 1 239 ? 12.367 0.976 -2.039 1 98.06 239 PRO B N 1
ATOM 4130 C CA . PRO B 1 239 ? 13.117 1.211 -3.275 1 98.06 239 PRO B CA 1
ATOM 4131 C C . PRO B 1 239 ? 14.414 1.984 -3.043 1 98.06 239 PRO B C 1
ATOM 4133 O O . PRO B 1 239 ? 15.328 1.925 -3.867 1 98.06 239 PRO B O 1
ATOM 4136 N N . VAL B 1 240 ? 14.516 2.795 -2.008 1 98.5 240 VAL B N 1
ATOM 4137 C CA . VAL B 1 240 ? 15.719 3.557 -1.689 1 98.5 240 VAL B CA 1
ATOM 4138 C C . VAL B 1 240 ? 16.719 2.662 -0.959 1 98.5 240 VAL B C 1
ATOM 4140 O O . VAL B 1 240 ? 16.391 2.061 0.066 1 98.5 240 VAL B O 1
ATOM 4143 N N . PRO B 1 241 ? 17.969 2.559 -1.438 1 97.88 241 PRO B N 1
ATOM 4144 C CA . PRO B 1 241 ? 18.953 1.698 -0.789 1 97.88 241 PRO B CA 1
ATOM 4145 C C . PRO B 1 241 ? 19.312 2.16 0.625 1 97.88 241 PRO B C 1
ATOM 4147 O O . PRO B 1 241 ? 19.297 3.363 0.904 1 97.88 241 PRO B O 1
ATOM 4150 N N . GLY B 1 242 ? 19.594 1.203 1.518 1 97.75 242 GLY B N 1
ATOM 4151 C CA . GLY B 1 242 ? 20.203 1.503 2.803 1 97.75 242 GLY B CA 1
ATOM 4152 C C . GLY B 1 242 ? 19.188 1.77 3.898 1 97.75 242 GLY B C 1
ATOM 4153 O O . GLY B 1 242 ? 19.562 2.051 5.039 1 97.75 242 GLY B O 1
ATOM 4154 N N . ILE B 1 243 ? 17.922 1.697 3.631 1 97.94 243 ILE B N 1
ATOM 4155 C CA . ILE B 1 243 ? 16.891 1.991 4.629 1 97.94 243 ILE B CA 1
ATOM 4156 C C . ILE B 1 243 ? 16.422 0.693 5.277 1 97.94 243 ILE B C 1
ATOM 4158 O O . ILE B 1 243 ? 16.406 0.571 6.504 1 97.94 243 ILE B O 1
ATOM 4162 N N . VAL B 1 244 ? 15.969 -0.238 4.418 1 96.94 244 VAL B N 1
ATOM 4163 C CA . VAL B 1 244 ? 15.578 -1.569 4.867 1 96.94 244 VAL B CA 1
ATOM 4164 C C . VAL B 1 244 ? 16.656 -2.58 4.496 1 96.94 244 VAL B C 1
ATOM 4166 O O . VAL B 1 244 ? 16.875 -2.859 3.312 1 96.94 244 VAL B O 1
ATOM 4169 N N . PRO B 1 245 ? 17.344 -3.193 5.43 1 95.38 245 PRO B N 1
ATOM 4170 C CA . PRO B 1 245 ? 18.516 -4.023 5.168 1 95.38 245 PRO B CA 1
ATOM 4171 C C . PRO B 1 245 ? 18.203 -5.215 4.266 1 95.38 245 PRO B C 1
ATOM 4173 O O . PRO B 1 245 ? 19.047 -5.617 3.461 1 95.38 245 PRO B O 1
ATOM 4176 N N . THR B 1 246 ? 17.031 -5.785 4.281 1 91.38 246 THR B N 1
ATOM 4177 C CA . THR B 1 246 ? 16.703 -7 3.543 1 91.38 246 THR B CA 1
ATOM 4178 C C . THR B 1 246 ? 16.125 -6.66 2.168 1 91.38 246 THR B C 1
ATOM 4180 O O . THR B 1 246 ? 15.891 -7.555 1.351 1 91.38 246 THR B O 1
ATOM 4183 N N . ALA B 1 247 ? 15.883 -5.348 1.925 1 94.56 247 ALA B N 1
ATOM 4184 C CA . ALA B 1 247 ? 15.312 -4.941 0.644 1 94.56 247 ALA B CA 1
ATOM 4185 C C . ALA B 1 247 ? 16.297 -5.156 -0.494 1 94.56 247 ALA B C 1
ATOM 4187 O O . ALA B 1 247 ? 17.5 -4.922 -0.333 1 94.56 247 ALA B O 1
ATOM 4188 N N . PRO B 1 248 ? 15.82 -5.57 -1.667 1 94.69 248 PRO B N 1
ATOM 4189 C CA . PRO B 1 248 ? 16.719 -5.742 -2.812 1 94.69 248 PRO B CA 1
ATOM 4190 C C . PRO B 1 248 ? 17.5 -4.477 -3.141 1 94.69 248 PRO B C 1
ATOM 4192 O O . PRO B 1 248 ? 18.641 -4.559 -3.605 1 94.69 248 PRO B O 1
ATOM 4195 N N . SER B 1 249 ? 16.906 -3.301 -2.934 1 97.38 249 SER B N 1
ATOM 4196 C CA . SER B 1 249 ? 17.578 -2.031 -3.221 1 97.38 249 SER B CA 1
ATOM 4197 C C . SER B 1 249 ? 18.891 -1.917 -2.473 1 97.38 249 SER B C 1
ATOM 4199 O O . SER B 1 249 ? 19.859 -1.326 -2.979 1 97.38 249 SER B O 1
ATOM 4201 N N . THR B 1 250 ? 19.031 -2.496 -1.26 1 96.94 250 THR B N 1
ATOM 4202 C CA . THR B 1 250 ? 20.203 -2.387 -0.417 1 96.94 250 THR B CA 1
ATOM 4203 C C . THR B 1 250 ? 21.297 -3.357 -0.882 1 96.94 250 THR B C 1
ATOM 4205 O O . THR B 1 250 ? 22.438 -3.271 -0.439 1 96.94 250 THR B O 1
ATOM 4208 N N . ARG B 1 251 ? 21.016 -4.227 -1.784 1 94.94 251 ARG B N 1
ATOM 4209 C CA . ARG B 1 251 ? 21.953 -5.188 -2.348 1 94.94 251 ARG B CA 1
ATOM 4210 C C . ARG B 1 251 ? 22.062 -5.023 -3.859 1 94.94 251 ARG B C 1
ATOM 4212 O O . ARG B 1 251 ? 22.094 -6.012 -4.598 1 94.94 251 ARG B O 1
ATOM 4219 N N . GLY B 1 252 ? 22 -3.83 -4.223 1 95.81 252 GLY B N 1
ATOM 4220 C CA . GLY B 1 252 ? 22.141 -3.545 -5.645 1 95.81 252 GLY B CA 1
ATOM 4221 C C . GLY B 1 252 ? 20.953 -3.998 -6.461 1 95.81 252 GLY B C 1
ATOM 4222 O O . GLY B 1 252 ? 21.094 -4.352 -7.633 1 95.81 252 GLY B O 1
ATOM 4223 N N . TYR B 1 253 ? 19.75 -4.133 -5.871 1 96.62 253 TYR B N 1
ATOM 4224 C CA . TYR B 1 253 ? 18.484 -4.523 -6.488 1 96.62 253 TYR B CA 1
ATOM 4225 C C . TYR B 1 253 ? 18.547 -5.953 -7.008 1 96.62 253 TYR B C 1
ATOM 4227 O O . TYR B 1 253 ? 18 -6.262 -8.062 1 96.62 253 TYR B O 1
ATOM 4235 N N . SER B 1 254 ? 19.359 -6.832 -6.363 1 90.31 254 SER B N 1
ATOM 4236 C CA . SER B 1 254 ? 19.484 -8.242 -6.719 1 90.31 254 SER B CA 1
ATOM 4237 C C . SER B 1 254 ? 19.797 -9.094 -5.492 1 90.31 254 SER B C 1
ATOM 4239 O O . SER B 1 254 ? 20.562 -8.68 -4.617 1 90.31 254 SER B O 1
ATOM 4241 N N . PRO B 1 255 ? 19.219 -10.242 -5.473 1 84.5 255 PRO B N 1
ATOM 4242 C CA . PRO B 1 255 ? 18.094 -10.766 -6.258 1 84.5 255 PRO B CA 1
ATOM 4243 C C . PRO B 1 255 ? 16.766 -10.164 -5.844 1 84.5 255 PRO B C 1
ATOM 4245 O O . PRO B 1 255 ? 16.703 -9.383 -4.891 1 84.5 255 PRO B O 1
ATOM 4248 N N . GLY B 1 256 ? 15.742 -10.383 -6.52 1 88.25 256 GLY B N 1
ATOM 4249 C CA . GLY B 1 256 ? 14.383 -9.945 -6.223 1 88.25 256 GLY B CA 1
ATOM 4250 C C . GLY B 1 256 ? 13.383 -10.367 -7.281 1 88.25 256 GLY B C 1
ATOM 4251 O O . GLY B 1 256 ? 13.625 -11.312 -8.031 1 88.25 256 GLY B O 1
ATOM 4252 N N . PHE B 1 257 ? 12.305 -9.703 -7.25 1 92.19 257 PHE B N 1
ATOM 4253 C CA . PHE B 1 257 ? 11.305 -9.914 -8.297 1 92.19 257 PHE B CA 1
ATOM 4254 C C . PHE B 1 257 ? 11.602 -9.039 -9.508 1 92.19 257 PHE B C 1
ATOM 4256 O O . PHE B 1 257 ? 11.469 -7.816 -9.453 1 92.19 257 PHE B O 1
ATOM 4263 N N . LYS B 1 258 ? 11.977 -9.656 -10.555 1 93.81 258 LYS B N 1
ATOM 4264 C CA . LYS B 1 258 ? 12.547 -8.961 -11.711 1 93.81 258 LYS B CA 1
ATOM 4265 C C . LYS B 1 258 ? 11.57 -7.941 -12.281 1 93.81 258 LYS B C 1
ATOM 4267 O O . LYS B 1 258 ? 10.367 -8.203 -12.344 1 93.81 258 LYS B O 1
ATOM 4272 N N . ALA B 1 259 ? 12.133 -6.809 -12.75 1 97.12 259 ALA B N 1
ATOM 4273 C CA . ALA B 1 259 ? 11.328 -5.789 -13.43 1 97.12 259 ALA B CA 1
ATOM 4274 C C . ALA B 1 259 ? 10.641 -6.363 -14.656 1 97.12 259 ALA B C 1
ATOM 4276 O O . ALA B 1 259 ? 9.516 -5.98 -14.984 1 97.12 259 ALA B O 1
ATOM 4277 N N . SER B 1 260 ? 11.305 -7.285 -15.359 1 96.44 260 SER B N 1
ATOM 4278 C CA . SER B 1 260 ? 10.719 -7.902 -16.547 1 96.44 260 SER B CA 1
ATOM 4279 C C . SER B 1 260 ? 9.484 -8.719 -16.188 1 96.44 260 SER B C 1
ATOM 4281 O O . SER B 1 260 ? 8.492 -8.711 -16.938 1 96.44 260 SER B O 1
ATOM 4283 N N . LEU B 1 261 ? 9.508 -9.398 -15.078 1 94.06 261 LEU B N 1
ATOM 4284 C CA . LEU B 1 261 ? 8.367 -10.18 -14.625 1 94.06 261 LEU B CA 1
ATOM 4285 C C . LEU B 1 261 ? 7.223 -9.273 -14.188 1 94.06 261 LEU B C 1
ATOM 4287 O O . LEU B 1 261 ? 6.051 -9.578 -14.43 1 94.06 261 LEU B O 1
ATOM 4291 N N . MET B 1 262 ? 7.562 -8.148 -13.547 1 96.62 262 MET B N 1
ATOM 4292 C CA . MET B 1 262 ? 6.52 -7.199 -13.172 1 96.62 262 MET B CA 1
ATOM 4293 C C . MET B 1 262 ? 5.879 -6.574 -14.406 1 96.62 262 MET B C 1
ATOM 4295 O O . MET B 1 262 ? 4.66 -6.402 -14.453 1 96.62 262 MET B O 1
ATOM 4299 N N . ALA B 1 263 ? 6.758 -6.227 -15.391 1 97.88 263 ALA B N 1
ATOM 4300 C CA . ALA B 1 263 ? 6.215 -5.723 -16.641 1 97.88 263 ALA B CA 1
ATOM 4301 C C . ALA B 1 263 ? 5.227 -6.711 -17.25 1 97.88 263 ALA B C 1
ATOM 4303 O O . ALA B 1 263 ? 4.152 -6.32 -17.719 1 97.88 263 ALA B O 1
ATOM 4304 N N . LYS B 1 264 ? 5.582 -7.941 -17.219 1 96.12 264 LYS B N 1
ATOM 4305 C CA . LYS B 1 264 ? 4.699 -9 -17.719 1 96.12 264 LYS B CA 1
ATOM 4306 C C . LYS B 1 264 ? 3.396 -9.039 -16.922 1 96.12 264 LYS B C 1
ATOM 4308 O O . LYS B 1 264 ? 2.316 -9.18 -17.5 1 96.12 264 LYS B O 1
ATOM 4313 N N . ASP B 1 265 ? 3.455 -8.953 -15.602 1 96.69 265 ASP B N 1
ATOM 4314 C CA . ASP B 1 265 ? 2.271 -9.039 -14.75 1 96.69 265 ASP B CA 1
ATOM 4315 C C . ASP B 1 265 ? 1.351 -7.84 -14.977 1 96.69 265 ASP B C 1
ATOM 4317 O O . ASP B 1 265 ? 0.126 -7.98 -14.969 1 96.69 265 ASP B O 1
ATOM 4321 N N . VAL B 1 266 ? 1.932 -6.625 -15.133 1 98.31 266 VAL B N 1
ATOM 4322 C CA . VAL B 1 266 ? 1.13 -5.441 -15.438 1 98.31 266 VAL B CA 1
ATOM 4323 C C . VAL B 1 266 ? 0.465 -5.602 -16.797 1 98.31 266 VAL B C 1
ATOM 4325 O O . VAL B 1 266 ? -0.699 -5.234 -16.984 1 98.31 266 VAL B O 1
ATOM 4328 N N . ALA B 1 267 ? 1.203 -6.168 -17.719 1 97.81 267 ALA B N 1
ATOM 4329 C CA . ALA B 1 267 ? 0.631 -6.422 -19.047 1 97.81 267 ALA B CA 1
ATOM 4330 C C . ALA B 1 267 ? -0.538 -7.398 -18.953 1 97.81 267 ALA B C 1
ATOM 4332 O O . ALA B 1 267 ? -1.544 -7.238 -19.641 1 97.81 267 ALA B O 1
ATOM 4333 N N . LEU B 1 268 ? -0.412 -8.438 -18.172 1 97.25 268 LEU B N 1
ATOM 4334 C CA . LEU B 1 268 ? -1.498 -9.383 -17.953 1 97.25 268 LEU B CA 1
ATOM 4335 C C . LEU B 1 268 ? -2.738 -8.68 -17.422 1 97.25 268 LEU B C 1
ATOM 4337 O O . LEU B 1 268 ? -3.861 -9 -17.828 1 97.25 268 LEU B O 1
ATOM 4341 N N . ALA B 1 269 ? -2.525 -7.738 -16.531 1 98.19 269 ALA B N 1
ATOM 4342 C CA . ALA B 1 269 ? -3.643 -7 -15.953 1 98.19 269 ALA B CA 1
ATOM 4343 C C . ALA B 1 269 ? -4.324 -6.117 -16.984 1 98.19 269 ALA B C 1
ATOM 4345 O O . ALA B 1 269 ? -5.555 -6.043 -17.031 1 98.19 269 ALA B O 1
ATOM 4346 N N . VAL B 1 270 ? -3.514 -5.43 -17.766 1 97.62 270 VAL B N 1
ATOM 4347 C CA . VAL B 1 270 ? -4.062 -4.578 -18.828 1 97.62 270 VAL B CA 1
ATOM 4348 C C . VAL B 1 270 ? -4.879 -5.418 -19.797 1 97.62 270 VAL B C 1
ATOM 4350 O O . VAL B 1 270 ? -5.992 -5.039 -20.172 1 97.62 270 VAL B O 1
ATOM 4353 N N . LYS B 1 271 ? -4.359 -6.578 -20.141 1 96.19 271 LYS B N 1
ATOM 4354 C CA . LYS B 1 271 ? -5.078 -7.488 -21.016 1 96.19 271 LYS B CA 1
ATOM 4355 C C . LYS B 1 271 ? -6.379 -7.969 -20.391 1 96.19 271 LYS B C 1
ATOM 4357 O O . LYS B 1 271 ? -7.418 -8.016 -21.047 1 96.19 271 LYS B O 1
ATOM 4362 N N . LEU B 1 272 ? -6.32 -8.359 -19.141 1 96.5 272 LEU B N 1
ATOM 4363 C CA . LEU B 1 272 ? -7.516 -8.773 -18.422 1 96.5 272 LEU B CA 1
ATOM 4364 C C . LEU B 1 272 ? -8.555 -7.656 -18.391 1 96.5 272 LEU B C 1
ATOM 4366 O O . LEU B 1 272 ? -9.758 -7.918 -18.484 1 96.5 272 LEU B O 1
ATOM 4370 N N . GLY B 1 273 ? -8.062 -6.414 -18.203 1 96.75 273 GLY B N 1
ATOM 4371 C CA . GLY B 1 273 ? -8.961 -5.27 -18.25 1 96.75 273 GLY B CA 1
ATOM 4372 C C . GLY B 1 273 ? -9.703 -5.145 -19.562 1 96.75 273 GLY B C 1
ATOM 4373 O O . GLY B 1 273 ? -10.906 -4.883 -19.594 1 96.75 273 GLY B O 1
ATOM 4374 N N . GLU B 1 274 ? -9.016 -5.348 -20.641 1 94.5 274 GLU B N 1
ATOM 4375 C CA . GLU B 1 274 ? -9.633 -5.301 -21.969 1 94.5 274 GLU B CA 1
ATOM 4376 C C . GLU B 1 274 ? -10.695 -6.383 -22.109 1 94.5 274 GLU B C 1
ATOM 4378 O O . GLU B 1 274 ? -11.805 -6.105 -22.578 1 94.5 274 GLU B O 1
ATOM 4383 N N . THR B 1 275 ? -10.383 -7.57 -21.672 1 93.38 275 THR B N 1
ATOM 4384 C CA . THR B 1 275 ? -11.281 -8.703 -21.859 1 93.38 275 THR B CA 1
ATOM 4385 C C . THR B 1 275 ? -12.5 -8.594 -20.953 1 93.38 275 THR B C 1
ATOM 4387 O O . THR B 1 275 ? -13.586 -9.039 -21.297 1 93.38 275 THR B O 1
ATOM 4390 N N . SER B 1 276 ? -12.336 -7.988 -19.828 1 94.44 276 SER B N 1
ATOM 4391 C CA . SER B 1 276 ? -13.414 -7.887 -18.859 1 94.44 276 SER B CA 1
ATOM 4392 C C . SER B 1 276 ? -14.094 -6.52 -18.922 1 94.44 276 SER B C 1
ATOM 4394 O O . SER B 1 276 ? -14.93 -6.199 -18.078 1 94.44 276 SER B O 1
ATOM 4396 N N . LYS B 1 277 ? -13.617 -5.652 -19.844 1 93.44 277 LYS B N 1
ATOM 4397 C CA . LYS B 1 277 ? -14.164 -4.316 -20.062 1 93.44 277 LYS B CA 1
ATOM 4398 C C . LYS B 1 277 ? -14.016 -3.451 -18.812 1 93.44 277 LYS B C 1
ATOM 4400 O O . LYS B 1 277 ? -14.977 -2.793 -18.391 1 93.44 277 LYS B O 1
ATOM 4405 N N . ALA B 1 278 ? -12.945 -3.607 -18.141 1 94.75 278 ALA B N 1
ATOM 4406 C CA . ALA B 1 278 ? -12.57 -2.785 -17 1 94.75 278 ALA B CA 1
ATOM 4407 C C . ALA B 1 278 ? -11.43 -1.832 -17.344 1 94.75 278 ALA B C 1
ATOM 4409 O O . ALA B 1 278 ? -10.305 -2.266 -17.578 1 94.75 278 ALA B O 1
ATOM 4410 N N . ASN B 1 279 ? -11.711 -0.585 -17.391 1 89.12 279 ASN B N 1
ATOM 4411 C CA . ASN B 1 279 ? -10.695 0.405 -17.719 1 89.12 279 ASN B CA 1
ATOM 4412 C C . ASN B 1 279 ? -9.734 0.633 -16.562 1 89.12 279 ASN B C 1
ATOM 4414 O O . ASN B 1 279 ? -10.164 0.797 -15.414 1 89.12 279 ASN B O 1
ATOM 4418 N N . LEU B 1 280 ? -8.461 0.617 -16.859 1 96.75 280 LEU B N 1
ATOM 4419 C CA . LEU B 1 280 ? -7.414 0.927 -15.891 1 96.75 280 LEU B CA 1
ATOM 4420 C C . LEU B 1 280 ? -6.797 2.291 -16.188 1 96.75 280 LEU B C 1
ATOM 4422 O O . LEU B 1 280 ? -5.922 2.412 -17.047 1 96.75 280 LEU B O 1
ATOM 4426 N N . VAL B 1 281 ? -7.145 3.291 -15.406 1 97 281 VAL B N 1
ATOM 4427 C CA . VAL B 1 281 ? -6.746 4.676 -15.625 1 97 281 VAL B CA 1
ATOM 4428 C C . VAL B 1 281 ? -5.223 4.785 -15.578 1 97 281 VAL B C 1
ATOM 4430 O O . VAL B 1 281 ? -4.625 5.555 -16.344 1 97 281 VAL B O 1
ATOM 4433 N N . LEU B 1 282 ? -4.555 4.004 -14.734 1 98.31 282 LEU B N 1
ATOM 4434 C CA . LEU B 1 282 ? -3.113 4.094 -14.539 1 98.31 282 LEU B CA 1
ATOM 4435 C C . LEU B 1 282 ? -2.391 3.023 -15.352 1 98.31 282 LEU B C 1
ATOM 4437 O O . LEU B 1 282 ? -1.16 3.016 -15.422 1 98.31 282 LEU B O 1
ATOM 4441 N N . GLY B 1 283 ? -3.156 2.076 -15.984 1 97.81 283 GLY B N 1
ATOM 4442 C CA . GLY B 1 283 ? -2.619 0.853 -16.562 1 97.81 283 GLY B CA 1
ATOM 4443 C C . GLY B 1 283 ? -1.595 1.105 -17.656 1 97.81 283 GLY B C 1
ATOM 4444 O O . GLY B 1 283 ? -0.496 0.548 -17.609 1 97.81 283 GLY B O 1
ATOM 4445 N N . SER B 1 284 ? -1.925 1.986 -18.609 1 96.5 284 SER B N 1
ATOM 4446 C CA . SER B 1 284 ? -1.038 2.246 -19.734 1 96.5 284 SER B CA 1
ATOM 4447 C C . SER B 1 284 ? 0.252 2.922 -19.281 1 96.5 284 SER B C 1
ATOM 4449 O O . SER B 1 284 ? 1.338 2.576 -19.75 1 96.5 284 SER B O 1
ATOM 4451 N N . THR B 1 285 ? 0.139 3.906 -18.406 1 97.5 285 THR B N 1
ATOM 4452 C CA . THR B 1 285 ? 1.312 4.605 -17.891 1 97.5 285 THR B CA 1
ATOM 4453 C C . THR B 1 285 ? 2.205 3.654 -17.109 1 97.5 285 THR B C 1
ATOM 4455 O O . THR B 1 285 ? 3.432 3.693 -17.234 1 97.5 285 THR B O 1
ATOM 4458 N N . ALA B 1 286 ? 1.602 2.791 -16.297 1 98.31 286 ALA B N 1
ATOM 4459 C CA . ALA B 1 286 ? 2.375 1.824 -15.516 1 98.31 286 ALA B CA 1
ATOM 4460 C C . ALA B 1 286 ? 3.139 0.873 -16.438 1 98.31 286 ALA B C 1
ATOM 4462 O O . ALA B 1 286 ? 4.34 0.654 -16.25 1 98.31 286 ALA B O 1
ATOM 4463 N N . LEU B 1 287 ? 2.404 0.346 -17.406 1 98 287 LEU B N 1
ATOM 4464 C CA . LEU B 1 287 ? 3.012 -0.602 -18.344 1 98 287 LEU B CA 1
ATOM 4465 C C . LEU B 1 287 ? 4.176 0.041 -19.094 1 98 287 LEU B C 1
ATOM 4467 O O . LEU B 1 287 ? 5.258 -0.542 -19.188 1 98 287 LEU B O 1
ATOM 4471 N N . SER B 1 288 ? 3.99 1.263 -19.578 1 97.81 288 SER B N 1
ATOM 4472 C CA . SER B 1 288 ? 5.039 1.955 -20.328 1 97.81 288 SER B CA 1
ATOM 4473 C C . SER B 1 288 ? 6.238 2.264 -19.438 1 97.81 288 SER B C 1
ATOM 4475 O O . SER B 1 288 ? 7.383 2.234 -19.891 1 97.81 288 SER B O 1
ATOM 4477 N N . THR B 1 289 ? 6 2.613 -18.172 1 97.56 289 THR B N 1
ATOM 4478 C CA . THR B 1 289 ? 7.07 2.91 -17.234 1 97.56 289 THR B CA 1
ATOM 4479 C C . THR B 1 289 ? 7.957 1.688 -17.016 1 97.56 289 THR B C 1
ATOM 4481 O O . THR B 1 289 ? 9.188 1.788 -17.078 1 97.56 289 THR B O 1
ATOM 4484 N N . TYR B 1 290 ? 7.375 0.505 -16.797 1 98.06 290 TYR B N 1
ATOM 4485 C CA . TYR B 1 290 ? 8.164 -0.708 -16.609 1 98.06 290 TYR B CA 1
ATOM 4486 C C . TYR B 1 290 ? 8.906 -1.076 -17.891 1 98.06 290 TYR B C 1
ATOM 4488 O O . TYR B 1 290 ? 10.078 -1.45 -17.844 1 98.06 290 TYR B O 1
ATOM 4496 N N . GLN B 1 291 ? 8.219 -0.94 -19 1 97.94 291 GLN B N 1
ATOM 4497 C CA . GLN B 1 291 ? 8.836 -1.281 -20.281 1 97.94 291 GLN B CA 1
ATOM 4498 C C . GLN B 1 291 ? 10.062 -0.414 -20.547 1 97.94 291 GLN B C 1
ATOM 4500 O O . GLN B 1 291 ? 11.055 -0.885 -21.125 1 97.94 291 GLN B O 1
ATOM 4505 N N . SER B 1 292 ? 10.047 0.791 -20.125 1 96.38 292 SER B N 1
ATOM 4506 C CA . SER B 1 292 ? 11.102 1.751 -20.406 1 96.38 292 SER B CA 1
ATOM 4507 C C . SER B 1 292 ? 12.406 1.363 -19.703 1 96.38 292 SER B C 1
ATOM 4509 O O . SER B 1 292 ? 13.492 1.748 -20.141 1 96.38 292 SER B O 1
ATOM 4511 N N . VAL B 1 293 ? 12.359 0.552 -18.656 1 96.06 293 VAL B N 1
ATOM 4512 C CA . VAL B 1 293 ? 13.57 0.282 -17.875 1 96.06 293 VAL B CA 1
ATOM 4513 C C . VAL B 1 293 ? 14.109 -1.102 -18.234 1 96.06 293 VAL B C 1
ATOM 4515 O O . VAL B 1 293 ? 15.211 -1.468 -17.828 1 96.06 293 VAL B O 1
ATOM 4518 N N . LEU B 1 294 ? 13.43 -1.911 -19.047 1 96.94 294 LEU B N 1
ATOM 4519 C CA . LEU B 1 294 ? 13.734 -3.314 -19.297 1 96.94 294 LEU B CA 1
ATOM 4520 C C . LEU B 1 294 ? 15.086 -3.457 -19.984 1 96.94 294 LEU B C 1
ATOM 4522 O O . LEU B 1 294 ? 15.875 -4.336 -19.641 1 96.94 294 LEU B O 1
ATOM 4526 N N . PRO B 1 295 ? 15.492 -2.566 -20.922 1 95.88 295 PRO B N 1
ATOM 4527 C CA . PRO B 1 295 ? 16.766 -2.754 -21.625 1 95.88 295 PRO B CA 1
ATOM 4528 C C . PRO B 1 295 ? 17.969 -2.719 -20.688 1 95.88 295 PRO B C 1
ATOM 4530 O O . PRO B 1 295 ? 18.922 -3.48 -20.859 1 95.88 295 PRO B O 1
ATOM 4533 N N . GLU B 1 296 ? 17.875 -1.97 -19.625 1 94.75 296 GLU B N 1
ATOM 4534 C CA . GLU B 1 296 ? 19.031 -1.787 -18.75 1 94.75 296 GLU B CA 1
ATOM 4535 C C . GLU B 1 296 ? 18.859 -2.551 -17.438 1 94.75 296 GLU B C 1
ATOM 4537 O O . GLU B 1 296 ? 19.844 -2.984 -16.844 1 94.75 296 GLU B O 1
ATOM 4542 N N . SER B 1 297 ? 17.578 -2.748 -17.047 1 96.94 297 SER B N 1
ATOM 4543 C CA . SER B 1 297 ? 17.375 -3.16 -15.664 1 96.94 297 SER B CA 1
ATOM 4544 C C . SER B 1 297 ? 16.344 -4.27 -15.562 1 96.94 297 SER B C 1
ATOM 4546 O O . SER B 1 297 ? 15.75 -4.48 -14.5 1 96.94 297 SER B O 1
ATOM 4548 N N . GLY B 1 298 ? 16.109 -4.961 -16.656 1 96.88 298 GLY B N 1
ATOM 4549 C CA . GLY B 1 298 ? 15.055 -5.961 -16.703 1 96.88 298 GLY B CA 1
ATOM 4550 C C . GLY B 1 298 ? 15.289 -7.121 -15.758 1 96.88 298 GLY B C 1
ATOM 4551 O O . GLY B 1 298 ? 14.336 -7.734 -15.273 1 96.88 298 GLY B O 1
ATOM 4552 N N . ASP B 1 299 ? 16.547 -7.43 -15.422 1 94.81 299 ASP B N 1
ATOM 4553 C CA . ASP B 1 299 ? 16.906 -8.586 -14.602 1 94.81 299 ASP B CA 1
ATOM 4554 C C . ASP B 1 299 ? 17.047 -8.203 -13.133 1 94.81 299 ASP B C 1
ATOM 4556 O O . ASP B 1 299 ? 17.203 -9.062 -12.266 1 94.81 299 ASP B O 1
ATOM 4560 N N . LEU B 1 300 ? 16.922 -6.93 -12.844 1 96.56 300 LEU B N 1
ATOM 4561 C CA . LEU B 1 300 ? 16.984 -6.445 -11.469 1 96.56 300 LEU B CA 1
ATOM 4562 C C . LEU B 1 300 ? 15.586 -6.391 -10.844 1 96.56 300 LEU B C 1
ATOM 4564 O O . LEU B 1 300 ? 14.586 -6.543 -11.539 1 96.56 300 LEU B O 1
ATOM 4568 N N . ASP B 1 301 ? 15.594 -6.285 -9.562 1 96.12 301 ASP B N 1
ATOM 4569 C CA . ASP B 1 301 ? 14.328 -6.164 -8.844 1 96.12 301 ASP B CA 1
ATOM 4570 C C . ASP B 1 301 ? 13.508 -4.992 -9.375 1 96.12 301 ASP B C 1
ATOM 4572 O O . ASP B 1 301 ? 14.062 -3.943 -9.719 1 96.12 301 ASP B O 1
ATOM 4576 N N . PHE B 1 302 ? 12.227 -5.129 -9.391 1 97 302 PHE B N 1
ATOM 4577 C CA . PHE B 1 302 ? 11.344 -4.141 -10 1 97 302 PHE B CA 1
ATOM 4578 C C . PHE B 1 302 ? 11.438 -2.809 -9.266 1 97 302 PHE B C 1
ATOM 4580 O O . PHE B 1 302 ? 11.062 -1.767 -9.812 1 97 302 PHE B O 1
ATOM 4587 N N . THR B 1 303 ? 11.914 -2.732 -8.031 1 97.81 303 THR B N 1
ATOM 4588 C CA . THR B 1 303 ? 12.07 -1.482 -7.297 1 97.81 303 THR B CA 1
ATOM 4589 C C . THR B 1 303 ? 13.227 -0.663 -7.867 1 97.81 303 THR B C 1
ATOM 4591 O O . THR B 1 303 ? 13.414 0.497 -7.492 1 97.81 303 THR B O 1
ATOM 4594 N N . VAL B 1 304 ? 13.945 -1.186 -8.867 1 98.06 304 VAL B N 1
ATOM 4595 C CA . VAL B 1 304 ? 15.039 -0.487 -9.539 1 98.06 304 VAL B CA 1
ATOM 4596 C C . VAL B 1 304 ? 14.5 0.738 -10.273 1 98.06 304 VAL B C 1
ATOM 4598 O O . VAL B 1 304 ? 15.258 1.648 -10.617 1 98.06 304 VAL B O 1
ATOM 4601 N N . LEU B 1 305 ? 13.18 0.751 -10.422 1 97.69 305 LEU B N 1
ATOM 4602 C CA . LEU B 1 305 ? 12.531 1.909 -11.031 1 97.69 305 LEU B CA 1
ATOM 4603 C C . LEU B 1 305 ? 12.953 3.197 -10.328 1 97.69 305 LEU B C 1
ATOM 4605 O O . LEU B 1 305 ? 12.984 4.262 -10.945 1 97.69 305 LEU B O 1
ATOM 4609 N N . TYR B 1 306 ? 13.273 3.127 -9.039 1 97.88 306 TYR B N 1
ATOM 4610 C CA . TYR B 1 306 ? 13.703 4.301 -8.289 1 97.88 306 TYR B CA 1
ATOM 4611 C C . TYR B 1 306 ? 14.883 4.98 -8.969 1 97.88 306 TYR B C 1
ATOM 4613 O O . TYR B 1 306 ? 14.914 6.207 -9.094 1 97.88 306 TYR B O 1
ATOM 4621 N N . ARG B 1 307 ? 15.836 4.176 -9.453 1 96.06 307 ARG B N 1
ATOM 4622 C CA . ARG B 1 307 ? 17.016 4.715 -10.102 1 96.06 307 ARG B CA 1
ATOM 4623 C C . ARG B 1 307 ? 16.656 5.488 -11.367 1 96.06 307 ARG B C 1
ATOM 4625 O O . ARG B 1 307 ? 17.219 6.539 -11.648 1 96.06 307 ARG B O 1
ATOM 4632 N N . HIS B 1 308 ? 15.75 5.012 -12.062 1 94.5 308 HIS B N 1
ATOM 4633 C CA . HIS B 1 308 ? 15.359 5.613 -13.328 1 94.5 308 HIS B CA 1
ATOM 4634 C C . HIS B 1 308 ? 14.523 6.871 -13.109 1 94.5 308 HIS B C 1
ATOM 4636 O O . HIS B 1 308 ? 14.688 7.863 -13.828 1 94.5 308 HIS B O 1
ATOM 4642 N N . ILE B 1 309 ? 13.656 6.805 -12.141 1 94.31 309 ILE B N 1
ATOM 4643 C CA . ILE B 1 309 ? 12.828 7.957 -11.797 1 94.31 309 ILE B CA 1
ATOM 4644 C C . ILE B 1 309 ? 13.711 9.078 -11.25 1 94.31 309 ILE B C 1
ATOM 4646 O O . ILE B 1 309 ? 13.539 10.242 -11.602 1 94.31 309 ILE B O 1
ATOM 4650 N N . ALA B 1 310 ? 14.648 8.711 -10.469 1 92.25 310 ALA B N 1
ATOM 4651 C CA . ALA B 1 310 ? 15.555 9.695 -9.898 1 92.25 310 ALA B CA 1
ATOM 4652 C C . ALA B 1 310 ? 16.469 10.289 -10.969 1 92.25 310 ALA B C 1
ATOM 4654 O O . ALA B 1 310 ? 16.781 11.484 -10.938 1 92.25 310 ALA B O 1
ATOM 4655 N N . LYS B 1 311 ? 16.969 9.516 -11.953 1 85.38 311 LYS B N 1
ATOM 4656 C CA . LYS B 1 311 ? 17.844 9.961 -13.031 1 85.38 311 LYS B CA 1
ATOM 4657 C C . LYS B 1 311 ? 17.094 10.852 -14.016 1 85.38 311 LYS B C 1
ATOM 4659 O O . LYS B 1 311 ? 17.641 11.836 -14.523 1 85.38 311 LYS B O 1
ATOM 4664 N N . GLY B 1 312 ? 15.836 10.375 -14.414 1 74.12 312 GLY B N 1
ATOM 4665 C CA . GLY B 1 312 ? 15.055 11.156 -15.359 1 74.12 312 GLY B CA 1
ATOM 4666 C C . GLY B 1 312 ? 14.797 12.578 -14.883 1 74.12 312 GLY B C 1
ATOM 4667 O O . GLY B 1 312 ? 14.773 13.516 -15.688 1 74.12 312 GLY B O 1
ATOM 4668 N N . ALA B 1 313 ? 14.625 12.68 -13.695 1 57.34 313 ALA B N 1
ATOM 4669 C CA . ALA B 1 313 ? 14.477 14.008 -13.109 1 57.34 313 ALA B CA 1
ATOM 4670 C C . ALA B 1 313 ? 15.75 14.828 -13.273 1 57.34 313 ALA B C 1
ATOM 4672 O O . ALA B 1 313 ? 15.695 16.047 -13.484 1 57.34 313 ALA B O 1
ATOM 4673 N N . SER B 1 314 ? 16.844 14.164 -13.367 1 52.12 314 SER B N 1
ATOM 4674 C CA . SER B 1 314 ? 18.125 14.828 -13.516 1 52.12 314 SER B CA 1
ATOM 4675 C C . SER B 1 314 ? 18.375 15.227 -14.969 1 52.12 314 SER B C 1
ATOM 4677 O O . SER B 1 314 ? 18.906 16.297 -15.242 1 52.12 314 SER B O 1
ATOM 4679 N N . HIS B 1 315 ? 18 14.375 -15.891 1 49.56 315 HIS B N 1
ATOM 4680 C CA . HIS B 1 315 ? 18.25 14.609 -17.312 1 49.56 315 HIS B CA 1
ATOM 4681 C C . HIS B 1 315 ? 17.328 15.695 -17.859 1 49.56 315 HIS B C 1
ATOM 4683 O O . HIS B 1 315 ? 17.688 16.391 -18.812 1 49.56 315 HIS B O 1
ATOM 4689 N N . GLN B 1 316 ? 16.156 15.719 -17.484 1 44.47 316 GLN B N 1
ATOM 4690 C CA . GLN B 1 316 ? 15.281 16.797 -17.922 1 44.47 316 GLN B CA 1
ATOM 4691 C C . GLN B 1 316 ? 15.828 18.156 -17.484 1 44.47 316 GLN B C 1
ATOM 4693 O O . GLN B 1 316 ? 15.578 19.172 -18.141 1 44.47 316 GLN B O 1
ATOM 4698 N N . GLN B 1 317 ? 16.453 18.266 -16.359 1 40.59 317 GLN B N 1
ATOM 4699 C CA . GLN B 1 317 ? 17.125 19.516 -15.992 1 40.59 317 GLN B CA 1
ATOM 4700 C C . GLN B 1 317 ? 18.188 19.891 -17.016 1 40.59 317 GLN B C 1
ATOM 4702 O O . GLN B 1 317 ? 18.406 21.062 -17.281 1 40.59 317 GLN B O 1
ATOM 4707 N N . GLU B 1 318 ? 18.891 18.906 -17.703 1 44.16 318 GLU B N 1
ATOM 4708 C CA . GLU B 1 318 ? 19.953 19.25 -18.641 1 44.16 318 GLU B CA 1
ATOM 4709 C C . GLU B 1 318 ? 19.391 19.703 -19.984 1 44.16 318 GLU B C 1
ATOM 4711 O O . GLU B 1 318 ? 20.031 20.484 -20.703 1 44.16 318 GLU B O 1
ATOM 4716 N N . THR B 1 319 ? 18.328 19.031 -20.438 1 42.44 319 THR B N 1
ATOM 4717 C CA . THR B 1 319 ? 17.875 19.406 -21.766 1 42.44 319 THR B CA 1
ATOM 4718 C C . THR B 1 319 ? 17.156 20.75 -21.734 1 42.44 319 THR B C 1
ATOM 4720 O O . THR B 1 319 ? 16.922 21.375 -22.766 1 42.44 319 THR B O 1
ATOM 4723 N N . ASN B 1 320 ? 16.5 21.016 -20.719 1 30.88 320 ASN B N 1
ATOM 4724 C CA . ASN B 1 320 ? 15.797 22.297 -20.75 1 30.88 320 ASN B CA 1
ATOM 4725 C C . ASN B 1 320 ? 16.734 23.453 -20.391 1 30.88 320 ASN B C 1
ATOM 4727 O O . ASN B 1 320 ? 16.312 24.609 -20.359 1 30.88 320 ASN B O 1
ATOM 4731 N N . GLY B 1 321 ? 17.797 23.078 -19.891 1 33.5 321 GLY B N 1
ATOM 4732 C CA . GLY B 1 321 ? 18.75 24.156 -19.703 1 33.5 321 GLY B CA 1
ATOM 4733 C C . GLY B 1 321 ? 19.547 24.469 -20.953 1 33.5 321 GLY B C 1
ATOM 4734 O O . GLY B 1 321 ? 20.469 25.281 -20.922 1 33.5 321 GLY B O 1
ATOM 4735 N N . SER B 1 322 ? 19.422 23.578 -22 1 29.34 322 SER B N 1
ATOM 4736 C CA . SER B 1 322 ? 20.078 24.188 -23.156 1 29.34 322 SER B CA 1
ATOM 4737 C C . SER B 1 322 ? 19.156 25.172 -23.875 1 29.34 322 SER B C 1
ATOM 4739 O O . SER B 1 322 ? 17.969 24.875 -24.078 1 29.34 322 SER B O 1
#

Nearest PDB structures (foldseek):
  2gf2-assembly1_A  TM=9.296E-01  e=9.283E-29  Homo sapiens
  3q3c-assembly1_A  TM=9.511E-01  e=4.855E-28  Pseudomonas aeruginosa
  3obb-assembly1_A  TM=9.481E-01  e=5.496E-27  Pseudomonas aeruginosa
  5y8k-assembly1_B  TM=9.144E-01  e=1.750E-26  Mycobacterium tuberculosis H37Rv
  5u5g-assembly1_B  TM=8.958E-01  e=3.434E-17  Pseudomonas syringae

Radius of gyration: 28.24 Å; Cα contacts (8 Å, |Δi|>4): 1398; chains: 2; bounding box: 46×86×67 Å

InterPro domains:
  IPR002204 3-hydroxyisobutyrate dehydrogenase-related, conserved site [PS00895] (11-24)
  IPR006115 6-phosphogluconate dehydrogenase, NADP-binding [PF03446] (8-172)
  IPR008927 6-phosphogluconate dehydrogenase-like, C-terminal domain superfamily [SSF48179] (184-310)
  IPR013328 6-phosphogluconate dehydrogenase, domain 2 [G3DSA:1.10.1040.10] (185-313)
  IPR015815 3-hydroxyisobutyrate dehydrogenase-related [PIRSF000103] (7-316)
  IPR029154 3-hydroxyisobutyrate dehydrogenase-like, NAD-binding domain [PF14833] (184-308)
  IPR036291 NAD(P)-binding domain superfamily [SSF51735] (6-172)

Foldseek 3Di:
DALVPKQEEEEEDCPLQRVLLQVLCQVPRPPRYAYEYDYPDPVSLVVVCVVRVSRYHYDPALLRRQQVTQEYEYEDQELVVVCCSQPNPVNPDAQNRHPQHEYEYQYQYFLVSQVVSVVVCCVGHVNYHYKYWHWDDWSPLQNVLAIATEIQDDPPDPCLNRVLNSSSSRHRSVRDDHQHHHCSSSVVVLVVLLVVLVLLLVLLVVLLVCVVVPHDSLVVLVVCCPDPNNDDCSVQQNLDAPNHCNHCNVVVQPDTAFLLSSLVSLVSNCVVCVVVVNDDPCSVVSNVLSVVCCVPGRRGHSSPSSVVVNVVVVVVVVVVVD/DALVPKQEEEEEDCPLQRVLLQVLCQVPRPPRYAYEYDYPDPVSLVVVCVVRVSRYHYDPALLRRQQVTQEYEYEDQELVVVCCSQPNPVNPDAQNRHPQHEYEYQYQYFLVSQVVSVVVCCVGHVNYHYKYWHWDDWSPLQNVLAIATEIQDDPPDPCLNRVLNSSSSRHRSVRDDHQHHHCSSSVVVLVVLLVVLVLLLVLLVVLLVCVVVPHDSLVVLVVCCPDPNNDDCSVQQNLDAPNHCNHCNVVVQPDTAFLLSSLVSLVSNCVVCVVVVNDDPCSVVSNVLSVVCCVPGRRGHSSPSSVVSNVVVVVVVVVVVD

Organism: NCBI:txid1442368

Sequence (644 aa):
MGLTDFQRVGLIGLGAMGYPMAQNLARKLPVETKLVVFDISSPAVEKIAGEFPEKVERGNSAREVFSRSDAVITMLPEGHHVRSVYTGPDVHLDSECLEGRILIDSSTIDVDSSLAVRDFLKGVAPTASFYAAPVSGGVYGASAGTLAFYVGITDSDGNFETVKELLCCMGDKDKIIPCGYPASGLVAKTCNNYLSGVMNIAACEAMHLGVSAGLDPKILHRVICAGAARNGIIERSQPVPGIVPTAPSTRGYSPGFKASLMAKDVALAVKLGETSKANLVLGSTALSTYQSVLPESGDLDFTVLYRHIAKGASHQQETNGSMGLTDFQRVGLIGLGAMGYPMAQNLARKLPVETKLVVFDISSPAVEKIAGEFPEKVERGNSAREVFSRSDAVITMLPEGHHVRSVYTGPDVHLDSECLEGRILIDSSTIDVDSSLAVRDFLKGVAPTASFYAAPVSGGVYGASAGTLAFYVGITDSDGNFETVKELLCCMGDKDKIIPCGYPASGLVAKTCNNYLSGVMNIAACEAMHLGVSAGLDPKILHRVICAGAARNGIIERSQPVPGIVPTAPSTRGYSPGFKASLMAKDVALAVKLGETSKANLVLGSTALSTYQSVLPESGDLDFTVLYRHIAKGASHQQETNGS

Solvent-accessible surface area (backbone atoms only — not comparable to full-atom values): 31288 Å² total; per-residue (Å²): 121,51,66,82,66,37,57,21,38,17,41,37,29,52,49,79,50,24,37,34,32,49,53,28,38,63,69,58,44,56,90,81,31,32,34,30,34,27,41,95,49,59,67,54,45,52,51,53,29,64,76,32,64,90,39,36,41,85,33,94,37,65,45,52,26,47,54,65,23,47,29,36,38,34,35,45,82,40,38,68,54,48,41,45,60,60,66,24,85,86,39,66,70,34,40,83,45,31,63,65,20,42,37,35,36,36,33,70,43,50,59,64,47,54,50,51,51,48,55,51,38,53,70,44,18,65,62,33,45,77,32,35,29,18,67,33,51,59,52,62,16,20,60,72,25,49,14,22,32,27,26,15,33,37,91,79,43,87,56,42,66,32,53,48,56,53,48,38,37,28,14,30,75,91,32,60,40,66,43,51,40,83,40,33,7,36,48,44,48,31,27,29,45,30,31,32,54,49,41,44,55,37,48,31,36,26,52,43,39,32,40,54,67,69,41,55,62,63,52,45,53,51,48,26,65,61,30,66,39,22,34,41,44,68,72,53,45,20,40,60,58,75,67,41,82,84,8,28,33,49,49,78,17,46,73,63,62,29,22,47,58,48,33,49,37,33,46,46,31,49,51,50,17,63,76,38,52,28,64,51,92,60,44,64,61,47,36,52,57,41,57,70,42,34,90,84,41,24,83,25,15,46,48,50,54,27,60,53,51,56,45,51,28,54,52,55,57,57,64,69,68,102,121,53,68,84,68,37,57,21,38,17,39,38,29,53,50,80,50,26,37,33,31,48,51,29,39,63,70,59,45,55,89,80,31,32,35,30,35,27,41,94,50,59,65,52,45,51,50,53,29,66,76,32,65,91,38,37,42,84,34,94,37,65,45,51,27,47,54,64,22,46,30,36,36,34,34,44,83,40,37,68,54,49,42,44,61,62,66,23,88,85,39,66,70,34,39,84,45,31,62,65,20,42,38,36,36,35,33,70,43,49,58,65,46,56,50,50,50,48,53,51,37,54,72,44,20,65,62,33,44,78,32,35,28,19,65,34,51,60,52,63,16,21,61,70,25,47,15,21,32,28,25,15,33,36,91,80,42,89,54,43,68,33,52,48,55,55,49,39,35,28,15,31,75,91,33,58,40,67,45,50,42,83,38,32,8,36,46,44,47,30,27,28,44,30,31,30,52,49,41,44,54,38,47,31,37,26,52,43,38,30,40,54,66,69,42,55,62,66,53,43,51,51,49,26,64,61,30,65,39,22,35,41,45,69,72,53,45,20,40,60,59,75,68,39,83,84,7,28,32,48,49,78,16,47,72,64,61,28,22,46,58,48,33,50,38,34,45,46,31,48,51,50,16,63,76,38,53,30,65,50,92,60,43,65,61,47,38,52,56,41,56,69,42,35,91,83,41,23,83,25,14,46,46,49,52,28,59,53,50,54,46,51,27,52,50,55,56,56,61,68,66,103

pLDDT: mean 94.38, std 10.12, range [27.83, 98.94]